Protein AF-A0A073CHX4-F1 (afdb_monomer)

Radius of gyration: 29.42 Å; Cα contacts (8 Å, |Δi|>4): 872; chains: 1; bounding box: 87×58×74 Å

Organism: Planktothrix agardhii (strain NIVA-CYA 126/8) (NCBI:txid388467)

Nearest PDB structures (foldseek):
  7to3-assembly1_A  TM=5.498E-01  e=8.780E-18  Enterobacter cloacae
  7tsx-assembly1_A  TM=7.758E-01  e=1.787E-11  Enterobacter cloacae
  7tsx-assembly1_B  TM=8.053E-01  e=7.773E-11  Enterobacter cloacae
  7tsq-assembly1_B  TM=8.142E-01  e=3.587E-10  Enterobacter cloacae
  7tqd-assembly1_A  TM=7.634E-01  e=1.244E-10  Enterobacter cloacae

Sequence (494 aa):
MSEYQSQRVENFLERTVQEGQTPQDQKLTFDPTTGELVVQGQNDRLPNPDAVVADQIAEEGFFAKPSFVYMHEDQIQDIYHKWKTSAIDQAPAVAFGFDEGEVFHVYTSHPKTHFSGLPVPSIIHFLPTMAKDQEGFTLANELVNSQLDSQENMTYSVIMLLAIEQDKLQHRVFITQPNGSLSEGIVKFIPQRCELYSRSQGLLETSVLENCKVGVVGLGSGGSSVAIELAKAGVGKFVLIDFDRLELANVSRHVCGTGDLGRYKTKAVRDLLYGKNPYIQVETAEIDINTSFEETKLLLKDCDLIIAATDNNRSRFNLNSIALEYNIPTIFGRALTRACGGDVLRVRPFKGPCLACVFTKDFLESRQEEVSQFRQAREDNPAYVADDEVKATVQVGLSSDILPISNMIVKLALLELSRGKDSGINSLEEDLIADFYIWANRRENTYESWPKMEYGSKTPSILRWYGAKWERNVSCQVCGDSQDSNKTDDDFFG

pLDDT: mean 79.5, std 18.0, range [28.03, 98.81]

Secondary structure (DSSP, 8-state):
--HHHHHHHHHHHHHHHHTTSS-TT-EEEEETTTTEEEEE-SS-SS--TTPPPTHHHHHTTSSPPPPEEEEEHHHHHHHHHHHHHH---EEEEEEEEEGGGTEEEEESS--SS---SEEEEEEEEEESSPPPTHHHHHHHHHHHHHHS-TTS----EEEEEEEEETTEEEEEEEEE-TTS-EEEEEEEEE--TTTTTTTTTTTS-HHHHHT-EEEEE--SHHHHHHHHHHHHHT--EEEEE--PBP-GGGTTTSSS-GGGTTSBHHHHHHHHHHHH-TT-EEEEE---TTT-HHHHHHHHTT-SEEEE--SSHHHHHHHHHHHHHTT--EEEEEEBGGGSEEEEEEE-TTTS--HHHH--HHHHHTSPBP--SHHHHHHHS-TTS-HHHHHHH--PPPHHHHHHHHHHHHHHHHHHHHTTS--TTTTHHHH---SEEEEE--SSGGGTTSPP--TT--S--SSEEEEE-----TT-TTTSS-------GGGG--

Foldseek 3Di:
DPPVLVVVVVVVQVVCLVVPVDDVQWRWDQDPQVRFIFIDHPDDDDGDPPGDDCPVVVVPPSDDQFAEEEEAPVQVVVVVVCCVPPVDQKAFWKWFADDLRSYIYIDSDDDLADDPGDIAGEMEGEDQDDQDDCRNVVVVLVCCPPPPDPPDAFTKHKYKYWYADPNDIDIWIWIQGRVRDIDTHHYDYDYDPVVLCVVVPQAFPLVLQQPAEEEQADQALQSLLLLQVSLLSNNAHYEYEAQDADDPLRQQRHPDHPVRHRPQSLSRSSNSSCVNPVRHYYHYDNDDCLVCVVVSLVSCLPGQEYEAEDQDDVSLVSVLLSCQVSQHWYWYKFQFFQLLKIKIFIDRHPFFATPCQVCPPVNPVVTDGQQADLVSLCVVDDPPDDSVRSVVSRGYYGNVSSVVRSVVSNLVVSCSSCPPHDHSSVVVCVVVVARMKMARARCDDPCVVFDDDDPPDPTDYHPDMDGDHHGYDLPRPRRHPDPPPDDDPVVVPD

Mean predicted aligned error: 12.94 Å

Solvent-accessible surface area (backbone atoms only — not comparable to full-atom values): 27926 Å² total; per-residue (Å²): 130,56,75,70,55,50,53,53,51,52,57,47,56,54,47,49,48,71,73,64,79,47,66,96,80,53,48,77,41,77,38,86,89,80,74,43,61,42,73,46,56,95,82,66,96,68,84,67,93,82,56,72,72,63,66,72,59,58,73,52,82,79,56,82,81,67,27,39,36,37,34,52,46,66,59,51,54,53,50,51,53,47,31,76,74,65,74,51,49,65,46,70,35,45,24,31,30,35,82,97,62,41,34,34,42,49,36,74,57,87,70,74,47,92,74,93,40,50,81,25,60,27,45,36,39,58,37,87,60,74,63,58,78,67,54,38,56,53,52,51,51,52,49,42,71,74,73,44,80,85,85,71,76,66,56,56,34,43,40,34,42,37,18,60,57,94,93,36,84,42,77,50,34,36,35,36,39,48,88,70,48,77,43,71,38,44,79,44,70,45,73,56,81,79,58,82,47,63,88,44,64,72,52,46,50,40,80,62,33,37,76,37,28,38,26,38,35,24,54,48,46,43,29,38,46,30,52,42,52,41,30,64,66,30,42,20,30,37,35,32,32,23,56,50,56,35,50,78,90,44,40,84,40,31,87,57,52,82,94,41,56,71,36,43,35,35,62,52,50,49,24,53,31,36,68,63,34,74,84,48,48,77,47,68,42,76,47,48,56,86,83,36,44,72,61,49,44,65,70,44,62,80,30,69,33,37,39,42,32,53,78,48,68,67,53,50,54,53,51,46,50,47,22,51,75,61,59,25,35,33,38,38,46,45,57,30,47,48,22,28,24,30,40,37,39,50,28,39,54,89,79,29,24,50,65,70,57,72,54,40,74,74,54,54,76,73,50,69,65,33,34,78,39,60,66,60,29,50,75,78,38,65,90,86,62,52,73,69,61,36,48,69,56,40,32,63,47,53,42,84,50,43,48,60,57,26,50,52,52,44,54,52,47,54,45,64,77,44,59,98,50,90,44,57,54,57,71,49,60,77,74,63,67,44,34,34,35,37,38,34,50,40,72,50,83,91,38,52,88,46,50,78,80,56,90,90,61,91,62,69,35,53,77,40,80,45,72,38,75,57,70,55,43,58,85,33,96,86,75,26,80,73,87,70,95,81,76,65,85,65,77,82,79,114

InterPro domains:
  IPR000594 THIF-type NAD/FAD binding fold [PF00899] (206-370)
  IPR035985 Ubiquitin-activating enzyme-like [SSF69572] (189-366)
  IPR045886 ThiF/MoeB/HesA family [PTHR43267] (207-331)

Structure (mmCIF, N/CA/C/O backbone):
data_AF-A0A073CHX4-F1
#
_entry.id   AF-A0A073CH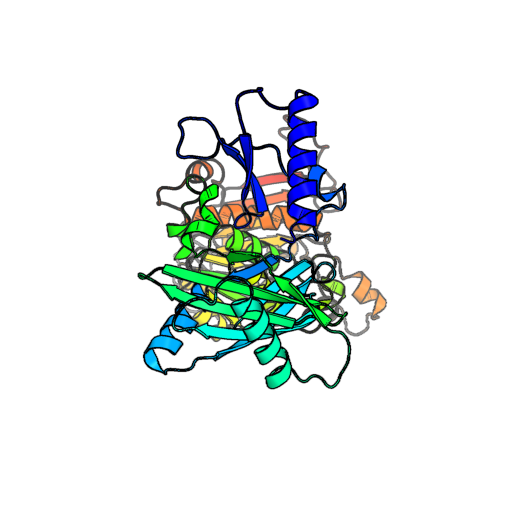X4-F1
#
loop_
_atom_site.group_PDB
_atom_site.id
_atom_site.type_symbol
_atom_site.label_atom_id
_atom_site.label_alt_id
_atom_site.label_comp_id
_atom_site.label_asym_id
_atom_site.label_entity_id
_atom_site.label_seq_id
_atom_site.pdbx_PDB_ins_code
_atom_site.Cartn_x
_atom_site.Cartn_y
_atom_site.Cartn_z
_atom_site.occupancy
_atom_site.B_iso_or_equiv
_atom_site.auth_seq_id
_atom_site.auth_comp_id
_atom_site.auth_asym_id
_atom_site.auth_atom_id
_atom_site.pdbx_PDB_model_num
ATOM 1 N N . MET A 1 1 ? -32.177 13.604 30.454 1.00 45.34 1 MET A N 1
ATOM 2 C CA . MET A 1 1 ? -32.055 15.070 30.638 1.00 45.34 1 MET A CA 1
ATOM 3 C C . MET A 1 1 ? -32.649 15.446 31.982 1.00 45.34 1 MET A C 1
ATOM 5 O O . MET A 1 1 ? -33.643 14.841 32.366 1.00 45.34 1 MET A O 1
ATOM 9 N N . SER A 1 2 ? -32.057 16.397 32.707 1.00 37.06 2 SER A N 1
ATOM 10 C CA . SER A 1 2 ? -32.722 16.950 33.894 1.00 37.06 2 SER A CA 1
ATOM 11 C C . SER A 1 2 ? -33.914 17.821 33.478 1.00 37.06 2 SER A C 1
ATOM 13 O O . SER A 1 2 ? -33.918 18.387 32.385 1.00 37.06 2 SER A O 1
ATOM 15 N N . GLU A 1 3 ? -34.915 17.961 34.348 1.00 36.50 3 GLU A N 1
ATOM 16 C CA . GLU A 1 3 ? -36.117 18.785 34.114 1.00 36.50 3 GLU A CA 1
ATOM 17 C C . GLU A 1 3 ? -35.750 20.240 33.742 1.00 36.50 3 GLU A C 1
ATOM 19 O O . GLU A 1 3 ? -36.344 20.854 32.859 1.00 36.50 3 GLU A O 1
ATOM 24 N N . TYR A 1 4 ? -34.653 20.744 34.317 1.00 36.91 4 TYR A N 1
ATOM 25 C CA . TYR A 1 4 ? -34.071 22.051 34.006 1.00 36.91 4 TYR A CA 1
ATOM 26 C C . TYR A 1 4 ? -33.474 22.145 32.589 1.00 36.91 4 TYR A C 1
ATOM 28 O O . TYR A 1 4 ? -33.572 23.185 31.936 1.00 36.91 4 TYR A O 1
ATOM 36 N N . GLN A 1 5 ? -32.852 21.070 32.095 1.00 41.19 5 GLN A N 1
ATOM 37 C CA . GLN A 1 5 ? -32.327 21.015 30.729 1.00 41.19 5 GLN A CA 1
ATOM 38 C C . GLN A 1 5 ? -33.456 20.909 29.701 1.00 41.19 5 GLN A C 1
ATOM 40 O O . GLN A 1 5 ? -33.389 21.601 28.691 1.00 41.19 5 GLN A O 1
ATOM 45 N N . SER A 1 6 ? -34.516 20.139 29.979 1.00 45.25 6 SER A N 1
ATOM 46 C CA . SER A 1 6 ? -35.703 20.094 29.109 1.00 45.25 6 SER A CA 1
ATOM 47 C C . SER A 1 6 ? -36.348 21.469 28.957 1.00 45.25 6 SER A C 1
ATOM 49 O O . SER A 1 6 ? -36.586 21.900 27.834 1.00 45.25 6 SER A O 1
ATOM 51 N N . GLN A 1 7 ? -36.519 22.211 30.057 1.00 48.69 7 GLN A N 1
ATOM 52 C CA . GLN A 1 7 ? -37.120 23.546 30.008 1.00 48.69 7 GLN A CA 1
ATOM 53 C C . GLN A 1 7 ? -36.267 24.554 29.217 1.00 48.69 7 GLN A C 1
ATOM 55 O O . GLN A 1 7 ? -36.799 25.414 28.519 1.00 48.69 7 GLN A O 1
ATOM 60 N N . ARG A 1 8 ? -34.930 24.467 29.303 1.00 46.59 8 ARG A N 1
ATOM 61 C CA . ARG A 1 8 ? -34.028 25.333 28.521 1.00 46.59 8 ARG A CA 1
ATOM 62 C C . ARG A 1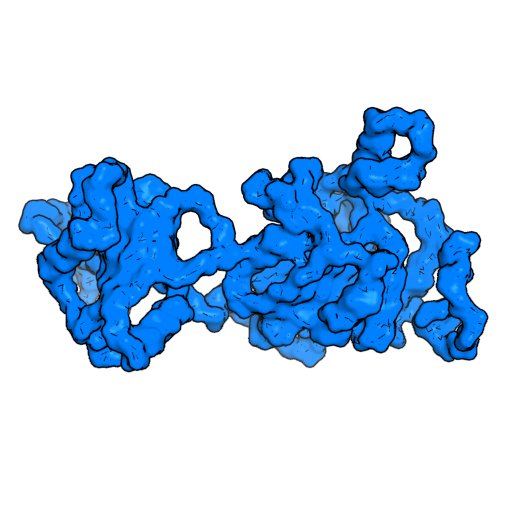 8 ? -34.062 25.012 27.030 1.00 46.59 8 ARG A C 1
ATOM 64 O O . ARG A 1 8 ? -34.016 25.947 26.237 1.00 46.59 8 ARG A O 1
ATOM 71 N N . VAL A 1 9 ? -34.144 23.730 26.670 1.00 52.12 9 VAL A N 1
ATOM 72 C CA . VAL A 1 9 ? -34.265 23.289 25.273 1.00 52.12 9 VAL A CA 1
ATOM 73 C C . VAL A 1 9 ? -35.614 23.710 24.696 1.00 52.12 9 VAL A C 1
ATOM 75 O O . VAL A 1 9 ? -35.639 24.278 23.611 1.00 52.12 9 VAL A O 1
ATOM 78 N N . GLU A 1 10 ? -36.714 23.543 25.435 1.00 56.09 10 GLU A N 1
ATOM 79 C CA . GLU A 1 10 ? -38.037 24.031 25.016 1.00 56.09 10 GLU A CA 1
ATOM 80 C C . GLU A 1 10 ? -38.045 25.548 24.792 1.00 56.09 10 GLU A C 1
ATOM 82 O O . GLU A 1 10 ? -38.440 26.005 23.723 1.00 56.09 10 GLU A O 1
ATOM 87 N N . ASN A 1 11 ? -37.510 26.329 25.736 1.00 55.75 11 ASN A N 1
ATOM 88 C CA . ASN A 1 11 ? -37.444 27.789 25.609 1.00 55.75 11 ASN A CA 1
ATOM 89 C C . ASN A 1 11 ? -36.562 28.254 24.433 1.00 55.75 11 ASN A C 1
ATOM 91 O O . ASN A 1 11 ? -36.797 29.320 23.861 1.00 55.75 11 ASN A O 1
ATOM 95 N N . PHE A 1 12 ? -35.519 27.491 24.091 1.00 57.66 12 PHE A N 1
ATOM 96 C CA . PHE A 1 12 ? -34.653 27.778 22.948 1.00 57.66 12 PHE A CA 1
ATOM 97 C C . PHE A 1 12 ? -35.357 27.460 21.625 1.00 57.66 12 PHE A C 1
ATOM 99 O O . PHE A 1 12 ? -35.396 28.314 20.744 1.00 57.66 12 PHE A O 1
ATOM 106 N N . LEU A 1 13 ? -35.999 26.291 21.524 1.00 57.31 13 LEU A N 1
ATOM 107 C CA . LEU A 1 13 ? -36.797 25.906 20.356 1.00 57.31 13 LEU A CA 1
ATOM 108 C C . LEU A 1 13 ? -37.937 26.905 20.099 1.00 57.31 13 LEU A C 1
ATOM 110 O O . LEU A 1 13 ? -38.180 27.278 18.952 1.00 57.31 13 LEU A O 1
ATOM 114 N N . GLU A 1 14 ? -38.590 27.404 21.154 1.00 58.56 14 GLU A N 1
ATOM 115 C CA . GLU A 1 14 ? -39.602 28.462 21.045 1.00 58.56 14 GLU A CA 1
ATOM 116 C C . GLU A 1 14 ? -39.030 29.782 20.501 1.00 58.56 14 GLU A C 1
ATOM 118 O O . GLU A 1 14 ? -39.689 30.446 19.697 1.00 58.56 14 GLU A O 1
ATOM 123 N N . ARG A 1 15 ? -37.796 30.155 20.874 1.00 57.59 15 ARG A N 1
ATOM 124 C CA . ARG A 1 15 ? -37.113 31.338 20.316 1.00 57.59 15 ARG A CA 1
ATOM 125 C C . ARG A 1 15 ? -36.773 31.175 18.841 1.00 57.59 15 ARG A C 1
ATOM 127 O O . ARG A 1 15 ? -37.042 32.090 18.069 1.00 57.59 15 ARG A O 1
ATOM 134 N N . THR A 1 16 ? -36.239 30.025 18.435 1.00 53.62 16 THR A N 1
ATOM 135 C CA . THR A 1 16 ? -35.864 29.772 17.032 1.00 53.62 16 THR A CA 1
ATOM 136 C C . THR A 1 16 ? -37.080 29.834 16.096 1.00 53.62 16 THR A C 1
ATOM 138 O O . THR A 1 16 ? -36.979 30.331 14.972 1.00 53.62 16 THR A O 1
ATOM 141 N N . VAL A 1 17 ? -38.255 29.411 16.581 1.00 55.03 17 VAL A N 1
ATOM 142 C CA . VAL A 1 17 ? -39.539 29.559 15.870 1.00 55.03 17 VAL A CA 1
ATOM 143 C C . VAL A 1 17 ? -39.998 31.026 15.830 1.00 55.03 17 VAL A C 1
ATOM 145 O O . VAL A 1 17 ? -40.478 31.491 14.795 1.00 55.03 17 VAL A O 1
ATOM 148 N N . GLN A 1 18 ? -39.830 31.788 16.919 1.00 52.75 18 GLN A N 1
ATOM 149 C CA . GLN A 1 18 ? -40.188 33.217 16.970 1.00 52.75 18 GLN A CA 1
ATOM 150 C C . GLN A 1 18 ? -39.306 34.107 16.081 1.00 52.75 18 GLN A C 1
ATOM 152 O O . GLN A 1 18 ? -39.791 35.109 15.556 1.00 52.75 18 GLN A O 1
ATOM 157 N N . GLU A 1 19 ? -38.039 33.742 15.880 1.00 53.16 19 GLU A N 1
ATOM 158 C CA . GLU A 1 19 ? -37.078 34.483 15.050 1.00 53.16 19 GLU A CA 1
ATOM 159 C C . GLU A 1 19 ? -37.208 34.186 13.540 1.00 53.16 19 GLU A C 1
ATOM 161 O O . GLU A 1 19 ? -36.477 34.750 12.726 1.00 53.16 19 GLU A O 1
ATOM 166 N N . GLY A 1 20 ? -38.185 33.360 13.140 1.00 47.00 20 GLY A N 1
ATOM 167 C CA . GLY A 1 20 ? -38.586 33.182 11.739 1.00 47.00 20 GLY A CA 1
ATOM 168 C C . GLY A 1 20 ? -37.693 32.248 10.917 1.00 47.00 20 GLY A C 1
ATOM 169 O O . GLY A 1 20 ? -37.749 32.288 9.689 1.00 47.00 20 GLY A O 1
ATOM 170 N N . GLN A 1 21 ? -36.886 31.403 11.565 1.00 49.19 21 GLN A N 1
ATOM 171 C CA . GLN A 1 21 ? -36.002 30.438 10.892 1.00 49.19 21 GLN A CA 1
ATOM 172 C C . GLN A 1 21 ? -36.679 29.090 10.576 1.00 49.19 21 GLN A C 1
ATOM 174 O O . GLN A 1 21 ? -36.048 28.192 10.025 1.00 49.19 21 GLN A O 1
ATOM 179 N N . THR A 1 22 ? -37.970 28.937 10.883 1.00 47.06 22 THR A N 1
ATOM 180 C CA . THR A 1 22 ? -38.795 27.772 10.514 1.00 47.06 22 THR A CA 1
ATOM 181 C C . THR A 1 22 ? -40.242 28.205 10.227 1.00 47.06 22 THR A C 1
ATOM 183 O O . THR A 1 22 ? -40.713 29.181 10.817 1.00 47.06 22 THR A O 1
ATOM 186 N N . PRO A 1 23 ? -40.979 27.523 9.327 1.00 46.03 23 PRO A N 1
ATOM 187 C CA . PRO A 1 23 ? -42.413 27.756 9.152 1.00 46.03 23 PRO A CA 1
ATOM 188 C C . PRO A 1 23 ? -43.160 27.496 10.470 1.00 46.03 23 PRO A C 1
ATOM 190 O O . PRO A 1 23 ? -42.896 26.489 11.123 1.00 46.03 23 PRO A O 1
ATOM 193 N N . GLN A 1 24 ? -44.112 28.364 10.841 1.00 52.25 24 GLN A N 1
ATOM 194 C CA . GLN A 1 24 ? -44.856 28.338 12.122 1.00 52.25 24 GLN A CA 1
ATOM 195 C C . GLN A 1 24 ? -45.597 27.016 12.431 1.00 52.25 24 GLN A C 1
ATOM 197 O O . GLN A 1 24 ? -46.065 26.821 13.552 1.00 52.25 24 GLN A O 1
ATOM 202 N N . ASP A 1 25 ? -45.665 26.097 11.468 1.00 50.00 25 ASP A N 1
ATOM 203 C CA . ASP A 1 25 ? -46.478 24.881 11.507 1.00 50.00 25 ASP A CA 1
ATOM 204 C C . ASP A 1 25 ? -45.643 23.607 11.775 1.00 50.00 25 ASP A C 1
ATOM 206 O O . ASP A 1 25 ? -46.178 22.496 11.780 1.00 50.00 25 ASP A O 1
ATOM 210 N N . GLN A 1 26 ? -44.325 23.748 11.962 1.00 51.78 26 GLN A N 1
ATOM 211 C CA . GLN A 1 26 ? -43.364 22.649 12.081 1.00 51.78 26 GLN A CA 1
ATOM 212 C C . GLN A 1 26 ? -42.723 22.619 13.476 1.00 51.78 26 GLN A C 1
ATOM 214 O O . GLN A 1 26 ? -42.128 23.598 13.920 1.00 51.78 26 GLN A O 1
ATOM 219 N N . LYS A 1 27 ? -42.829 21.485 14.184 1.00 52.94 27 LYS A N 1
ATOM 220 C CA . LYS A 1 27 ? -42.262 21.328 15.534 1.00 52.94 27 LYS A CA 1
ATOM 221 C C . LYS A 1 27 ? -40.856 20.736 15.434 1.00 52.94 27 LYS A C 1
ATOM 223 O O . LYS A 1 27 ? -40.705 19.626 14.944 1.00 52.94 27 LYS A O 1
ATOM 228 N N . LEU A 1 28 ? -39.827 21.441 15.897 1.00 53.81 28 LEU A N 1
ATOM 229 C CA . LEU A 1 28 ? -38.474 20.884 16.005 1.00 53.81 28 LEU A CA 1
ATOM 230 C C . LEU A 1 28 ? -38.381 19.970 17.239 1.00 53.81 28 LEU A C 1
ATOM 232 O O . LEU A 1 28 ? -38.809 20.341 18.332 1.00 53.81 28 LEU A O 1
ATOM 236 N N . THR A 1 29 ? -37.828 18.773 17.067 1.00 52.97 29 THR A N 1
ATOM 237 C CA . THR A 1 29 ? -37.598 17.782 18.126 1.00 52.97 29 THR A CA 1
ATOM 238 C C . THR A 1 29 ? -36.155 17.304 18.079 1.00 52.97 29 THR A C 1
ATOM 240 O O . THR A 1 29 ? -35.668 16.938 17.016 1.00 52.97 29 THR A O 1
ATOM 243 N N . PHE A 1 30 ? -35.473 17.286 19.222 1.00 49.56 30 PHE A N 1
ATOM 244 C CA . PHE A 1 30 ? -34.129 16.722 19.337 1.00 49.56 30 PHE A CA 1
ATOM 245 C C . PHE A 1 30 ? -34.206 15.192 19.369 1.00 49.56 30 PHE A C 1
ATOM 247 O O . PHE A 1 30 ? -34.924 14.641 20.207 1.00 49.56 30 PHE A O 1
ATOM 254 N N . ASP A 1 31 ? -33.487 14.517 18.472 1.00 51.94 31 ASP A N 1
ATOM 255 C CA . ASP A 1 31 ? -33.334 13.064 18.492 1.00 51.94 31 ASP A CA 1
ATOM 256 C C . ASP A 1 31 ? -32.086 12.693 19.317 1.00 51.94 31 ASP A C 1
ATOM 258 O O . ASP A 1 31 ? -30.955 12.874 18.856 1.00 51.94 31 ASP A O 1
ATOM 262 N N . PRO A 1 32 ? -32.257 12.155 20.540 1.00 41.28 32 PRO A N 1
ATOM 263 C CA . PRO A 1 32 ? -31.139 11.794 21.409 1.00 41.28 32 PRO A CA 1
ATOM 264 C C . PRO A 1 32 ? -30.331 10.594 20.889 1.00 41.28 32 PRO A C 1
ATOM 266 O O . PRO A 1 32 ? -29.248 10.326 21.402 1.00 41.28 32 PRO A O 1
ATOM 269 N N . THR A 1 33 ? -30.843 9.871 19.891 1.00 41.44 33 THR A N 1
ATOM 270 C CA . THR A 1 33 ? -30.202 8.697 19.281 1.00 41.44 33 THR A CA 1
ATOM 271 C C . THR A 1 33 ? -29.198 9.108 18.208 1.00 41.44 33 THR A C 1
ATOM 273 O O . THR A 1 33 ? -28.144 8.487 18.064 1.00 41.44 33 THR A O 1
ATOM 276 N N . THR A 1 34 ? -29.520 10.150 17.437 1.00 45.31 34 THR A N 1
ATOM 277 C CA . THR A 1 34 ? -28.681 10.647 16.336 1.00 45.31 34 THR A CA 1
ATOM 278 C C . THR A 1 34 ? -27.867 11.877 16.728 1.00 45.31 34 THR A C 1
ATOM 280 O O . THR A 1 34 ? -26.799 12.091 16.153 1.00 45.31 34 THR A O 1
ATOM 283 N N . GLY A 1 35 ? -28.327 12.638 17.728 1.00 45.09 35 GLY A N 1
ATOM 284 C CA . GLY A 1 35 ? -27.771 13.936 18.113 1.00 45.09 35 GLY A CA 1
ATOM 285 C C . GLY A 1 35 ? -28.249 15.091 17.226 1.00 45.09 35 GLY A C 1
ATOM 286 O O . GLY A 1 35 ? -27.673 16.174 17.286 1.00 45.09 35 GLY A O 1
ATOM 287 N N . GLU A 1 36 ? -29.275 14.873 16.398 1.00 45.69 36 GLU A N 1
ATOM 288 C CA . GLU A 1 36 ? -29.761 15.835 15.403 1.00 45.69 36 GLU A CA 1
ATOM 289 C C . GLU A 1 36 ? -31.084 16.494 15.828 1.00 45.69 36 GLU A C 1
ATOM 291 O O . GLU A 1 36 ? -31.887 15.927 16.574 1.00 45.69 36 GLU A O 1
ATOM 296 N N . LEU A 1 37 ? -31.342 17.704 15.325 1.00 46.59 37 LEU A N 1
ATOM 297 C CA . LEU A 1 37 ? -32.656 18.342 15.412 1.00 46.59 37 LEU A CA 1
ATOM 298 C C . LEU A 1 37 ? -33.492 17.961 14.196 1.00 46.59 37 LEU A C 1
ATOM 300 O O . LEU A 1 37 ? -33.144 18.263 13.058 1.00 46.59 37 LEU A O 1
ATOM 304 N N . VAL A 1 38 ? -34.623 17.316 14.453 1.00 51.91 38 VAL A N 1
ATOM 305 C CA . VAL A 1 38 ? -35.527 16.797 13.431 1.00 51.91 38 VAL A CA 1
ATOM 306 C C . VAL A 1 38 ? -36.794 17.641 13.395 1.00 51.91 38 VAL A C 1
ATOM 308 O O . VAL A 1 38 ? -37.353 17.998 14.430 1.00 51.91 38 VAL A O 1
ATOM 311 N N . VAL A 1 39 ? -37.278 17.946 12.196 1.00 53.88 39 VAL A N 1
ATOM 312 C CA . VAL A 1 39 ? -38.544 18.654 11.997 1.00 53.88 39 VAL A CA 1
ATOM 313 C C . VAL A 1 39 ? -39.707 17.655 11.970 1.00 53.88 39 VAL A C 1
ATOM 315 O O . VAL A 1 39 ? -39.815 16.848 11.048 1.00 53.88 39 VAL A O 1
ATOM 318 N N . GLN A 1 40 ? -40.619 17.732 12.940 1.00 49.06 40 GLN A N 1
ATOM 319 C CA . GLN A 1 40 ? -41.914 17.048 12.904 1.00 49.06 40 GLN A CA 1
ATOM 320 C C . GLN A 1 40 ? -42.908 17.844 12.043 1.00 49.06 40 GLN A C 1
ATOM 322 O O . GLN A 1 40 ? -43.456 18.864 12.470 1.00 49.06 40 GLN A O 1
ATOM 327 N N . GLY A 1 41 ? -43.162 17.354 10.827 1.00 47.75 41 GLY A N 1
ATOM 328 C CA . GLY A 1 41 ? -44.324 17.744 10.025 1.00 47.75 41 GLY A CA 1
ATOM 329 C C . GLY A 1 41 ? -45.571 16.945 10.423 1.00 47.75 41 GLY A C 1
ATOM 330 O O . GLY A 1 41 ? -45.464 15.807 10.876 1.00 47.75 41 GLY A O 1
ATOM 331 N N . GLN A 1 42 ? -46.769 17.506 10.220 1.00 41.56 42 GLN A N 1
ATOM 332 C CA . GLN A 1 42 ? -48.037 16.862 10.599 1.00 41.56 42 GLN A CA 1
ATOM 333 C C . GLN A 1 42 ? -48.351 15.537 9.867 1.00 41.56 42 GLN A C 1
ATOM 335 O O . GLN A 1 42 ? -49.360 14.928 10.208 1.00 41.56 42 GLN A O 1
ATOM 340 N N . ASN A 1 43 ? -47.549 15.063 8.896 1.00 44.28 43 ASN A N 1
ATOM 341 C CA . ASN A 1 43 ? -47.911 13.854 8.140 1.00 44.28 43 ASN A CA 1
ATOM 342 C C . ASN A 1 43 ? -46.806 13.001 7.474 1.00 44.28 43 ASN A C 1
ATOM 344 O O . ASN A 1 43 ? -47.177 12.100 6.727 1.00 44.28 43 ASN A O 1
ATOM 348 N N . ASP A 1 44 ? -45.504 13.164 7.745 1.00 37.34 44 ASP A N 1
ATOM 349 C CA . ASP A 1 44 ? -44.478 12.355 7.050 1.00 37.34 44 ASP A CA 1
ATOM 350 C C . ASP A 1 44 ? -43.565 11.524 7.967 1.00 37.34 44 ASP A C 1
ATOM 352 O O . ASP A 1 44 ? -43.136 11.951 9.036 1.00 37.34 44 ASP A O 1
ATOM 356 N N . ARG A 1 45 ? -43.290 10.289 7.516 1.00 38.81 45 ARG A N 1
ATOM 357 C CA . ARG A 1 45 ? -42.507 9.230 8.186 1.00 38.81 45 ARG A CA 1
ATOM 358 C C . ARG A 1 45 ? -41.008 9.236 7.843 1.00 38.81 45 ARG A C 1
ATOM 360 O O . ARG A 1 45 ? -40.335 8.249 8.129 1.00 38.81 45 ARG A O 1
ATOM 367 N N . LEU A 1 46 ? -40.471 10.288 7.231 1.00 34.56 46 LEU A N 1
ATOM 368 C CA . LEU A 1 46 ? -39.049 10.360 6.875 1.00 34.56 46 LEU A CA 1
ATOM 369 C C . LEU A 1 46 ? -38.490 11.776 7.102 1.00 34.56 46 LEU A C 1
ATOM 371 O O . LEU A 1 46 ? -39.182 12.742 6.780 1.00 34.56 46 LEU A O 1
ATOM 375 N N . PRO A 1 47 ? -37.262 11.914 7.637 1.00 36.31 47 PRO A N 1
ATOM 376 C CA . PRO A 1 47 ? -36.621 13.213 7.816 1.00 36.31 47 PRO A CA 1
ATOM 377 C C . PRO A 1 47 ? -36.249 13.853 6.466 1.00 36.31 47 PRO A C 1
ATOM 379 O O . PRO A 1 47 ? -35.792 13.181 5.540 1.00 36.31 47 PRO A O 1
ATOM 382 N N . ASN A 1 48 ? -36.471 15.167 6.368 1.00 36.53 48 ASN A N 1
ATOM 383 C CA . ASN A 1 48 ? -36.130 16.016 5.226 1.00 36.53 48 ASN A CA 1
ATOM 384 C C . ASN A 1 48 ? -34.592 16.182 5.124 1.00 36.53 48 ASN A C 1
ATOM 386 O O . ASN A 1 48 ? -33.982 16.550 6.127 1.00 36.53 48 ASN A O 1
ATOM 390 N N . PRO A 1 49 ? -33.959 15.943 3.957 1.00 37.97 49 PRO A N 1
ATOM 391 C CA . PRO A 1 49 ? -32.504 16.045 3.771 1.00 37.97 49 PRO A CA 1
ATOM 392 C C . PRO A 1 49 ? -31.909 17.457 3.932 1.00 37.97 49 PRO A C 1
ATOM 394 O O . PRO A 1 49 ? -30.691 17.571 4.025 1.00 37.97 49 PRO A O 1
ATOM 397 N N . ASP A 1 50 ? -32.732 18.507 4.019 1.00 38.09 50 ASP A N 1
ATOM 398 C CA . ASP A 1 50 ? -32.287 19.888 4.281 1.00 38.09 50 ASP A CA 1
ATOM 399 C C . ASP A 1 50 ? -32.305 20.261 5.783 1.00 38.09 50 ASP A C 1
ATOM 401 O O . ASP A 1 50 ? -32.464 21.430 6.143 1.00 38.09 50 ASP A O 1
ATOM 405 N N . ALA A 1 51 ? -32.181 19.280 6.685 1.00 39.72 51 ALA A N 1
ATOM 406 C CA . ALA A 1 51 ? -32.105 19.528 8.124 1.00 39.72 51 ALA A CA 1
ATOM 407 C C . ALA A 1 51 ? -30.931 20.470 8.451 1.00 39.72 51 ALA A C 1
ATOM 409 O O . ALA A 1 51 ? -29.772 20.188 8.147 1.00 39.72 51 ALA A O 1
ATOM 410 N N . VAL A 1 52 ? -31.255 21.615 9.057 1.00 38.47 52 VAL A N 1
ATOM 411 C CA . VAL A 1 52 ? -30.288 22.618 9.511 1.00 38.47 52 VAL A CA 1
ATOM 412 C C . VAL A 1 52 ? -29.290 21.943 10.452 1.00 38.47 52 VAL A C 1
ATOM 414 O O . VAL A 1 52 ? -29.661 21.403 11.492 1.00 38.47 52 VAL A O 1
ATOM 417 N N . VAL A 1 53 ? -28.022 21.954 10.046 1.00 39.62 53 VAL A N 1
ATOM 418 C CA . VAL A 1 53 ? -26.906 21.321 10.751 1.00 39.62 53 VAL A CA 1
ATOM 419 C C . VAL A 1 53 ? -26.747 21.948 12.139 1.00 39.62 53 VAL A C 1
ATOM 421 O O . VAL A 1 53 ? -26.659 23.167 12.279 1.00 39.62 53 VAL A O 1
ATOM 424 N N . ALA A 1 54 ? -26.684 21.094 13.161 1.00 40.84 54 ALA A N 1
ATOM 425 C CA . ALA A 1 54 ? -26.583 21.412 14.587 1.00 40.84 54 ALA A CA 1
ATOM 426 C C . ALA A 1 54 ? -25.272 22.112 15.021 1.00 40.84 54 ALA A C 1
ATOM 428 O O . ALA A 1 54 ? -25.011 22.233 16.218 1.00 40.84 54 ALA A O 1
ATOM 429 N N . ASP A 1 55 ? -24.459 22.607 14.085 1.00 40.97 55 ASP A N 1
ATOM 430 C CA . ASP A 1 55 ? -23.145 23.188 14.380 1.00 40.97 55 ASP A CA 1
ATOM 431 C C . ASP A 1 55 ? -23.254 24.509 15.160 1.00 40.97 55 ASP A C 1
ATOM 433 O O . ASP A 1 55 ? -22.500 24.731 16.103 1.00 40.97 55 ASP A O 1
ATOM 437 N N . GLN A 1 56 ? -24.248 25.355 14.861 1.00 37.62 56 GLN A N 1
ATOM 438 C CA . GLN A 1 56 ? -24.442 26.618 15.596 1.00 37.62 56 GLN A CA 1
ATOM 439 C C . GLN A 1 56 ? -24.998 26.421 17.017 1.00 37.62 56 GLN A C 1
ATOM 441 O O . GLN A 1 56 ? -24.832 27.284 17.874 1.00 37.62 56 GLN A O 1
ATOM 446 N N . ILE A 1 57 ? -25.636 25.281 17.294 1.00 40.00 57 ILE A N 1
ATOM 447 C CA . ILE A 1 57 ? -26.322 25.007 18.571 1.00 40.00 57 ILE A CA 1
ATOM 448 C C . ILE A 1 57 ? -25.355 24.418 19.606 1.00 40.00 57 ILE A C 1
ATOM 450 O O . ILE A 1 57 ? -25.587 24.536 20.807 1.00 40.00 57 ILE A O 1
ATOM 454 N N . ALA A 1 58 ? -24.244 23.832 19.152 1.00 40.22 58 ALA A N 1
ATOM 455 C CA . ALA A 1 58 ? -23.154 23.392 20.015 1.00 40.22 58 ALA A CA 1
ATOM 456 C C . ALA A 1 58 ? -22.224 24.545 20.451 1.00 40.22 58 ALA A C 1
ATOM 458 O O . ALA A 1 58 ? -21.601 24.445 21.509 1.00 40.22 58 ALA A O 1
ATOM 459 N N . GLU A 1 59 ? -22.130 25.638 19.677 1.00 40.31 59 GLU A N 1
ATOM 460 C CA . GLU A 1 59 ? -21.306 26.811 20.031 1.00 40.31 59 GLU A CA 1
ATOM 461 C C . GLU A 1 59 ? -21.882 27.605 21.214 1.00 40.31 59 GLU A C 1
ATOM 463 O O . GLU A 1 59 ? -21.134 28.123 22.048 1.00 40.31 59 GLU A O 1
ATOM 468 N N . GLU A 1 60 ? -23.207 27.642 21.362 1.00 39.97 60 GLU A N 1
ATOM 469 C CA . GLU A 1 60 ? -23.840 28.089 22.598 1.00 39.97 60 GLU A CA 1
ATOM 470 C C . GLU A 1 60 ? -23.896 26.895 23.561 1.00 39.97 60 GLU A C 1
ATOM 472 O O . GLU A 1 60 ? -24.715 26.010 23.374 1.00 39.97 60 GLU A O 1
ATOM 477 N N . GLY A 1 61 ? -23.019 26.829 24.573 1.00 36.31 61 GLY A N 1
ATOM 478 C CA . GLY A 1 61 ? -22.799 25.679 25.479 1.00 36.31 61 GLY A CA 1
ATOM 479 C C . GLY A 1 61 ? -24.005 25.143 26.285 1.00 36.31 61 GLY A C 1
ATOM 480 O O . GLY A 1 61 ? -23.990 25.132 27.519 1.00 36.31 61 GLY A O 1
ATOM 481 N N . PHE A 1 62 ? -25.056 24.689 25.604 1.00 42.22 62 PHE A N 1
ATOM 482 C CA . PHE A 1 62 ? -26.293 24.124 26.140 1.00 42.22 62 PHE A CA 1
ATOM 483 C C . PHE A 1 62 ? -26.213 22.601 26.308 1.00 42.22 62 PHE A C 1
ATOM 485 O O . PHE A 1 62 ? -26.871 22.062 27.201 1.00 42.22 62 PHE A O 1
ATOM 492 N N . PHE A 1 63 ? -25.373 21.920 25.525 1.00 44.09 63 PHE A N 1
ATOM 493 C CA . PHE A 1 63 ? -25.159 20.477 25.596 1.00 44.09 63 PHE A CA 1
ATOM 494 C C . PHE A 1 63 ? -23.680 20.177 25.835 1.00 44.09 63 PHE A C 1
ATOM 496 O O . PHE A 1 63 ? -22.809 20.768 25.199 1.00 44.09 63 PHE A O 1
ATOM 503 N N . ALA A 1 64 ? -23.384 19.251 26.751 1.00 51.78 64 ALA A N 1
ATOM 504 C CA . ALA A 1 64 ? -22.080 18.602 26.737 1.00 51.78 64 ALA A CA 1
ATOM 505 C C . ALA A 1 64 ? -21.946 17.929 25.367 1.00 51.78 64 ALA A C 1
ATOM 507 O O . ALA A 1 64 ? -22.852 17.190 24.973 1.00 51.78 64 ALA A O 1
ATOM 508 N N . LYS A 1 65 ? -20.875 18.226 24.625 1.00 61.16 65 LYS A N 1
ATOM 509 C CA . LYS A 1 65 ? -20.624 17.557 23.348 1.00 61.16 65 LYS A CA 1
ATOM 510 C C . LYS A 1 65 ? -20.632 16.042 23.588 1.00 61.16 65 LYS A C 1
ATOM 512 O O . LYS A 1 65 ? -19.900 15.584 24.469 1.00 61.16 65 LYS A O 1
ATOM 517 N N . PRO A 1 66 ? -21.474 15.270 22.884 1.00 72.38 66 PRO A N 1
ATOM 518 C CA . PRO A 1 66 ? -21.523 13.832 23.084 1.00 72.38 66 PRO A CA 1
ATOM 519 C C . PRO A 1 66 ? -20.205 13.209 22.621 1.00 72.38 66 PRO A C 1
ATOM 521 O O . PRO A 1 66 ? -19.713 13.530 21.540 1.00 72.38 66 PRO A O 1
ATOM 524 N N . SER A 1 67 ? -19.648 12.300 23.421 1.00 85.12 67 SER A N 1
ATOM 525 C CA . SER A 1 67 ? -18.484 11.527 22.993 1.00 85.12 67 SER A CA 1
ATOM 526 C C . SER A 1 67 ? -18.896 10.502 21.934 1.00 85.12 67 SER A C 1
ATOM 528 O O . SER A 1 67 ? -19.900 9.801 22.094 1.00 85.12 67 SER A O 1
ATOM 530 N N . PHE A 1 68 ? -18.103 10.367 20.876 1.00 91.31 68 PHE A N 1
ATOM 531 C CA . PHE A 1 68 ? -18.306 9.364 19.834 1.00 91.31 68 PHE A CA 1
ATOM 532 C C . PHE A 1 68 ? -17.437 8.140 20.078 1.00 91.31 68 PHE A C 1
ATOM 534 O O . PHE A 1 68 ? -16.248 8.256 20.366 1.00 91.31 68 PHE A O 1
ATOM 541 N N . VAL A 1 69 ? -18.017 6.954 19.915 1.00 91.44 69 VAL A N 1
ATOM 542 C CA . VAL A 1 69 ? -17.311 5.681 20.061 1.00 91.44 69 VAL A CA 1
ATOM 543 C C . VAL A 1 69 ? -17.438 4.875 18.778 1.00 91.44 69 VAL A C 1
ATOM 545 O O . VAL A 1 69 ? -18.524 4.429 18.420 1.00 91.44 69 VAL A O 1
ATOM 548 N N . TYR A 1 70 ? -16.320 4.678 18.090 1.00 91.81 70 TYR A N 1
ATOM 549 C CA . TYR A 1 70 ? -16.243 3.910 16.856 1.00 91.81 70 TYR A CA 1
ATOM 550 C C . TYR A 1 70 ? -15.855 2.461 17.124 1.00 91.81 70 TYR A C 1
ATOM 552 O O . TYR A 1 70 ? -14.916 2.186 17.874 1.00 91.81 70 TYR A O 1
ATOM 560 N N . MET A 1 71 ? -16.544 1.534 16.462 1.00 88.88 71 MET A N 1
ATOM 561 C CA . MET A 1 71 ? -16.226 0.107 16.503 1.00 88.88 71 MET A CA 1
ATOM 562 C C . MET A 1 71 ? -16.512 -0.543 15.150 1.00 88.88 71 MET A C 1
ATOM 564 O O . MET A 1 71 ? -17.480 -0.186 14.481 1.00 88.88 71 MET A O 1
ATOM 568 N N . HIS A 1 72 ? -15.681 -1.497 14.732 1.00 86.56 72 HIS A N 1
ATOM 569 C CA . HIS A 1 72 ? -15.931 -2.234 13.496 1.00 86.56 72 HIS A CA 1
ATOM 570 C C . HIS A 1 72 ? -17.048 -3.269 13.664 1.00 86.56 72 HIS A C 1
ATOM 572 O O . HIS A 1 72 ? -17.106 -3.990 14.662 1.00 86.56 72 HIS A O 1
ATOM 578 N N . GLU A 1 73 ? -17.921 -3.353 12.662 1.00 84.12 73 GLU A N 1
ATOM 579 C CA . GLU A 1 73 ? -19.077 -4.253 12.674 1.00 84.12 73 GLU A CA 1
ATOM 580 C C . GLU A 1 73 ? -18.686 -5.746 12.674 1.00 84.12 73 GLU A C 1
ATOM 582 O O . GLU A 1 73 ? -19.361 -6.561 13.303 1.00 84.12 73 GLU A O 1
ATOM 587 N N . ASP A 1 74 ? -17.571 -6.113 12.035 1.00 81.75 74 ASP A N 1
ATOM 588 C CA . ASP A 1 74 ? -17.040 -7.485 12.025 1.00 81.75 74 ASP A CA 1
ATOM 589 C C . ASP A 1 74 ? -16.635 -7.965 13.429 1.00 81.75 74 ASP A C 1
ATOM 591 O O . ASP A 1 74 ? -16.996 -9.067 13.844 1.00 81.75 74 ASP A O 1
ATOM 595 N N . GLN A 1 75 ? -15.984 -7.105 14.215 1.00 85.44 75 GLN A N 1
ATOM 596 C CA . GLN A 1 75 ? -15.615 -7.416 15.593 1.00 85.44 75 GLN A CA 1
ATOM 597 C C . GLN A 1 75 ? -16.844 -7.660 16.463 1.00 85.44 75 GLN A C 1
ATOM 599 O O . GLN A 1 75 ? -16.825 -8.536 17.322 1.00 85.44 75 GLN A O 1
ATOM 604 N N . ILE A 1 76 ? -17.934 -6.930 16.234 1.00 82.44 76 ILE A N 1
ATOM 605 C CA . ILE A 1 76 ? -19.175 -7.144 16.982 1.00 82.44 76 ILE A CA 1
ATOM 606 C C . ILE A 1 76 ? -19.788 -8.500 16.657 1.00 82.44 76 ILE A C 1
ATOM 608 O O . ILE A 1 76 ? -20.222 -9.205 17.570 1.00 82.44 76 ILE A O 1
ATOM 612 N N . GLN A 1 77 ? -19.783 -8.897 15.385 1.00 80.00 77 GLN A N 1
ATOM 613 C CA . GLN A 1 77 ? -20.256 -10.221 14.979 1.00 80.00 77 GLN A CA 1
ATOM 614 C C . GLN A 1 77 ? -19.414 -11.341 15.603 1.00 80.00 77 GLN A C 1
ATOM 616 O O . GLN A 1 77 ? -19.973 -12.327 16.092 1.00 80.00 77 GLN A O 1
ATOM 621 N N . ASP A 1 78 ? -18.095 -11.162 15.671 1.00 82.00 78 ASP A N 1
ATOM 622 C CA . ASP A 1 78 ? -17.189 -12.109 16.323 1.00 82.00 78 ASP A CA 1
ATOM 623 C C . ASP A 1 78 ? -17.468 -12.241 17.825 1.00 82.00 78 ASP A C 1
ATOM 625 O O . ASP A 1 78 ? -17.508 -13.357 18.359 1.00 82.00 78 ASP A O 1
ATOM 629 N N . ILE A 1 79 ? -17.679 -11.124 18.529 1.00 81.75 79 ILE A N 1
ATOM 630 C CA . ILE A 1 79 ? -18.013 -11.170 19.958 1.00 81.75 79 ILE A CA 1
ATOM 631 C C . ILE A 1 79 ? -19.386 -11.807 20.162 1.00 81.75 79 ILE A C 1
ATOM 633 O O . ILE A 1 79 ? -19.540 -12.642 21.053 1.00 81.75 79 ILE A O 1
ATOM 637 N N . TYR A 1 80 ? -20.366 -11.476 19.317 1.00 79.00 80 TYR A N 1
ATOM 638 C CA . TYR A 1 80 ? -21.690 -12.087 19.368 1.00 79.00 80 TYR A CA 1
ATOM 639 C C . TYR A 1 80 ? -21.613 -13.611 19.238 1.00 79.00 80 TYR A C 1
ATOM 641 O O . TYR A 1 80 ? -22.228 -14.338 20.025 1.00 79.00 80 TYR A O 1
ATOM 649 N N . HIS A 1 81 ? -20.830 -14.104 18.275 1.00 79.06 81 HIS A N 1
ATOM 650 C CA . HIS A 1 81 ? -20.645 -15.536 18.091 1.00 79.06 81 HIS A CA 1
ATOM 651 C C . HIS A 1 81 ? -20.063 -16.184 19.355 1.00 79.06 81 HIS A C 1
ATOM 653 O O . HIS A 1 81 ? -20.614 -17.172 19.841 1.00 79.06 81 HIS A O 1
ATOM 659 N N . LYS A 1 82 ? -19.020 -15.577 19.941 1.00 77.38 82 LYS A N 1
ATOM 660 C CA . LYS A 1 82 ? -18.388 -16.052 21.185 1.00 77.38 82 LYS A CA 1
ATOM 661 C C . LYS A 1 82 ? -19.339 -16.033 22.384 1.00 77.38 82 LYS A C 1
ATOM 663 O O . LYS A 1 82 ? -19.342 -16.988 23.160 1.00 77.38 82 LYS A O 1
ATOM 668 N N . TRP A 1 83 ? -20.153 -14.988 22.534 1.00 75.75 83 TRP A N 1
ATOM 669 C CA . TRP A 1 83 ? -21.157 -14.886 23.597 1.00 75.75 83 TRP A CA 1
ATOM 670 C C . TRP A 1 83 ? -22.160 -16.041 23.512 1.00 75.75 83 TRP A C 1
ATOM 672 O O . TRP A 1 83 ? -22.373 -16.764 24.487 1.00 75.75 83 TRP A O 1
ATOM 682 N N . LYS A 1 84 ? -22.702 -16.286 22.312 1.00 73.56 84 LYS A N 1
ATOM 683 C CA . LYS A 1 84 ? -23.696 -17.340 22.073 1.00 73.56 84 LYS A CA 1
ATOM 684 C C . LYS A 1 84 ? -23.147 -18.749 22.315 1.00 73.56 84 LYS A C 1
ATOM 686 O O . LYS A 1 84 ? -23.896 -19.617 22.757 1.00 73.56 84 LYS A O 1
ATOM 691 N N . THR A 1 85 ? -21.872 -18.998 22.008 1.00 76.69 85 THR A N 1
ATOM 692 C CA . THR A 1 85 ? -21.264 -20.334 22.140 1.00 76.69 85 THR A CA 1
ATOM 693 C C . THR A 1 85 ? -20.694 -20.618 23.523 1.00 76.69 85 THR A C 1
ATOM 695 O O . THR A 1 85 ? -20.707 -21.769 23.953 1.00 76.69 85 THR A O 1
ATOM 698 N N . SER A 1 86 ? -20.167 -19.598 24.202 1.00 69.81 86 SER A N 1
ATOM 699 C CA . SER A 1 86 ? -19.298 -19.778 25.373 1.00 69.81 86 SER A CA 1
ATOM 700 C C . SER A 1 86 ? -19.876 -19.197 26.665 1.00 69.81 86 SER A C 1
ATOM 702 O O . SER A 1 86 ? -19.250 -19.348 27.710 1.00 69.81 86 SER A O 1
ATOM 704 N N . ALA A 1 87 ? -21.043 -18.539 26.602 1.00 65.69 87 ALA A N 1
ATOM 705 C CA . ALA A 1 87 ? -21.711 -17.879 27.730 1.00 65.69 87 ALA A CA 1
ATOM 706 C C . ALA A 1 87 ? -20.821 -16.878 28.496 1.00 65.69 87 ALA A C 1
ATOM 708 O O . ALA A 1 87 ? -21.046 -16.619 29.675 1.00 65.69 87 ALA A O 1
ATOM 709 N N . ILE A 1 88 ? -19.805 -16.320 27.827 1.00 67.81 88 ILE A N 1
ATOM 710 C CA . ILE A 1 88 ? -18.960 -15.265 28.386 1.00 67.81 88 ILE A CA 1
ATOM 711 C C . ILE A 1 88 ? -19.732 -13.954 28.262 1.00 67.81 88 ILE A C 1
ATOM 713 O O . ILE A 1 88 ? -20.038 -13.530 27.153 1.00 67.81 88 ILE A O 1
ATOM 717 N N . ASP A 1 89 ? -20.027 -13.316 29.385 1.00 78.31 89 ASP A N 1
ATOM 718 C CA . ASP A 1 89 ? -20.761 -12.052 29.496 1.00 78.31 89 ASP A CA 1
ATOM 719 C C . ASP A 1 89 ? -19.868 -10.811 29.324 1.00 78.31 89 ASP A C 1
ATOM 721 O O . ASP A 1 89 ? -20.364 -9.686 29.309 1.00 78.31 89 ASP A O 1
ATOM 725 N N . GLN A 1 90 ? -18.553 -10.985 29.169 1.00 81.62 90 GLN A N 1
ATOM 726 C CA . GLN A 1 90 ? -17.582 -9.900 29.019 1.00 81.62 90 GLN A CA 1
ATOM 727 C C . GLN A 1 90 ? -16.532 -10.176 27.944 1.00 81.62 90 GLN A C 1
ATOM 729 O O . GLN A 1 90 ? -15.996 -11.277 27.832 1.00 81.62 90 GLN A O 1
ATOM 734 N N . ALA A 1 91 ? -16.176 -9.147 27.179 1.00 80.88 91 ALA A N 1
ATOM 735 C CA . ALA A 1 91 ? -15.065 -9.206 26.240 1.00 80.88 91 ALA A CA 1
ATOM 736 C C . ALA A 1 91 ? -14.007 -8.154 26.605 1.00 80.88 91 ALA A C 1
ATOM 738 O O . ALA A 1 91 ? -14.358 -6.982 26.790 1.00 80.88 91 ALA A O 1
ATOM 739 N N . PRO A 1 92 ? -12.718 -8.540 26.695 1.00 78.88 92 PRO A N 1
ATOM 740 C CA . PRO A 1 92 ? -11.650 -7.570 26.875 1.00 78.88 92 PRO A CA 1
ATOM 741 C C . PRO A 1 92 ? -11.587 -6.660 25.647 1.00 78.88 92 PRO A C 1
ATOM 743 O O . PRO A 1 92 ? -11.647 -7.134 24.508 1.00 78.88 92 PRO A O 1
ATOM 746 N N . ALA A 1 93 ? -11.451 -5.360 25.884 1.00 87.56 93 ALA A N 1
ATOM 747 C CA . ALA A 1 93 ? -11.311 -4.369 24.835 1.00 87.56 93 ALA A CA 1
ATOM 748 C C . ALA A 1 93 ? -10.233 -3.343 25.192 1.00 87.56 93 ALA A C 1
ATOM 750 O O . ALA A 1 93 ? -9.872 -3.142 26.350 1.00 87.56 93 ALA A O 1
ATOM 751 N N . VAL A 1 94 ? -9.702 -2.691 24.167 1.00 87.94 94 VAL A N 1
ATOM 752 C CA . VAL A 1 94 ? -8.808 -1.543 24.301 1.00 87.94 94 VAL A CA 1
ATOM 753 C C . VAL A 1 94 ? -9.425 -0.403 23.515 1.00 87.94 94 VAL A C 1
ATOM 755 O O . VAL A 1 94 ? -9.784 -0.580 22.348 1.00 87.94 94 VAL A O 1
ATOM 758 N N . ALA A 1 95 ? -9.554 0.757 24.150 1.00 89.81 95 ALA A N 1
ATOM 759 C CA . ALA A 1 95 ? -9.955 1.977 23.476 1.00 89.81 95 ALA A CA 1
ATOM 760 C C . ALA A 1 95 ? -8.742 2.881 23.243 1.00 89.81 95 ALA A C 1
ATOM 762 O O . ALA A 1 95 ? -7.788 2.877 24.018 1.00 89.81 95 ALA A O 1
ATOM 763 N N . PHE A 1 96 ? -8.798 3.682 22.188 1.00 90.81 96 PHE A N 1
ATOM 764 C CA . PHE A 1 96 ? -7.880 4.796 21.971 1.00 90.81 96 PHE A CA 1
ATOM 765 C C . PHE A 1 96 ? -8.690 6.085 21.931 1.00 90.81 96 PHE A C 1
ATOM 767 O O . PHE A 1 96 ? -9.590 6.206 21.099 1.00 90.81 96 PHE A O 1
ATOM 774 N N . GLY A 1 97 ? -8.397 7.003 22.850 1.00 89.00 97 GLY A N 1
ATOM 775 C CA . GLY A 1 97 ? -9.052 8.304 22.966 1.00 89.00 97 GLY A CA 1
ATOM 776 C C . GLY A 1 97 ? -8.338 9.394 22.167 1.00 89.00 97 GLY A C 1
ATOM 777 O O . GLY A 1 97 ? -7.107 9.467 22.161 1.00 89.00 97 GLY A O 1
ATOM 778 N N . PHE A 1 98 ? -9.121 10.255 21.528 1.00 88.19 98 PHE A N 1
ATOM 779 C CA . PHE A 1 98 ? -8.706 11.407 20.729 1.00 88.19 98 PHE A CA 1
ATOM 780 C C . PHE A 1 98 ? -9.480 12.651 21.174 1.00 88.19 98 PHE A C 1
ATOM 782 O O . PHE A 1 98 ? -10.465 12.535 21.907 1.00 88.19 98 PHE A O 1
ATOM 789 N N . ASP A 1 99 ? -9.014 13.826 20.743 1.00 86.12 99 ASP A N 1
ATOM 790 C CA . ASP A 1 99 ? -9.692 15.115 20.935 1.00 86.12 99 ASP A CA 1
ATOM 791 C C . ASP A 1 99 ? -10.147 15.331 22.384 1.00 86.12 99 ASP A C 1
ATOM 793 O O . ASP A 1 99 ? -11.313 15.566 22.671 1.00 86.12 99 ASP A O 1
ATOM 797 N N . GLU A 1 100 ? -9.211 15.145 23.322 1.00 81.62 100 GLU A N 1
ATOM 798 C CA . GLU A 1 100 ? -9.448 15.297 24.765 1.00 81.62 100 GLU A CA 1
ATOM 799 C C . GLU A 1 100 ? -10.588 14.418 25.318 1.00 81.62 100 GLU A C 1
ATOM 801 O O . GLU A 1 100 ? -11.206 14.762 26.320 1.00 81.62 100 GLU A O 1
ATOM 806 N N . GLY A 1 101 ? -10.840 13.252 24.712 1.00 77.06 101 GLY A N 1
ATOM 807 C CA . GLY A 1 101 ? -11.897 12.325 25.135 1.00 77.06 101 GLY A CA 1
ATOM 808 C C . GLY A 1 101 ? -13.260 12.597 24.489 1.00 77.06 101 GLY A C 1
ATOM 809 O O . GLY A 1 101 ? -14.277 12.078 24.954 1.00 77.06 101 GLY A O 1
ATOM 810 N N . GLU A 1 102 ? -13.305 13.385 23.413 1.00 85.50 102 GLU A N 1
ATOM 811 C CA . GLU A 1 102 ? -14.501 13.519 22.573 1.00 85.50 102 GLU A CA 1
ATOM 812 C C . GLU A 1 102 ? -14.675 12.309 21.635 1.00 85.50 102 GLU A C 1
ATOM 814 O O . GLU A 1 102 ? -15.803 11.955 21.295 1.00 85.50 102 GLU A O 1
ATOM 819 N N . VAL A 1 103 ? -13.593 11.624 21.242 1.00 89.94 103 VAL A N 1
ATOM 820 C CA . VAL A 1 103 ? -13.658 10.496 20.295 1.00 89.94 103 VAL A CA 1
ATOM 821 C C . VAL A 1 103 ? -12.884 9.290 20.814 1.00 89.94 103 VAL A C 1
ATOM 823 O O . VAL A 1 103 ? -11.735 9.406 21.228 1.00 89.94 103 VAL A O 1
ATOM 826 N N . PHE A 1 104 ? -13.485 8.105 20.732 1.00 91.56 104 PHE A N 1
ATOM 827 C CA . PHE A 1 104 ? -12.854 6.839 21.087 1.00 91.56 104 PHE A CA 1
ATOM 828 C C . PHE A 1 104 ? -12.992 5.825 19.959 1.00 91.56 104 PHE A C 1
ATOM 830 O O . PHE A 1 104 ? -14.053 5.688 19.359 1.00 91.56 104 PHE A O 1
ATOM 837 N N . HIS A 1 105 ? -11.937 5.059 19.707 1.00 92.06 105 HIS A N 1
ATOM 838 C CA . HIS A 1 105 ? -11.997 3.871 18.857 1.00 92.06 105 HIS A CA 1
ATOM 839 C C . HIS A 1 105 ? -11.775 2.627 19.709 1.00 92.06 105 HIS A C 1
ATOM 841 O O . HIS A 1 105 ? -10.735 2.517 20.357 1.00 92.06 105 HIS A O 1
ATOM 847 N N . VAL A 1 106 ? -12.737 1.704 19.702 1.00 91.12 106 VAL A N 1
ATOM 848 C CA . VAL A 1 106 ? -12.737 0.492 20.532 1.00 91.12 106 VAL A CA 1
ATOM 849 C C . VAL A 1 106 ? -12.387 -0.727 19.687 1.00 91.12 106 VAL A C 1
ATOM 851 O O . VAL A 1 106 ? -12.964 -0.947 18.621 1.00 91.12 106 VAL A O 1
ATOM 854 N N . TYR A 1 107 ? -11.468 -1.544 20.202 1.00 89.06 107 TYR A N 1
ATOM 855 C CA . TYR A 1 107 ? -11.037 -2.789 19.576 1.00 89.06 107 TYR A CA 1
ATOM 856 C C . TYR A 1 107 ? -11.061 -3.947 20.572 1.00 89.06 107 TYR A C 1
ATOM 858 O O . TYR A 1 107 ? -10.610 -3.818 21.707 1.00 89.06 107 TYR A O 1
ATOM 866 N N . THR A 1 108 ? -11.526 -5.109 20.122 1.00 87.50 108 THR A N 1
ATOM 867 C CA . THR A 1 108 ? -11.519 -6.367 20.904 1.00 87.50 108 THR A CA 1
ATOM 868 C C . THR A 1 108 ? -10.282 -7.226 20.674 1.00 87.50 108 THR A C 1
ATOM 870 O O . THR A 1 108 ? -10.039 -8.217 21.362 1.00 87.50 108 THR A O 1
ATOM 873 N N . SER A 1 109 ? -9.475 -6.839 19.695 1.00 81.38 109 SER A N 1
ATOM 874 C CA . SER A 1 109 ? -8.184 -7.426 19.374 1.00 81.38 109 SER A CA 1
ATOM 875 C C . SER A 1 109 ? -7.184 -6.311 19.109 1.00 81.38 109 SER A C 1
ATOM 877 O O . SER A 1 109 ? -7.573 -5.169 18.873 1.00 81.38 109 SER A O 1
ATOM 879 N N . HIS A 1 110 ? -5.891 -6.635 19.086 1.00 76.81 110 HIS A N 1
ATOM 880 C CA . HIS A 1 110 ? -4.884 -5.648 18.710 1.00 76.81 110 HIS A CA 1
ATOM 881 C C . HIS A 1 110 ? -5.219 -5.057 17.328 1.00 76.81 110 HIS A C 1
ATOM 883 O O . HIS A 1 110 ? -5.429 -5.827 16.382 1.00 76.81 110 HIS A O 1
ATOM 889 N N . PRO A 1 111 ? -5.325 -3.725 17.198 1.00 77.69 111 PRO A N 1
ATOM 890 C CA . PRO A 1 111 ? -5.657 -3.126 15.921 1.00 77.69 111 PRO A CA 1
ATOM 891 C C . PRO A 1 111 ? -4.552 -3.369 14.897 1.00 77.69 111 PRO A C 1
ATOM 893 O O . PRO A 1 111 ? -3.371 -3.453 15.225 1.00 77.69 111 PRO A O 1
ATOM 896 N N . LYS A 1 112 ? -4.939 -3.452 13.622 1.00 73.62 112 LYS A N 1
ATOM 897 C CA . LYS A 1 112 ? -3.992 -3.623 12.509 1.00 73.62 112 LYS A CA 1
ATOM 898 C C . LYS A 1 112 ? -3.245 -2.328 12.146 1.00 73.62 112 LYS A C 1
ATOM 900 O O . LYS A 1 112 ? -2.367 -2.354 11.290 1.00 73.62 112 LYS A O 1
ATOM 905 N N . THR A 1 113 ? -3.619 -1.207 12.758 1.00 72.38 113 THR A N 1
ATOM 906 C CA . THR A 1 113 ? -3.150 0.149 12.451 1.00 72.38 113 THR A CA 1
ATOM 907 C C . THR A 1 113 ? -2.584 0.823 13.694 1.00 72.38 113 THR A C 1
ATOM 909 O O . THR A 1 113 ? -3.018 0.542 14.811 1.00 72.38 113 THR A O 1
ATOM 912 N N . HIS A 1 114 ? -1.649 1.755 13.499 1.00 69.62 114 HIS A N 1
ATOM 913 C CA . HIS A 1 114 ? -1.112 2.584 14.583 1.00 69.62 114 HIS A CA 1
ATOM 914 C C . HIS A 1 114 ? -2.105 3.678 14.960 1.00 69.62 114 HIS A C 1
ATOM 916 O O . HIS A 1 114 ? -2.655 4.341 14.081 1.00 69.62 114 HIS A O 1
ATOM 922 N N . PHE A 1 115 ? -2.293 3.895 16.260 1.00 72.31 115 PHE A N 1
ATOM 923 C CA . PHE A 1 115 ? -3.084 4.999 16.792 1.00 72.31 115 PHE A CA 1
ATOM 924 C C . PHE A 1 115 ? -2.193 5.947 17.582 1.00 72.31 115 PHE A C 1
ATOM 926 O O . PHE A 1 115 ? -1.384 5.514 18.398 1.00 72.31 115 PHE A O 1
ATOM 933 N N . SER A 1 116 ? -2.363 7.246 17.348 1.00 75.69 116 SER A N 1
ATOM 934 C CA . SER A 1 116 ? -1.752 8.305 18.158 1.00 75.69 116 SER A CA 1
ATOM 935 C C . SER A 1 116 ? -2.568 8.644 19.409 1.00 75.69 116 SER A C 1
ATOM 937 O O . SER A 1 116 ? -2.134 9.472 20.205 1.00 75.69 116 SER A O 1
ATOM 939 N N . GLY A 1 117 ? -3.761 8.059 19.547 1.00 80.06 117 GLY A N 1
ATOM 940 C CA . GLY A 1 117 ? -4.664 8.299 20.665 1.00 80.06 117 GLY A CA 1
ATOM 941 C C . GLY A 1 117 ? -4.133 7.724 21.974 1.00 80.06 117 GLY A C 1
ATOM 942 O O . GLY A 1 117 ? -3.318 6.798 21.985 1.00 80.06 117 GLY A O 1
ATOM 943 N N . LEU A 1 118 ? -4.616 8.267 23.089 1.00 83.69 118 LEU A N 1
ATOM 944 C CA . LEU A 1 118 ? -4.257 7.772 24.414 1.00 83.69 118 LEU A CA 1
ATOM 945 C C . LEU A 1 118 ? -4.908 6.403 24.637 1.00 83.69 118 LEU A C 1
ATOM 947 O O . LEU A 1 118 ? -6.113 6.277 24.408 1.00 83.69 118 LEU A O 1
ATOM 951 N N . PRO A 1 119 ? -4.157 5.376 25.071 1.00 86.94 119 PRO A N 1
ATOM 952 C CA . PRO A 1 119 ? -4.753 4.102 25.434 1.00 86.94 119 PRO A CA 1
ATOM 953 C C . PRO A 1 119 ? -5.678 4.306 26.634 1.00 86.94 119 PRO A C 1
ATOM 955 O O . PRO A 1 119 ? -5.295 4.889 27.648 1.00 86.94 119 PRO A O 1
ATOM 958 N N . VAL A 1 120 ? -6.905 3.828 26.489 1.00 87.31 120 VAL A N 1
ATOM 959 C CA . VAL A 1 120 ? -8.000 4.004 27.435 1.00 87.31 120 VAL A CA 1
ATOM 960 C C . VAL A 1 120 ? -8.540 2.621 27.801 1.00 87.31 120 VAL A C 1
ATOM 962 O O . VAL A 1 120 ? -8.836 1.824 26.899 1.00 87.31 120 VAL A O 1
ATOM 965 N N . PRO A 1 121 ? -8.672 2.300 29.101 1.00 87.75 121 PRO A N 1
ATOM 966 C CA . PRO A 1 121 ? -9.295 1.058 29.525 1.00 87.75 121 PRO A CA 1
ATOM 967 C C . PRO A 1 121 ? -10.706 0.936 28.953 1.00 87.75 121 PRO A C 1
ATOM 969 O O . PRO A 1 121 ? -11.498 1.883 29.012 1.00 87.75 121 PRO A O 1
ATOM 972 N N . SER A 1 122 ? -11.022 -0.229 28.390 1.00 89.88 122 SER A N 1
ATOM 973 C CA . SER A 1 122 ? -12.337 -0.477 27.817 1.00 89.88 122 SER A CA 1
ATOM 974 C C . SER A 1 122 ? -12.856 -1.864 28.148 1.00 89.88 122 SER A C 1
ATOM 976 O O . SER A 1 122 ? -12.113 -2.844 28.165 1.00 89.88 122 SER A O 1
ATOM 978 N N . ILE A 1 123 ? -14.154 -1.934 28.425 1.00 89.44 123 ILE A N 1
ATOM 979 C CA . ILE A 1 123 ? -14.853 -3.174 28.746 1.00 89.44 123 ILE A CA 1
ATOM 980 C C . ILE A 1 123 ? -16.113 -3.234 27.898 1.00 89.44 123 ILE A C 1
ATOM 982 O O . ILE A 1 123 ? -16.846 -2.250 27.785 1.00 89.44 123 ILE A O 1
ATOM 986 N N . ILE A 1 124 ? -16.368 -4.405 27.325 1.00 90.56 124 ILE A N 1
ATOM 987 C CA . ILE A 1 124 ? -17.616 -4.704 26.632 1.00 90.56 124 ILE A CA 1
ATOM 988 C C . ILE A 1 124 ? -18.360 -5.751 27.452 1.00 90.56 124 ILE A C 1
ATOM 990 O O . ILE A 1 124 ? -17.820 -6.828 27.710 1.00 90.56 124 ILE A O 1
ATOM 994 N N . HIS A 1 125 ? -19.592 -5.446 27.847 1.00 90.12 125 HIS A N 1
ATOM 995 C CA . HIS A 1 125 ? -20.437 -6.323 28.648 1.00 90.12 125 HIS A CA 1
ATOM 996 C C . HIS A 1 125 ? -21.728 -6.673 27.902 1.00 90.12 125 HIS A C 1
ATOM 998 O O . HIS A 1 125 ? -22.397 -5.799 27.347 1.00 90.12 125 HIS A O 1
ATOM 1004 N N . PHE A 1 126 ? -22.070 -7.960 27.888 1.00 87.62 126 PHE A N 1
ATOM 1005 C CA . PHE A 1 126 ? -23.267 -8.486 27.244 1.00 87.62 126 PHE A CA 1
ATOM 1006 C C . PHE A 1 126 ? -24.382 -8.691 28.253 1.00 87.62 126 PHE A C 1
ATOM 1008 O O . PHE A 1 126 ? -24.237 -9.429 29.225 1.00 87.62 126 PHE A O 1
ATOM 1015 N N . LEU A 1 127 ? -25.529 -8.093 27.958 1.00 87.19 127 LEU A N 1
ATOM 1016 C CA . LEU A 1 127 ? -26.723 -8.173 28.774 1.00 87.19 127 LEU A CA 1
ATOM 1017 C C . LEU A 1 127 ? -27.793 -9.040 28.103 1.00 87.19 127 LEU A C 1
ATOM 1019 O O . LEU A 1 127 ? -27.972 -8.971 26.883 1.00 87.19 127 LEU A O 1
ATOM 1023 N N . PRO A 1 128 ? -28.574 -9.809 28.885 1.00 83.69 128 PRO A N 1
ATOM 1024 C CA . PRO A 1 128 ? -29.758 -10.496 28.371 1.00 83.69 128 PRO A CA 1
ATOM 1025 C C . PRO A 1 128 ? -30.819 -9.534 27.819 1.00 83.69 128 PRO A C 1
ATOM 1027 O O . PRO A 1 128 ? -31.590 -9.891 26.933 1.00 83.69 128 PRO A O 1
ATOM 1030 N N . THR A 1 129 ? -30.902 -8.326 28.376 1.00 86.12 129 THR A N 1
ATOM 1031 C CA . THR A 1 129 ? -31.838 -7.262 27.988 1.00 86.12 129 THR A CA 1
ATOM 1032 C C . THR A 1 129 ? -31.173 -5.925 28.291 1.00 86.12 129 THR A C 1
ATOM 1034 O O . THR A 1 129 ? -30.470 -5.803 29.296 1.00 86.12 129 THR A O 1
ATOM 1037 N N . MET A 1 130 ? -31.348 -4.935 27.420 1.00 89.94 130 MET A N 1
ATOM 1038 C CA . MET A 1 130 ? -30.684 -3.647 27.553 1.00 89.94 130 MET A CA 1
ATOM 1039 C C . MET A 1 130 ? -31.227 -2.877 28.760 1.00 89.94 130 MET A C 1
ATOM 1041 O O . MET A 1 130 ? -32.426 -2.597 28.849 1.00 89.94 130 MET A O 1
ATOM 1045 N N . ALA A 1 131 ? -30.327 -2.498 29.669 1.00 85.00 131 ALA A N 1
ATOM 1046 C CA . ALA A 1 131 ? -30.652 -1.669 30.823 1.00 85.00 131 ALA A CA 1
ATOM 1047 C C . ALA A 1 131 ? -31.158 -0.295 30.361 1.00 85.00 131 ALA A C 1
ATOM 1049 O O . ALA A 1 131 ? -30.513 0.373 29.541 1.00 85.00 131 ALA A O 1
ATOM 1050 N N . LYS A 1 132 ? -32.305 0.144 30.887 1.00 80.50 132 LYS A N 1
ATOM 1051 C CA . LYS A 1 132 ? -32.953 1.402 30.481 1.00 80.50 132 LYS A CA 1
ATOM 1052 C C . LYS A 1 132 ? -32.603 2.537 31.431 1.00 80.50 132 LYS A C 1
ATOM 1054 O O . LYS A 1 132 ? -32.397 2.328 32.623 1.00 80.50 132 LYS A O 1
ATOM 1059 N N . ASP A 1 133 ? -32.539 3.751 30.892 1.00 80.38 133 ASP A N 1
ATOM 1060 C CA . ASP A 1 133 ? -32.397 4.984 31.668 1.00 80.38 133 ASP A CA 1
ATOM 1061 C C . ASP A 1 133 ? -31.249 4.901 32.696 1.00 80.38 133 ASP A C 1
ATOM 1063 O O . ASP A 1 133 ? -30.110 4.574 32.333 1.00 80.38 133 ASP A O 1
ATOM 1067 N N . GLN A 1 134 ? -31.561 5.162 33.970 1.00 81.38 134 GLN A N 1
ATOM 1068 C CA . GLN A 1 134 ? -30.632 5.202 35.097 1.00 81.38 134 GLN A CA 1
ATOM 1069 C C . GLN A 1 134 ? -30.011 3.839 35.432 1.00 81.38 134 GLN A C 1
ATOM 1071 O O . GLN A 1 134 ? -28.910 3.797 35.973 1.00 81.38 134 GLN A O 1
ATOM 1076 N N . GLU A 1 135 ? -30.675 2.730 35.095 1.00 82.38 135 GLU A N 1
ATOM 1077 C CA . GLU A 1 135 ? -30.157 1.380 35.350 1.00 82.38 135 GLU A CA 1
ATOM 1078 C C . GLU A 1 135 ? -28.839 1.145 34.599 1.00 82.38 135 GLU A C 1
ATOM 1080 O O . GLU A 1 135 ? -27.895 0.592 35.159 1.00 82.38 135 GLU A O 1
ATOM 1085 N N . GLY A 1 136 ? -28.731 1.668 33.370 1.00 84.75 136 GLY A N 1
ATOM 1086 C CA . GLY A 1 136 ? -27.490 1.614 32.594 1.00 84.75 136 GLY A CA 1
ATOM 1087 C C . GLY A 1 136 ? -26.343 2.388 33.251 1.00 84.75 136 GLY A C 1
ATOM 1088 O O . GLY A 1 136 ? -25.224 1.886 33.307 1.00 84.75 136 GLY A O 1
ATOM 1089 N N . PHE A 1 137 ? -26.626 3.568 33.820 1.00 85.94 137 PHE A N 1
ATOM 1090 C CA . PHE A 1 137 ? -25.631 4.352 34.563 1.00 85.94 137 PHE A CA 1
ATOM 1091 C C . PHE A 1 137 ? -25.173 3.637 35.839 1.00 85.94 137 PHE A C 1
ATOM 1093 O O . PHE A 1 137 ? -23.988 3.672 36.168 1.00 85.94 137 PHE A O 1
ATOM 1100 N N . THR A 1 138 ? -26.089 2.994 36.566 1.00 86.75 138 THR A N 1
ATOM 1101 C CA . THR A 1 138 ? -25.747 2.219 37.768 1.00 86.75 138 THR A CA 1
ATOM 1102 C C . THR A 1 138 ? -24.824 1.058 37.416 1.00 86.75 138 THR A C 1
ATOM 1104 O O . THR A 1 138 ? -23.745 0.943 37.993 1.00 86.75 138 THR A O 1
ATOM 1107 N N . LEU A 1 139 ? -25.196 0.263 36.411 1.00 87.94 139 LEU A N 1
ATOM 1108 C CA . LEU A 1 139 ? -24.405 -0.882 35.973 1.00 87.94 139 LEU A CA 1
ATOM 1109 C C . LEU A 1 139 ? -23.015 -0.466 35.469 1.00 87.94 139 LEU A C 1
ATOM 1111 O O . LEU A 1 139 ? -22.013 -1.082 35.822 1.00 87.94 139 LEU A O 1
ATOM 1115 N N . ALA A 1 140 ? -22.932 0.597 34.666 1.00 86.69 140 ALA A N 1
ATOM 1116 C CA . ALA A 1 140 ? -21.652 1.099 34.179 1.00 86.69 140 ALA A CA 1
ATOM 1117 C C . ALA A 1 140 ? -20.739 1.557 35.331 1.00 86.69 140 ALA A C 1
ATOM 1119 O O . ALA A 1 140 ? -19.554 1.231 35.329 1.00 86.69 140 ALA A O 1
ATOM 1120 N N . ASN A 1 141 ? -21.282 2.230 36.353 1.00 86.06 141 ASN A N 1
ATOM 1121 C CA . ASN A 1 141 ? -20.519 2.589 37.554 1.00 86.06 141 ASN A CA 1
ATOM 1122 C C . ASN A 1 141 ? -20.040 1.357 38.341 1.00 86.06 141 ASN A C 1
ATOM 1124 O O . ASN A 1 141 ? -18.918 1.348 38.845 1.00 86.06 141 ASN A O 1
ATOM 1128 N N . GLU A 1 142 ? -20.862 0.314 38.458 1.00 87.31 142 GLU A N 1
ATOM 1129 C CA . GLU A 1 142 ? -20.461 -0.944 39.104 1.00 87.31 142 GLU A CA 1
ATOM 1130 C C . GLU A 1 142 ? -19.310 -1.626 38.352 1.00 87.31 142 GLU A C 1
ATOM 1132 O O . GLU A 1 142 ? -18.345 -2.069 38.979 1.00 87.31 142 GLU A O 1
ATOM 1137 N N . LEU A 1 143 ? -19.366 -1.658 37.016 1.00 86.19 143 LEU A N 1
ATOM 1138 C CA . LEU A 1 143 ? -18.304 -2.214 36.169 1.00 86.19 143 LEU A CA 1
ATOM 1139 C C . LEU A 1 143 ? -16.997 -1.426 36.299 1.00 86.19 143 LEU A C 1
ATOM 1141 O O . LEU A 1 143 ? -15.936 -2.032 36.443 1.00 86.19 143 LEU A O 1
ATOM 1145 N N . VAL A 1 144 ? -17.068 -0.091 36.324 1.00 83.56 144 VAL A N 1
ATOM 1146 C CA . VAL A 1 144 ? -15.894 0.759 36.574 1.00 83.56 144 VAL A CA 1
ATOM 1147 C C . VAL A 1 144 ? -15.268 0.410 37.921 1.00 83.56 144 VAL A C 1
ATOM 1149 O O . VAL A 1 144 ? -14.097 0.064 37.972 1.00 83.56 144 VAL A O 1
ATOM 1152 N N . ASN A 1 145 ? -16.050 0.411 39.002 1.00 80.81 145 ASN A N 1
ATOM 1153 C CA . ASN A 1 145 ? -15.522 0.196 40.352 1.00 80.81 145 ASN A CA 1
ATOM 1154 C C . ASN A 1 145 ? -14.998 -1.227 40.605 1.00 80.81 145 ASN A C 1
ATOM 1156 O O . ASN A 1 145 ? -14.160 -1.421 41.483 1.00 80.81 145 ASN A O 1
ATOM 1160 N N . SER A 1 146 ? -15.527 -2.231 39.900 1.00 80.00 146 SER A N 1
ATOM 1161 C CA . SER A 1 146 ? -15.176 -3.639 40.127 1.00 80.00 146 SER A CA 1
ATOM 1162 C C . SER A 1 146 ? -14.060 -4.156 39.221 1.00 80.00 146 SER A C 1
ATOM 1164 O O . SER A 1 146 ? -13.376 -5.104 39.609 1.00 80.00 146 SER A O 1
ATOM 1166 N N . GLN A 1 147 ? -13.882 -3.577 38.030 1.00 71.88 147 GLN A N 1
ATOM 1167 C CA . GLN A 1 147 ? -13.008 -4.141 36.992 1.00 71.88 147 GLN A CA 1
ATOM 1168 C C . GLN A 1 147 ? -11.963 -3.171 36.446 1.00 71.88 147 GLN A C 1
ATOM 1170 O O . GLN A 1 147 ? -10.972 -3.616 35.867 1.00 71.88 147 GLN A O 1
ATOM 1175 N N . LEU A 1 148 ? -12.160 -1.865 36.620 1.00 68.94 148 LEU A N 1
ATOM 1176 C CA . LEU A 1 148 ? -11.198 -0.846 36.223 1.00 68.94 148 LEU A CA 1
ATOM 1177 C C . LEU A 1 148 ? -10.544 -0.312 37.496 1.00 68.94 148 LEU A C 1
ATOM 1179 O O . LEU A 1 148 ? -11.195 0.317 38.323 1.00 68.94 148 LEU A O 1
ATOM 1183 N N . ASP A 1 149 ? -9.267 -0.643 37.682 1.00 58.78 149 ASP A N 1
ATOM 1184 C CA . ASP A 1 149 ? -8.526 -0.399 38.921 1.00 58.78 149 ASP A CA 1
ATOM 1185 C C . ASP A 1 149 ? -8.644 1.074 39.357 1.00 58.78 149 ASP A C 1
ATOM 1187 O O . ASP A 1 149 ? -8.169 1.990 38.684 1.00 58.78 149 ASP A O 1
ATOM 1191 N N . SER A 1 150 ? -9.318 1.316 40.483 1.00 51.81 150 SER A N 1
ATOM 1192 C CA . SER A 1 150 ? -9.688 2.657 40.953 1.00 51.81 150 SER A CA 1
ATOM 1193 C C . SER A 1 150 ? -8.534 3.399 41.646 1.00 51.81 150 SER A C 1
ATOM 1195 O O . SER A 1 150 ? -8.766 4.423 42.290 1.00 51.81 150 SER A O 1
ATOM 1197 N N . GLN A 1 151 ? -7.312 2.853 41.618 1.00 47.72 151 GLN A N 1
ATOM 1198 C CA . GLN A 1 151 ? -6.211 3.298 42.482 1.00 47.72 151 GLN A CA 1
ATOM 1199 C C . GLN A 1 151 ? -5.208 4.267 41.845 1.00 47.72 151 GLN A C 1
ATOM 1201 O O . GLN A 1 151 ? -4.403 4.834 42.581 1.00 47.72 151 GLN A O 1
ATOM 1206 N N . GLU A 1 152 ? -5.293 4.580 40.550 1.00 47.38 152 GLU A N 1
ATOM 1207 C CA . GLU A 1 152 ? -4.461 5.634 39.950 1.00 47.38 152 GLU A CA 1
ATOM 1208 C C . GLU A 1 152 ? -5.292 6.595 39.080 1.00 47.38 152 GLU A C 1
ATOM 1210 O O . GLU A 1 152 ? -5.529 6.367 37.903 1.00 47.38 152 GLU A O 1
ATOM 1215 N N . ASN A 1 153 ? -5.749 7.680 39.717 1.00 47.62 153 ASN A N 1
ATOM 1216 C CA . ASN A 1 153 ? -6.098 9.001 39.170 1.00 47.62 153 ASN A CA 1
ATOM 1217 C C . ASN A 1 153 ? -6.610 9.124 37.712 1.00 47.62 153 ASN A C 1
ATOM 1219 O O . ASN A 1 153 ? -5.855 9.008 36.754 1.00 47.62 153 ASN A O 1
ATOM 1223 N N . MET A 1 154 ? -7.829 9.666 37.585 1.00 57.06 154 MET A N 1
ATOM 1224 C CA . MET A 1 154 ? -8.202 10.676 36.576 1.00 57.06 154 MET A CA 1
ATOM 1225 C C . MET A 1 154 ? -7.965 10.307 35.095 1.00 57.06 154 MET A C 1
ATOM 1227 O O . MET A 1 154 ? -7.438 11.120 34.334 1.00 57.06 154 MET A O 1
ATOM 1231 N N . THR A 1 155 ? -8.362 9.113 34.653 1.00 71.50 155 THR A N 1
ATOM 1232 C CA . THR A 1 155 ? -8.296 8.741 33.228 1.00 71.50 155 THR A CA 1
ATOM 1233 C C . THR A 1 155 ? -9.667 8.406 32.660 1.00 71.50 155 THR A C 1
ATOM 1235 O O . THR A 1 155 ? -10.588 8.023 33.383 1.00 71.50 155 THR A O 1
ATOM 1238 N N . TYR A 1 156 ? -9.813 8.596 31.347 1.00 84.31 156 TYR A N 1
ATOM 1239 C CA . TYR A 1 156 ? -11.004 8.157 30.636 1.00 84.31 156 TYR A CA 1
ATOM 1240 C C . TYR A 1 156 ? -11.142 6.636 30.719 1.00 84.31 156 TYR A C 1
ATOM 1242 O O . TYR A 1 156 ? -10.138 5.929 30.732 1.00 84.31 156 TYR A O 1
ATOM 1250 N N . SER A 1 157 ? -12.372 6.129 30.716 1.00 88.75 157 SER A N 1
ATOM 1251 C CA . SER A 1 157 ? -12.658 4.711 30.462 1.00 88.75 157 SER A CA 1
ATOM 1252 C C . SER A 1 157 ? -13.915 4.554 29.621 1.00 88.75 157 SER A C 1
ATOM 1254 O O . SER A 1 157 ? -14.822 5.376 29.724 1.00 88.75 157 SER A O 1
ATOM 1256 N N . VAL A 1 158 ? -13.956 3.519 28.778 1.00 90.56 158 VAL A N 1
ATOM 1257 C CA . VAL A 1 158 ? -15.063 3.276 27.838 1.00 90.56 158 VAL A CA 1
ATOM 1258 C C . VAL A 1 158 ? -15.750 1.953 28.162 1.00 90.56 158 VAL A C 1
ATOM 1260 O O . VAL A 1 158 ? -15.172 0.881 27.984 1.00 90.56 158 VAL A O 1
ATOM 1263 N N . ILE A 1 159 ? -17.007 2.027 28.587 1.00 92.06 159 ILE A N 1
ATOM 1264 C CA . ILE A 1 159 ? -17.838 0.885 28.960 1.00 92.06 159 ILE A CA 1
ATOM 1265 C C . ILE A 1 159 ? -18.933 0.732 27.917 1.00 92.06 159 ILE A C 1
ATOM 1267 O O . ILE A 1 159 ? -19.813 1.583 27.805 1.00 92.06 159 ILE A O 1
ATOM 1271 N N . MET A 1 160 ? -18.898 -0.356 27.156 1.00 92.31 160 MET A N 1
ATOM 1272 C CA . MET A 1 160 ? -19.911 -0.656 26.152 1.00 92.31 160 MET A CA 1
ATOM 1273 C C . MET A 1 160 ? -20.832 -1.763 26.656 1.00 92.31 160 MET A C 1
ATOM 1275 O O . MET A 1 160 ? -20.381 -2.849 27.011 1.00 92.31 160 MET A O 1
ATOM 1279 N N . LEU A 1 161 ? -22.130 -1.489 26.664 1.00 91.06 161 LEU A N 1
ATOM 1280 C CA . LEU A 1 161 ? -23.169 -2.469 26.946 1.00 91.06 161 LEU A CA 1
ATOM 1281 C C . LEU A 1 161 ? -23.788 -2.912 25.627 1.00 91.06 161 LEU A C 1
ATOM 1283 O O . LEU A 1 161 ? -24.216 -2.072 24.833 1.00 91.06 161 LEU A O 1
ATOM 1287 N N . LEU A 1 162 ? -23.863 -4.219 25.409 1.00 89.94 162 LEU A N 1
ATOM 1288 C CA . LEU A 1 162 ? -24.475 -4.825 24.230 1.00 89.94 162 LEU A CA 1
ATOM 1289 C C . LEU A 1 162 ? -25.591 -5.774 24.671 1.00 89.94 162 LEU A C 1
ATOM 1291 O O . LEU A 1 162 ? -25.422 -6.536 25.617 1.00 89.94 162 LEU A O 1
ATOM 1295 N N . ALA A 1 163 ? -26.731 -5.751 23.988 1.00 87.25 163 ALA A N 1
ATOM 1296 C CA . ALA A 1 163 ? -27.812 -6.716 24.190 1.00 87.25 163 ALA A CA 1
ATOM 1297 C C . ALA A 1 163 ? -28.452 -7.067 22.849 1.00 87.25 163 ALA A C 1
ATOM 1299 O O . ALA A 1 163 ? -28.344 -6.309 21.886 1.00 87.25 163 ALA A O 1
ATOM 1300 N N . ILE A 1 164 ? -29.133 -8.209 22.771 1.00 83.31 164 ILE A N 1
ATOM 1301 C CA . ILE A 1 164 ? -29.881 -8.591 21.571 1.00 83.31 164 ILE A CA 1
ATOM 1302 C C . ILE A 1 164 ? -31.336 -8.773 21.935 1.00 83.31 164 ILE A C 1
ATOM 1304 O O . ILE A 1 164 ? -31.703 -9.659 22.703 1.00 83.31 164 ILE A O 1
ATOM 1308 N N . GLU A 1 165 ? -32.166 -7.942 21.324 1.00 84.12 165 GLU A N 1
ATOM 1309 C CA . GLU A 1 165 ? -33.603 -7.947 21.522 1.00 84.12 165 GLU A CA 1
ATOM 1310 C C . GLU A 1 165 ? -34.269 -8.083 20.159 1.00 84.12 165 GLU A C 1
ATOM 1312 O O . GLU A 1 165 ? -34.027 -7.279 19.261 1.00 84.12 165 GLU A O 1
ATOM 1317 N N . GLN A 1 166 ? -35.098 -9.119 19.991 1.00 84.06 166 GLN A N 1
ATOM 1318 C CA . GLN A 1 166 ? -35.816 -9.383 18.735 1.00 84.06 166 GLN A CA 1
ATOM 1319 C C . GLN A 1 166 ? -34.885 -9.423 17.505 1.00 84.06 166 GLN A C 1
ATOM 1321 O O . GLN A 1 166 ? -35.162 -8.789 16.488 1.00 84.06 166 GLN A O 1
ATOM 1326 N N . ASP A 1 167 ? -33.756 -10.131 17.623 1.00 78.25 167 ASP A N 1
ATOM 1327 C CA . ASP A 1 167 ? -32.708 -10.249 16.594 1.00 78.25 167 ASP A CA 1
ATOM 1328 C C . ASP A 1 167 ? -32.050 -8.920 16.169 1.00 78.25 167 ASP A C 1
ATOM 1330 O O . ASP A 1 167 ? -31.361 -8.860 15.151 1.00 78.25 167 ASP A O 1
ATOM 1334 N N . LYS A 1 168 ? -32.208 -7.851 16.960 1.00 81.62 168 LYS A N 1
ATOM 1335 C CA . LYS A 1 168 ? -31.519 -6.572 16.756 1.00 81.62 168 LYS A CA 1
ATOM 1336 C C . LYS A 1 168 ? -30.510 -6.314 17.861 1.00 81.62 168 LYS A C 1
ATOM 1338 O O . LYS A 1 168 ? -30.822 -6.460 19.043 1.00 81.62 168 LYS A O 1
ATOM 1343 N N . LEU A 1 169 ? -29.319 -5.872 17.462 1.00 83.50 169 LEU A N 1
ATOM 1344 C CA . LEU A 1 169 ? -28.306 -5.394 18.391 1.00 83.50 169 LEU A CA 1
ATOM 1345 C C . LEU A 1 169 ? -28.770 -4.075 19.013 1.00 83.50 169 LEU A C 1
ATOM 1347 O O . LEU A 1 169 ? -28.979 -3.085 18.316 1.00 83.50 169 LEU A O 1
ATOM 1351 N N . GLN A 1 170 ? -28.907 -4.079 20.330 1.00 87.69 170 GLN A N 1
ATOM 1352 C CA . GLN A 1 170 ? -29.015 -2.889 21.154 1.00 87.69 170 GLN A CA 1
ATOM 1353 C C . GLN A 1 170 ? -27.631 -2.581 21.717 1.00 87.69 170 GLN A C 1
ATOM 1355 O O . GLN A 1 170 ? -26.904 -3.489 22.129 1.00 87.69 170 GLN A O 1
ATOM 1360 N N . HIS A 1 171 ? -27.277 -1.303 21.775 1.00 89.69 171 HIS A N 1
ATOM 1361 C CA . HIS A 1 171 ? -26.007 -0.867 22.338 1.00 89.69 171 HIS A CA 1
ATOM 1362 C C . HIS A 1 171 ? -26.172 0.419 23.143 1.00 89.69 171 HIS A C 1
ATOM 1364 O O . HIS A 1 171 ? -26.940 1.307 22.775 1.00 89.69 171 HIS A O 1
ATOM 1370 N N . ARG A 1 172 ? -25.402 0.540 24.220 1.00 90.50 172 ARG A N 1
ATOM 1371 C CA . ARG A 1 172 ? -25.191 1.789 24.959 1.00 90.50 172 ARG A CA 1
ATOM 1372 C C . ARG A 1 172 ? -23.713 1.899 25.291 1.00 90.50 172 ARG A C 1
ATOM 1374 O O . ARG A 1 172 ? -23.045 0.879 25.463 1.00 90.50 172 ARG A O 1
ATOM 1381 N N . VAL A 1 173 ? -23.191 3.115 25.370 1.00 91.19 173 VAL A N 1
ATOM 1382 C CA . VAL A 1 173 ? -21.791 3.327 25.738 1.00 91.19 173 VAL A CA 1
ATOM 1383 C C . VAL A 1 173 ? -21.674 4.433 26.762 1.00 91.19 173 VAL A C 1
ATOM 1385 O O . VAL A 1 173 ? -22.300 5.482 26.638 1.00 91.19 173 VAL A O 1
ATOM 1388 N N . PHE A 1 174 ? -20.860 4.183 27.774 1.00 90.81 174 PHE A N 1
ATOM 1389 C CA . PHE A 1 174 ? -20.606 5.104 28.861 1.00 90.81 174 PHE A CA 1
ATOM 1390 C C . PHE A 1 174 ? -19.123 5.417 28.919 1.00 90.81 174 PHE A C 1
ATOM 1392 O O . PHE A 1 174 ? -18.279 4.531 28.781 1.00 90.81 174 PHE A O 1
ATOM 1399 N N . ILE A 1 175 ? -18.822 6.692 29.111 1.00 90.12 175 ILE A N 1
ATOM 1400 C CA . ILE A 1 175 ? -17.472 7.212 29.204 1.00 90.12 175 ILE A CA 1
ATOM 1401 C C . ILE A 1 175 ? -17.311 7.836 30.580 1.00 90.12 175 ILE A C 1
ATOM 1403 O O . ILE A 1 175 ? -18.033 8.780 30.929 1.00 90.12 175 ILE A O 1
ATOM 1407 N N . THR A 1 176 ? -16.362 7.314 31.350 1.00 89.19 176 THR A N 1
ATOM 1408 C CA . THR A 1 176 ? -15.930 7.957 32.592 1.00 89.19 176 THR A CA 1
ATOM 1409 C C . THR A 1 176 ? -15.002 9.100 32.231 1.00 89.19 176 THR A C 1
ATOM 1411 O O . THR A 1 176 ? -14.063 8.924 31.460 1.00 89.19 176 THR A O 1
ATOM 1414 N N . GLN A 1 177 ? -15.279 10.274 32.772 1.00 83.75 177 GLN A N 1
ATOM 1415 C CA . GLN A 1 177 ? -14.479 11.478 32.619 1.00 83.75 177 GLN A CA 1
ATOM 1416 C C . GLN A 1 177 ? -13.370 11.502 33.685 1.00 83.75 177 GLN A C 1
ATOM 1418 O O . GLN A 1 177 ? -13.547 10.918 34.757 1.00 83.75 177 GLN A O 1
ATOM 1423 N N . PRO A 1 178 ? -12.262 12.240 33.477 1.00 80.44 178 PRO A N 1
ATOM 1424 C CA . PRO A 1 178 ? -11.203 12.369 34.474 1.00 80.44 178 PRO A CA 1
ATOM 1425 C C . PRO A 1 178 ? -11.720 12.834 35.836 1.00 80.44 178 PRO A C 1
ATOM 1427 O O . PRO A 1 178 ? -11.239 12.373 36.855 1.00 80.44 178 PRO A O 1
ATOM 1430 N N . ASN A 1 179 ? -12.752 13.682 35.878 1.00 78.06 179 ASN A N 1
ATOM 1431 C CA . ASN A 1 179 ? -13.384 14.148 37.119 1.00 78.06 179 ASN A CA 1
ATOM 1432 C C . ASN A 1 179 ? -14.241 13.082 37.848 1.00 78.06 179 ASN A C 1
ATOM 1434 O O . ASN A 1 179 ? -14.908 13.414 38.828 1.00 78.06 179 ASN A O 1
ATOM 1438 N N . GLY A 1 180 ? -14.266 11.838 37.359 1.00 77.00 180 GLY A N 1
ATOM 1439 C CA . GLY A 1 180 ? -15.049 10.725 37.898 1.00 77.00 180 GLY A CA 1
ATOM 1440 C C . GLY A 1 180 ? -16.529 10.733 37.507 1.00 77.00 180 GLY A C 1
ATOM 1441 O O . GLY A 1 180 ? -17.266 9.837 37.909 1.00 77.00 180 GLY A O 1
ATOM 1442 N N . SER A 1 181 ? -16.994 11.724 36.738 1.00 82.31 181 SER A N 1
ATOM 1443 C CA . SER A 1 181 ? -18.369 11.732 36.231 1.00 82.31 181 SER A CA 1
ATOM 1444 C C . SER A 1 181 ? -18.537 10.744 35.080 1.00 82.31 181 SER A C 1
ATOM 1446 O O . SER A 1 181 ? -17.618 10.526 34.294 1.00 82.31 181 SER A O 1
ATOM 1448 N N . LEU A 1 182 ? -19.727 10.154 34.973 1.00 84.94 182 LEU A N 1
ATOM 1449 C CA . LEU A 1 182 ? -20.079 9.250 33.887 1.00 84.94 182 LEU A CA 1
ATOM 1450 C C . LEU A 1 182 ? -20.975 9.978 32.885 1.00 84.94 182 LEU A C 1
ATOM 1452 O O . LEU A 1 182 ? -21.955 10.622 33.266 1.00 84.94 182 LEU A O 1
ATOM 1456 N N . SER A 1 183 ? -20.650 9.845 31.607 1.00 85.69 183 SER A N 1
ATOM 1457 C CA . SER A 1 183 ? -21.416 10.404 30.492 1.00 85.69 183 SER A CA 1
ATOM 1458 C C . SER A 1 183 ? -21.809 9.298 29.520 1.00 85.69 183 SER A C 1
ATOM 1460 O O . SER A 1 183 ? -21.069 8.334 29.356 1.00 85.69 183 SER A O 1
ATOM 1462 N N . GLU A 1 184 ? -22.978 9.413 28.898 1.00 87.31 184 GLU A N 1
ATOM 1463 C CA . GLU A 1 184 ? -23.397 8.502 27.830 1.00 87.31 184 GLU A CA 1
ATOM 1464 C C . GLU A 1 184 ? -22.943 9.062 26.477 1.00 87.31 184 GLU A C 1
ATOM 1466 O O . GLU A 1 184 ? -23.081 10.260 26.220 1.00 87.31 184 GLU A O 1
ATOM 1471 N N . GLY A 1 185 ? -22.362 8.201 25.644 1.00 86.81 185 GLY A N 1
ATOM 1472 C CA . GLY A 1 185 ? -21.857 8.546 24.317 1.00 86.81 185 GLY A CA 1
ATOM 1473 C C . GLY A 1 185 ? -22.672 7.921 23.189 1.00 86.81 185 GLY A C 1
ATOM 1474 O O . GLY A 1 185 ? -23.620 7.167 23.408 1.00 86.81 185 GLY A O 1
ATOM 1475 N N . ILE A 1 186 ? -22.262 8.209 21.957 1.00 87.31 186 ILE A N 1
ATOM 1476 C CA . ILE A 1 186 ? -22.897 7.705 20.737 1.00 87.31 186 ILE A CA 1
ATOM 1477 C C . ILE A 1 186 ? -21.982 6.668 20.094 1.00 87.31 186 ILE A C 1
ATOM 1479 O O . ILE A 1 186 ? -20.838 6.966 19.749 1.00 87.31 186 ILE A O 1
ATOM 1483 N N . VAL A 1 187 ? -22.496 5.456 19.878 1.00 87.81 187 VAL A N 1
ATOM 1484 C CA . VAL A 1 187 ? -21.767 4.414 19.145 1.00 87.81 187 VAL A CA 1
ATOM 1485 C C . VAL A 1 187 ? -21.969 4.603 17.642 1.00 87.81 187 VAL A C 1
ATOM 1487 O O . VAL A 1 187 ? -23.098 4.746 17.171 1.00 87.81 187 VAL A O 1
ATOM 1490 N N . LYS A 1 188 ? -20.875 4.592 16.880 1.00 88.25 188 LYS A N 1
ATOM 1491 C CA . LYS A 1 188 ? -20.870 4.608 15.415 1.00 88.25 188 LYS A CA 1
ATOM 1492 C C . LYS A 1 188 ? -20.172 3.349 14.911 1.00 88.25 188 LYS A C 1
ATOM 1494 O O . LYS A 1 188 ? -19.001 3.114 15.206 1.00 88.25 188 LYS A O 1
ATOM 1499 N N . PHE A 1 189 ? -20.883 2.538 14.137 1.00 85.38 189 PHE A N 1
ATOM 1500 C CA . PHE A 1 189 ? -20.288 1.345 13.548 1.00 85.38 189 PHE A CA 1
ATOM 1501 C C . PHE A 1 189 ? -19.576 1.682 12.247 1.00 85.38 189 PHE A C 1
ATOM 1503 O O . PHE A 1 189 ? -20.121 2.371 11.385 1.00 85.38 189 PHE A O 1
ATOM 1510 N N . ILE A 1 190 ? -18.344 1.197 12.120 1.00 82.81 190 ILE A N 1
ATOM 1511 C CA . ILE A 1 190 ? -17.613 1.224 10.859 1.00 82.81 190 ILE A CA 1
ATOM 1512 C C . ILE A 1 190 ? -18.159 0.053 10.034 1.00 82.81 190 ILE A C 1
ATOM 1514 O O . ILE A 1 190 ? -17.992 -1.098 10.462 1.00 82.81 190 ILE A O 1
ATOM 1518 N N . PRO A 1 191 ? -18.833 0.336 8.904 1.00 73.38 191 PRO A N 1
ATOM 1519 C CA . PRO A 1 191 ? -19.624 -0.656 8.196 1.00 73.38 191 PRO A CA 1
ATOM 1520 C C . PRO A 1 191 ? -18.744 -1.702 7.531 1.00 73.38 191 PRO A C 1
ATOM 1522 O O . PRO A 1 191 ? -17.571 -1.453 7.217 1.00 73.38 191 PRO A O 1
ATOM 1525 N N . GLN A 1 192 ? -19.342 -2.861 7.266 1.00 68.81 192 GLN A N 1
ATOM 1526 C CA . GLN A 1 192 ? -18.690 -3.938 6.532 1.00 68.81 192 GLN A CA 1
ATOM 1527 C C . GLN A 1 192 ? -18.224 -3.531 5.125 1.00 68.81 192 GLN A C 1
ATOM 1529 O O . GLN A 1 192 ? -18.613 -2.523 4.532 1.00 68.81 192 GLN A O 1
ATOM 1534 N N . ARG A 1 193 ? -17.369 -4.391 4.571 1.00 67.00 193 ARG A N 1
ATOM 1535 C CA . ARG A 1 193 ? -16.660 -4.269 3.291 1.00 67.00 193 ARG A CA 1
ATOM 1536 C C . ARG A 1 193 ? -17.451 -3.676 2.119 1.00 67.00 193 ARG A C 1
ATOM 1538 O O . ARG A 1 193 ? -16.863 -2.952 1.319 1.00 67.00 193 ARG A O 1
ATOM 1545 N N . CYS A 1 194 ? -18.742 -3.979 1.992 1.00 57.22 194 CYS A N 1
ATOM 1546 C CA . CYS A 1 194 ? -19.569 -3.565 0.856 1.00 57.22 194 CYS A CA 1
ATOM 1547 C C . CYS A 1 194 ? -19.839 -2.050 0.793 1.00 57.22 194 CYS A C 1
ATOM 1549 O O . CYS A 1 194 ? -20.047 -1.523 -0.301 1.00 57.22 194 CYS A O 1
ATOM 1551 N N . GLU A 1 195 ? -19.795 -1.332 1.918 1.00 63.72 195 GLU A N 1
ATOM 1552 C CA . GLU A 1 195 ? -20.176 0.087 1.963 1.00 63.72 195 GLU A CA 1
ATOM 1553 C C . GLU A 1 195 ? -19.004 1.049 1.734 1.00 63.72 195 GLU A C 1
ATOM 1555 O O . GLU A 1 195 ? -19.221 2.176 1.274 1.00 63.72 195 GLU A O 1
ATOM 1560 N N . LEU A 1 196 ? -17.761 0.594 1.964 1.00 67.56 196 LEU A N 1
ATOM 1561 C CA . LEU A 1 196 ? -16.544 1.411 1.832 1.00 67.56 196 LEU A CA 1
ATOM 1562 C C . LEU A 1 196 ? -16.382 2.009 0.421 1.00 67.56 196 LEU A C 1
ATOM 1564 O O . LEU A 1 196 ? -15.808 3.083 0.256 1.00 67.56 196 LEU A O 1
ATOM 1568 N N . TYR A 1 197 ? -16.933 1.336 -0.593 1.00 68.31 197 TYR A N 1
ATOM 1569 C CA . TYR A 1 197 ? -16.825 1.709 -2.006 1.00 68.31 197 TYR A CA 1
ATOM 1570 C C . TYR A 1 197 ? -18.119 2.222 -2.633 1.00 68.31 197 TYR A C 1
ATOM 1572 O O . TYR A 1 197 ? -18.153 2.459 -3.840 1.00 68.31 197 TYR A O 1
ATOM 1580 N N . SER A 1 198 ? -19.173 2.419 -1.840 1.00 64.56 198 SER A N 1
ATOM 1581 C CA . SER A 1 198 ? -20.503 2.821 -2.325 1.00 64.56 198 SER A CA 1
ATOM 1582 C C . SER A 1 198 ? -20.481 4.071 -3.219 1.00 64.56 198 SER A C 1
ATOM 1584 O O . SER A 1 198 ? -21.212 4.139 -4.201 1.00 64.56 198 SER A O 1
ATOM 1586 N N . ARG A 1 199 ? -19.586 5.030 -2.947 1.00 63.69 199 ARG A N 1
ATOM 1587 C CA . ARG A 1 199 ? -19.424 6.270 -3.735 1.00 63.69 199 ARG A CA 1
ATOM 1588 C C . ARG A 1 199 ? -18.545 6.137 -4.985 1.00 63.69 199 ARG A C 1
ATOM 1590 O O . ARG A 1 199 ? -18.512 7.063 -5.789 1.00 63.69 199 ARG A O 1
ATOM 1597 N N . SER A 1 200 ? -17.831 5.024 -5.136 1.00 63.84 200 SER A N 1
ATOM 1598 C CA . SER A 1 200 ? -16.936 4.753 -6.273 1.00 63.84 200 SER A CA 1
ATOM 1599 C C . SER A 1 200 ? -17.529 3.756 -7.276 1.00 63.84 200 SER A C 1
ATOM 1601 O O . SER A 1 200 ? -16.894 3.472 -8.295 1.00 63.84 200 SER A O 1
ATOM 1603 N N . GLN A 1 201 ? -18.731 3.232 -7.001 1.00 63.28 201 GLN A N 1
ATOM 1604 C CA . GLN A 1 201 ? -19.457 2.329 -7.898 1.00 63.28 201 GLN A CA 1
ATOM 1605 C C . GLN A 1 201 ? -19.670 2.987 -9.271 1.00 63.28 201 GLN A C 1
ATOM 1607 O O . GLN A 1 201 ? -20.096 4.139 -9.359 1.00 63.28 201 GLN A O 1
ATOM 1612 N N . GLY A 1 202 ? -19.337 2.262 -10.343 1.00 61.69 202 GLY A N 1
ATOM 1613 C CA . GLY A 1 202 ? -19.427 2.730 -11.730 1.00 61.69 202 GLY A CA 1
ATOM 1614 C C . GLY A 1 202 ? -18.183 3.452 -12.269 1.00 61.69 202 GLY A C 1
ATOM 1615 O O . GLY A 1 202 ? -18.044 3.568 -13.484 1.00 61.69 202 GLY A O 1
ATOM 1616 N N . LEU A 1 203 ? -17.249 3.899 -11.415 1.00 66.62 203 LEU A N 1
ATOM 1617 C CA . LEU A 1 203 ? -15.934 4.385 -11.868 1.00 66.62 203 LEU A CA 1
ATOM 1618 C C . LEU A 1 203 ? -14.914 3.242 -11.930 1.00 66.62 203 LEU A C 1
ATOM 1620 O O . LEU A 1 203 ? -14.175 3.114 -12.903 1.00 66.62 203 LEU A O 1
ATOM 1624 N N . LEU A 1 204 ? -14.880 2.418 -10.883 1.00 69.88 204 LEU A N 1
ATOM 1625 C CA . LEU A 1 204 ? -14.082 1.200 -10.798 1.00 69.88 204 LEU A CA 1
ATOM 1626 C C . LEU A 1 204 ? -14.984 0.078 -10.297 1.00 69.88 204 LEU A C 1
ATOM 1628 O O . LEU A 1 204 ? -15.677 0.246 -9.293 1.00 69.88 204 LEU A O 1
ATOM 1632 N N . GLU A 1 205 ? -14.931 -1.077 -10.955 1.00 73.88 205 GLU A N 1
ATOM 1633 C CA . GLU A 1 205 ? -15.618 -2.263 -10.455 1.00 73.88 205 GLU A CA 1
ATOM 1634 C C . GLU A 1 205 ? -14.820 -2.851 -9.296 1.00 73.88 205 GLU A C 1
ATOM 1636 O O . GLU A 1 205 ? -13.862 -3.608 -9.465 1.00 73.88 205 GLU A O 1
ATOM 1641 N N . THR A 1 206 ? -15.193 -2.467 -8.081 1.00 70.94 206 THR A N 1
ATOM 1642 C CA . THR A 1 206 ? -14.460 -2.866 -6.878 1.00 70.94 206 THR A CA 1
ATOM 1643 C C . THR A 1 206 ? -14.522 -4.366 -6.636 1.00 70.94 206 THR A C 1
ATOM 1645 O O . THR A 1 206 ? -13.523 -4.934 -6.216 1.00 70.94 206 THR A O 1
ATOM 1648 N N . SER A 1 207 ? -15.610 -5.034 -7.027 1.00 76.69 207 SER A N 1
ATOM 1649 C CA . SER A 1 207 ? -15.740 -6.501 -6.997 1.00 76.69 207 SER A CA 1
ATOM 1650 C C . SER A 1 207 ? -14.678 -7.222 -7.844 1.00 76.69 207 SER A C 1
ATOM 1652 O O . SER A 1 207 ? -14.232 -8.323 -7.504 1.00 76.69 207 SER A O 1
ATOM 1654 N N . VAL A 1 208 ? -14.240 -6.594 -8.939 1.00 82.56 208 VAL A N 1
ATOM 1655 C CA . VAL A 1 208 ? -13.173 -7.099 -9.802 1.00 82.56 208 VAL A CA 1
ATOM 1656 C C . VAL A 1 208 ? -11.820 -6.962 -9.111 1.00 82.56 208 VAL A C 1
ATOM 1658 O O . VAL A 1 208 ? -11.078 -7.940 -9.021 1.00 82.56 208 VAL A O 1
ATOM 1661 N N . LEU A 1 209 ? -11.502 -5.756 -8.637 1.00 89.81 209 LEU A N 1
ATOM 1662 C CA . LEU A 1 209 ? -10.202 -5.440 -8.037 1.00 89.81 209 LEU A CA 1
ATOM 1663 C C . LEU A 1 209 ? -9.997 -6.156 -6.698 1.00 89.81 209 LEU A C 1
ATOM 1665 O O . LEU A 1 209 ? -8.879 -6.542 -6.357 1.00 89.81 209 LEU A O 1
ATOM 1669 N N . GLU A 1 210 ? -11.082 -6.408 -5.974 1.00 89.06 210 GLU A N 1
ATOM 1670 C CA . GLU A 1 210 ? -11.090 -7.112 -4.697 1.00 89.06 210 GLU A CA 1
ATOM 1671 C C . GLU A 1 210 ? -10.455 -8.508 -4.787 1.00 89.06 210 GLU A C 1
ATOM 1673 O O . GLU A 1 210 ? -9.802 -8.977 -3.853 1.00 89.06 210 GLU A O 1
ATOM 1678 N N . ASN A 1 211 ? -10.630 -9.187 -5.919 1.00 90.88 211 ASN A N 1
ATOM 1679 C CA . ASN A 1 211 ? -10.092 -10.528 -6.111 1.00 90.88 211 ASN A CA 1
ATOM 1680 C C . ASN A 1 211 ? -8.651 -10.531 -6.631 1.00 90.88 211 ASN A C 1
ATOM 1682 O O . ASN A 1 211 ? -7.996 -11.574 -6.555 1.00 90.88 211 ASN A O 1
ATOM 1686 N N . CYS A 1 212 ? -8.158 -9.383 -7.104 1.00 95.81 212 CYS A N 1
ATOM 1687 C CA . CYS A 1 212 ? -6.829 -9.250 -7.681 1.00 95.81 212 CYS A CA 1
ATOM 1688 C C . CYS A 1 212 ? -5.718 -9.271 -6.621 1.00 95.81 212 CYS A C 1
ATOM 1690 O O . CYS A 1 212 ? -5.846 -8.671 -5.547 1.00 95.81 212 CYS A O 1
ATOM 1692 N N . LYS A 1 213 ? -4.601 -9.923 -6.962 1.00 98.31 213 LYS A N 1
ATOM 1693 C CA . LYS A 1 213 ? -3.358 -9.990 -6.185 1.00 98.31 213 LYS A CA 1
ATOM 1694 C C . LYS A 1 213 ? -2.241 -9.223 -6.889 1.00 98.31 213 LYS A C 1
ATOM 1696 O O . LYS A 1 213 ? -1.858 -9.561 -8.005 1.00 98.31 213 LYS A O 1
ATOM 1701 N N . VAL A 1 214 ? -1.706 -8.197 -6.227 1.00 98.81 214 VAL A N 1
ATOM 1702 C CA . VAL A 1 214 ? -0.621 -7.357 -6.758 1.00 98.81 214 VAL A CA 1
ATOM 1703 C C . VAL A 1 214 ? 0.660 -7.561 -5.957 1.00 98.81 214 VAL A C 1
ATOM 1705 O O . VAL A 1 214 ? 0.677 -7.375 -4.739 1.00 98.81 214 VAL A O 1
ATOM 1708 N N . GLY A 1 215 ? 1.749 -7.898 -6.644 1.00 98.81 215 GLY A N 1
ATOM 1709 C CA . GLY A 1 215 ? 3.088 -7.923 -6.063 1.00 98.81 215 GLY A CA 1
ATOM 1710 C C . GLY A 1 215 ? 3.769 -6.567 -6.212 1.00 98.81 215 GLY A C 1
ATOM 1711 O O . GLY A 1 215 ? 3.907 -6.081 -7.328 1.00 98.81 215 GLY A O 1
ATOM 1712 N N . VAL A 1 216 ? 4.209 -5.947 -5.121 1.00 98.81 216 VAL A N 1
ATOM 1713 C CA . VAL A 1 216 ? 4.968 -4.689 -5.137 1.00 98.81 216 VAL A CA 1
ATOM 1714 C C . VAL A 1 216 ? 6.370 -4.967 -4.618 1.00 98.81 216 VAL A C 1
ATOM 1716 O O . VAL A 1 216 ? 6.545 -5.321 -3.451 1.00 98.81 216 VAL A O 1
ATOM 1719 N N . VAL A 1 217 ? 7.362 -4.814 -5.496 1.00 98.44 217 VAL A N 1
ATOM 1720 C CA . VAL A 1 217 ? 8.771 -5.083 -5.188 1.00 98.44 217 VAL A CA 1
ATOM 1721 C C . VAL A 1 217 ? 9.540 -3.770 -5.176 1.00 98.44 217 VAL A C 1
ATOM 1723 O O . VAL A 1 217 ? 9.629 -3.083 -6.196 1.00 98.44 217 VAL A O 1
ATOM 1726 N N . GLY A 1 218 ? 10.077 -3.432 -4.007 1.00 97.06 218 GLY A N 1
ATOM 1727 C CA . GLY A 1 218 ? 10.573 -2.102 -3.678 1.00 97.06 218 GLY A CA 1
ATOM 1728 C C . GLY A 1 218 ? 9.464 -1.235 -3.082 1.00 97.06 218 GLY A C 1
ATOM 1729 O O . GLY A 1 218 ? 8.493 -0.872 -3.743 1.00 97.06 218 GLY A O 1
ATOM 1730 N N . LEU A 1 219 ? 9.627 -0.866 -1.818 1.00 97.25 219 LEU A N 1
ATOM 1731 C CA . LEU A 1 219 ? 8.736 -0.013 -1.034 1.00 97.25 219 LEU A CA 1
ATOM 1732 C C . LEU A 1 219 ? 9.457 1.273 -0.644 1.00 97.25 219 LEU A C 1
ATOM 1734 O O . LEU A 1 219 ? 9.286 1.785 0.453 1.00 97.25 219 LEU A O 1
ATOM 1738 N N . GLY A 1 220 ? 10.262 1.822 -1.554 1.00 93.31 220 GLY A N 1
ATOM 1739 C CA . GLY A 1 220 ? 10.727 3.203 -1.459 1.00 93.31 220 GLY A CA 1
ATOM 1740 C C . GLY A 1 220 ? 9.582 4.202 -1.674 1.00 93.31 220 GLY A C 1
ATOM 1741 O O . GLY A 1 220 ? 8.401 3.851 -1.680 1.00 93.31 220 GLY A O 1
ATOM 1742 N N . SER A 1 221 ? 9.918 5.471 -1.902 1.00 92.75 221 SER A N 1
ATOM 1743 C CA . SER A 1 221 ? 8.942 6.559 -2.087 1.00 92.75 221 SER A CA 1
ATOM 1744 C C . SER A 1 221 ? 7.878 6.266 -3.155 1.00 92.75 221 SER A C 1
ATOM 1746 O O . SER A 1 221 ? 6.700 6.555 -2.955 1.00 92.75 221 SER A O 1
ATOM 1748 N N . GLY A 1 222 ? 8.283 5.666 -4.281 1.00 93.31 222 GLY A N 1
ATOM 1749 C CA . GLY A 1 222 ? 7.376 5.338 -5.384 1.00 93.31 222 GLY A CA 1
ATOM 1750 C C . GLY A 1 222 ? 6.500 4.120 -5.095 1.00 93.31 222 GLY A C 1
ATOM 1751 O O . GLY A 1 222 ? 5.277 4.227 -5.066 1.00 93.31 222 GLY A O 1
ATOM 1752 N N . GLY A 1 223 ? 7.119 2.962 -4.841 1.00 96.81 223 GLY A N 1
ATOM 1753 C CA . GLY A 1 223 ? 6.395 1.699 -4.659 1.00 96.81 223 GLY A CA 1
ATOM 1754 C C . GLY A 1 223 ? 5.416 1.716 -3.484 1.00 96.81 223 GLY A C 1
ATOM 1755 O O . GLY A 1 223 ? 4.290 1.239 -3.615 1.00 96.81 223 GLY A O 1
ATOM 1756 N N . SER A 1 224 ? 5.787 2.354 -2.368 1.00 97.62 224 SER A N 1
ATOM 1757 C CA . SER A 1 224 ? 4.888 2.509 -1.217 1.00 97.62 224 SER A CA 1
ATOM 1758 C C . SER A 1 224 ? 3.673 3.399 -1.527 1.00 97.62 224 SER A C 1
ATOM 1760 O O . SER A 1 224 ? 2.551 3.055 -1.150 1.00 97.62 224 SER A O 1
ATOM 1762 N N . SER A 1 225 ? 3.861 4.483 -2.291 1.00 97.62 225 SER A N 1
ATOM 1763 C CA . SER A 1 225 ? 2.763 5.325 -2.787 1.00 97.62 225 SER A CA 1
ATOM 1764 C C . SER A 1 225 ? 1.824 4.549 -3.713 1.00 97.62 225 SER A C 1
ATOM 1766 O O . SER A 1 225 ? 0.606 4.627 -3.559 1.00 97.62 225 SER A O 1
ATOM 1768 N N . VAL A 1 226 ? 2.375 3.754 -4.640 1.00 98.56 226 VAL A N 1
ATOM 1769 C CA . VAL A 1 226 ? 1.580 2.902 -5.541 1.00 98.56 226 VAL A CA 1
ATOM 1770 C C . VAL A 1 226 ? 0.747 1.894 -4.748 1.00 98.56 226 VAL A C 1
ATOM 1772 O O . VAL A 1 226 ? -0.450 1.769 -4.998 1.00 98.56 226 VAL A O 1
ATOM 1775 N N . ALA A 1 227 ? 1.344 1.212 -3.765 1.00 98.50 227 ALA A N 1
ATOM 1776 C CA . ALA A 1 227 ? 0.643 0.231 -2.937 1.00 98.50 227 ALA A CA 1
ATOM 1777 C C . ALA A 1 227 ? -0.550 0.851 -2.185 1.00 98.50 227 ALA A C 1
ATOM 1779 O O . ALA A 1 227 ? -1.644 0.284 -2.184 1.00 98.50 227 ALA A O 1
ATOM 1780 N N . ILE A 1 228 ? -0.367 2.044 -1.604 1.00 97.69 228 ILE A N 1
ATOM 1781 C CA . ILE A 1 228 ? -1.440 2.774 -0.912 1.00 97.69 228 ILE A CA 1
ATOM 1782 C C . ILE A 1 228 ? -2.570 3.152 -1.872 1.00 97.69 228 ILE A C 1
ATOM 1784 O O . ILE A 1 228 ? -3.742 2.947 -1.549 1.00 97.69 228 ILE A O 1
ATOM 1788 N N . GLU A 1 229 ? -2.249 3.696 -3.045 1.00 97.38 229 GLU A N 1
ATOM 1789 C CA . GLU A 1 229 ? -3.271 4.113 -4.010 1.00 97.38 229 GLU A CA 1
ATOM 1790 C C . GLU A 1 229 ? -4.041 2.921 -4.594 1.00 97.38 229 GLU A C 1
ATOM 1792 O O . GLU A 1 229 ? -5.259 3.003 -4.753 1.00 97.38 229 GLU A O 1
ATOM 1797 N N . LEU A 1 230 ? -3.381 1.783 -4.823 1.00 96.94 230 LEU A N 1
ATOM 1798 C CA . LEU A 1 230 ? -4.060 0.551 -5.233 1.00 96.94 230 LEU A CA 1
ATOM 1799 C C . LEU A 1 230 ? -4.977 -0.002 -4.131 1.00 96.94 230 LEU A C 1
ATOM 1801 O O . LEU A 1 230 ? -6.087 -0.445 -4.430 1.00 96.94 230 LEU A O 1
ATOM 1805 N N . ALA A 1 231 ? -4.570 0.073 -2.859 1.00 95.12 231 ALA A N 1
ATOM 1806 C CA . ALA A 1 231 ? -5.416 -0.349 -1.740 1.00 95.12 231 ALA A CA 1
ATOM 1807 C C . ALA A 1 231 ? -6.663 0.544 -1.608 1.00 95.12 231 ALA A C 1
ATOM 1809 O O . ALA A 1 231 ? -7.775 0.042 -1.422 1.00 95.12 231 ALA A O 1
ATOM 1810 N N . LYS A 1 232 ? -6.499 1.865 -1.784 1.00 92.06 232 LYS A N 1
ATOM 1811 C CA . LYS A 1 232 ? -7.613 2.831 -1.849 1.00 92.06 232 LYS A CA 1
ATOM 1812 C C . LYS A 1 232 ? -8.547 2.559 -3.029 1.00 92.06 232 LYS A C 1
ATOM 1814 O O . LYS A 1 232 ? -9.752 2.741 -2.895 1.00 92.06 232 LYS A O 1
ATOM 1819 N N . ALA A 1 233 ? -8.004 2.120 -4.164 1.00 90.75 233 ALA A N 1
ATOM 1820 C CA . ALA A 1 233 ? -8.778 1.788 -5.358 1.00 90.75 233 ALA A CA 1
ATOM 1821 C C . ALA A 1 233 ? -9.570 0.471 -5.239 1.00 90.75 233 ALA A C 1
ATOM 1823 O O . ALA A 1 233 ? -10.423 0.208 -6.082 1.00 90.75 233 ALA A O 1
ATOM 1824 N N . GLY A 1 234 ? -9.318 -0.337 -4.204 1.00 90.44 234 GLY A N 1
ATOM 1825 C CA . GLY A 1 234 ? -10.058 -1.574 -3.946 1.00 90.44 234 GLY A CA 1
ATOM 1826 C C . GLY A 1 234 ? -9.342 -2.859 -4.345 1.00 90.44 234 GLY A C 1
ATOM 1827 O O . GLY A 1 234 ? -9.966 -3.915 -4.308 1.00 90.44 234 GLY A O 1
ATOM 1828 N N . VAL A 1 235 ? -8.045 -2.810 -4.679 1.00 94.69 235 VAL A N 1
ATOM 1829 C CA . VAL A 1 235 ? -7.247 -4.036 -4.839 1.00 94.69 235 VAL A CA 1
ATOM 1830 C C . VAL A 1 235 ? -7.241 -4.805 -3.518 1.00 94.69 235 VAL A C 1
ATOM 1832 O O . VAL A 1 235 ? -6.930 -4.237 -2.471 1.00 94.69 235 VAL A O 1
ATOM 1835 N N . GLY A 1 236 ? -7.619 -6.084 -3.552 1.00 93.69 236 GLY A N 1
ATOM 1836 C CA . GLY A 1 236 ? -7.884 -6.836 -2.324 1.00 93.69 236 GLY A CA 1
ATOM 1837 C C . GLY A 1 236 ? -6.715 -7.643 -1.770 1.00 93.69 236 GLY A C 1
ATOM 1838 O O . GLY A 1 236 ? -6.747 -7.985 -0.588 1.00 93.69 236 GLY A O 1
ATOM 1839 N N . LYS A 1 237 ? -5.689 -7.960 -2.569 1.00 98.06 237 LYS A N 1
ATOM 1840 C CA . LYS A 1 237 ? -4.551 -8.775 -2.117 1.00 98.06 237 LYS A CA 1
ATOM 1841 C C . LYS A 1 237 ? -3.219 -8.164 -2.538 1.00 98.06 237 LYS A C 1
ATOM 1843 O O . LYS A 1 237 ? -3.051 -7.747 -3.683 1.00 98.06 237 LYS A O 1
ATOM 1848 N N . PHE A 1 238 ? -2.255 -8.172 -1.626 1.00 98.75 238 PHE A N 1
ATOM 1849 C CA . PHE A 1 238 ? -0.918 -7.628 -1.846 1.00 98.75 238 PHE A CA 1
ATOM 1850 C C . PHE A 1 238 ? 0.172 -8.604 -1.416 1.00 98.75 238 PHE A C 1
ATOM 1852 O O . PHE A 1 238 ? 0.053 -9.253 -0.377 1.00 98.75 238 PHE A O 1
ATOM 1859 N N . VAL A 1 239 ? 1.261 -8.637 -2.181 1.00 98.75 239 VAL A N 1
ATOM 1860 C CA . VAL A 1 239 ? 2.563 -9.161 -1.749 1.00 98.75 239 VAL A CA 1
ATOM 1861 C C . VAL A 1 239 ? 3.531 -7.989 -1.728 1.00 98.75 239 VAL A C 1
ATOM 1863 O O . VAL A 1 239 ? 3.780 -7.380 -2.764 1.00 98.75 239 VAL A O 1
ATOM 1866 N N . LEU A 1 240 ? 4.049 -7.642 -0.557 1.00 98.81 240 LEU A N 1
ATOM 1867 C CA . LEU A 1 240 ? 4.961 -6.518 -0.370 1.00 98.81 240 LEU A CA 1
ATOM 1868 C C . LEU A 1 240 ? 6.373 -7.045 -0.111 1.00 98.81 240 LEU A C 1
ATOM 1870 O O . LEU A 1 240 ? 6.588 -7.741 0.883 1.00 98.81 240 LEU A O 1
ATOM 1874 N N . ILE A 1 241 ? 7.325 -6.703 -0.980 1.00 98.62 241 ILE A N 1
ATOM 1875 C CA . ILE A 1 241 ? 8.709 -7.191 -0.905 1.00 98.62 241 ILE A CA 1
ATOM 1876 C C . ILE A 1 241 ? 9.673 -6.008 -0.840 1.00 98.62 241 ILE A C 1
ATOM 1878 O O . ILE A 1 241 ? 9.754 -5.215 -1.779 1.00 98.62 241 ILE A O 1
ATOM 1882 N N . ASP A 1 242 ? 10.396 -5.892 0.271 1.00 97.94 242 ASP A N 1
ATOM 1883 C CA . ASP A 1 242 ? 11.471 -4.917 0.484 1.00 97.94 242 ASP A CA 1
ATOM 1884 C C . ASP A 1 242 ? 12.310 -5.354 1.698 1.00 97.94 242 ASP A C 1
ATOM 1886 O O . ASP A 1 242 ? 11.748 -5.721 2.729 1.00 97.94 242 ASP A O 1
ATOM 1890 N N . PHE A 1 243 ? 13.638 -5.328 1.601 1.00 95.81 243 PHE A N 1
ATOM 1891 C CA . PHE A 1 243 ? 14.530 -5.769 2.682 1.00 95.81 243 PHE A CA 1
ATOM 1892 C C . PHE A 1 243 ? 14.866 -4.668 3.699 1.00 95.81 243 PHE A C 1
ATOM 1894 O O . PHE A 1 243 ? 15.374 -4.963 4.787 1.00 95.81 243 PHE A O 1
ATOM 1901 N N . ASP A 1 244 ? 14.596 -3.406 3.372 1.00 94.44 244 ASP A N 1
ATOM 1902 C CA . ASP A 1 244 ? 15.032 -2.269 4.164 1.00 94.44 244 ASP A CA 1
ATOM 1903 C C . ASP A 1 244 ? 14.128 -1.988 5.362 1.00 94.44 244 ASP A C 1
ATOM 1905 O O . ASP A 1 244 ? 12.919 -2.259 5.414 1.00 94.44 244 ASP A O 1
ATOM 1909 N N . ARG A 1 245 ? 14.738 -1.307 6.330 1.00 96.38 245 ARG A N 1
ATOM 1910 C CA . ARG A 1 245 ? 14.029 -0.599 7.391 1.00 96.38 245 ARG A CA 1
ATOM 1911 C C . ARG A 1 245 ? 13.849 0.868 7.022 1.00 96.38 245 ARG A C 1
ATOM 1913 O O . ARG A 1 245 ? 14.572 1.410 6.192 1.00 96.38 245 ARG A O 1
ATOM 1920 N N . LEU A 1 246 ? 12.861 1.511 7.634 1.00 95.94 246 LEU A N 1
ATOM 1921 C CA . LEU A 1 246 ? 12.632 2.936 7.458 1.00 95.94 246 LEU A CA 1
ATOM 1922 C C . LEU A 1 246 ? 13.699 3.740 8.206 1.00 95.94 246 LEU A C 1
ATOM 1924 O O . LEU A 1 246 ? 13.826 3.632 9.429 1.00 95.94 246 LEU A O 1
ATOM 1928 N N . GLU A 1 247 ? 14.409 4.595 7.477 1.00 92.44 247 GLU A N 1
ATOM 1929 C CA . GLU A 1 247 ? 15.387 5.530 8.025 1.00 92.44 247 GLU A CA 1
ATOM 1930 C C . GLU A 1 247 ? 14.869 6.973 7.983 1.00 92.44 247 GLU A C 1
ATOM 1932 O O . GLU A 1 247 ? 14.022 7.337 7.163 1.00 92.44 247 GLU A O 1
ATOM 1937 N N . LEU A 1 248 ? 15.430 7.840 8.834 1.00 91.25 248 LEU A N 1
ATOM 1938 C CA . LEU A 1 248 ? 15.034 9.252 8.915 1.00 91.25 248 LEU A CA 1
ATOM 1939 C C . LEU A 1 248 ? 15.160 9.974 7.566 1.00 91.25 248 LEU A C 1
ATOM 1941 O O . LEU A 1 248 ? 14.304 10.781 7.212 1.00 91.25 248 LEU A O 1
ATOM 1945 N N . ALA A 1 249 ? 16.185 9.637 6.781 1.00 86.44 249 ALA A N 1
ATOM 1946 C CA . ALA A 1 249 ? 16.410 10.209 5.456 1.00 86.44 249 ALA A CA 1
ATOM 1947 C C . ALA A 1 249 ? 15.317 9.848 4.429 1.00 86.44 249 ALA A C 1
ATOM 1949 O O . ALA A 1 249 ? 15.235 10.491 3.380 1.00 86.44 249 ALA A O 1
ATOM 1950 N N . ASN A 1 250 ? 14.481 8.836 4.697 1.00 89.88 250 ASN A N 1
ATOM 1951 C CA . ASN A 1 250 ? 13.368 8.459 3.825 1.00 89.88 250 ASN A CA 1
ATOM 1952 C C . ASN A 1 250 ? 12.095 9.268 4.117 1.00 89.88 250 ASN A C 1
ATOM 1954 O O . ASN A 1 250 ? 11.320 9.514 3.195 1.00 89.88 250 ASN A O 1
ATOM 1958 N N . VAL A 1 251 ? 11.892 9.711 5.364 1.00 91.38 251 VAL A N 1
ATOM 1959 C CA . VAL A 1 251 ? 10.630 10.303 5.858 1.00 91.38 251 VAL A CA 1
ATOM 1960 C C . VAL A 1 251 ? 10.149 11.493 5.020 1.00 91.38 251 VAL A C 1
ATOM 1962 O O . VAL A 1 251 ? 8.952 11.686 4.859 1.00 91.38 251 VAL A O 1
ATOM 1965 N N . SER A 1 252 ? 11.055 12.274 4.427 1.00 89.62 252 SER A N 1
ATOM 1966 C CA . SER A 1 252 ? 10.694 13.449 3.617 1.00 89.62 252 SER A CA 1
ATOM 1967 C C . SER A 1 252 ? 9.932 13.134 2.321 1.00 89.62 252 SER A C 1
ATOM 1969 O O . SER A 1 252 ? 9.344 14.036 1.723 1.00 89.62 252 SER A O 1
ATOM 1971 N N . ARG A 1 253 ? 9.969 11.882 1.853 1.00 90.94 253 ARG A N 1
ATOM 1972 C CA . ARG A 1 253 ? 9.374 11.454 0.572 1.00 90.94 253 ARG A CA 1
ATOM 1973 C C . ARG A 1 253 ? 8.704 10.081 0.614 1.00 90.94 253 ARG A C 1
ATOM 1975 O O . ARG A 1 253 ? 8.077 9.690 -0.364 1.00 90.94 253 ARG A O 1
ATOM 1982 N N . HIS A 1 254 ? 8.846 9.356 1.715 1.00 94.94 254 HIS A N 1
ATOM 1983 C CA . HIS A 1 254 ? 8.187 8.082 1.946 1.00 94.94 254 HIS A CA 1
ATOM 1984 C C . HIS A 1 254 ? 6.805 8.298 2.577 1.00 94.94 254 HIS A C 1
ATOM 1986 O O . HIS A 1 254 ? 6.574 9.292 3.259 1.00 94.94 254 HIS A O 1
ATOM 1992 N N . VAL A 1 255 ? 5.884 7.360 2.364 1.00 95.56 255 VAL A N 1
ATOM 1993 C CA . VAL A 1 255 ? 4.514 7.446 2.904 1.00 95.56 255 VAL A CA 1
ATOM 1994 C C . VAL A 1 255 ? 4.441 7.222 4.420 1.00 95.56 255 VAL A C 1
ATOM 1996 O O . VAL A 1 255 ? 3.522 7.702 5.074 1.00 95.56 255 VAL A O 1
ATOM 1999 N N . CYS A 1 256 ? 5.407 6.487 4.976 1.00 95.19 256 CYS A N 1
ATOM 2000 C CA . CYS A 1 256 ? 5.577 6.300 6.421 1.00 95.19 256 CYS A CA 1
ATOM 2001 C C . CYS A 1 256 ? 6.271 7.500 7.075 1.00 95.19 256 CYS A C 1
ATOM 2003 O O . CYS A 1 256 ? 7.131 8.140 6.465 1.00 95.19 256 CYS A O 1
ATOM 2005 N N . GLY A 1 257 ? 5.928 7.754 8.338 1.00 93.06 257 GLY A N 1
ATOM 2006 C CA . GLY A 1 257 ? 6.395 8.915 9.096 1.00 93.06 257 GLY A CA 1
ATOM 2007 C C . GLY A 1 257 ? 7.461 8.595 10.144 1.00 93.06 257 GLY A C 1
ATOM 2008 O O . GLY A 1 257 ? 8.010 7.497 10.212 1.00 93.06 257 GLY A O 1
ATOM 2009 N N . THR A 1 258 ? 7.732 9.562 11.023 1.00 94.56 258 THR A N 1
ATOM 2010 C CA . THR A 1 258 ? 8.691 9.412 12.133 1.00 94.56 258 THR A CA 1
ATOM 2011 C C . THR A 1 258 ? 8.286 8.342 13.150 1.00 94.56 258 THR A C 1
ATOM 2013 O O . THR A 1 258 ? 9.158 7.732 13.762 1.00 94.56 258 THR A O 1
ATOM 2016 N N . GLY A 1 259 ? 6.986 8.071 13.301 1.00 91.19 259 GLY A N 1
ATOM 2017 C CA . GLY A 1 259 ? 6.475 6.993 14.156 1.00 91.19 259 GLY A CA 1
ATOM 2018 C C . GLY A 1 259 ? 6.835 5.583 13.671 1.00 91.19 259 GLY A C 1
ATOM 2019 O O . GLY A 1 259 ? 6.744 4.633 14.440 1.00 91.19 259 GLY A O 1
ATOM 2020 N N . ASP A 1 260 ? 7.289 5.445 12.423 1.00 93.81 260 ASP A N 1
ATOM 2021 C CA . ASP A 1 260 ? 7.627 4.160 11.808 1.00 93.81 260 ASP A CA 1
ATOM 2022 C C . ASP A 1 260 ? 9.139 3.889 11.735 1.00 93.81 260 ASP A C 1
ATOM 2024 O O . ASP A 1 260 ? 9.562 2.871 11.179 1.00 93.81 260 ASP A O 1
ATOM 2028 N N . LEU A 1 261 ? 9.975 4.790 12.265 1.00 95.25 261 LEU A N 1
ATOM 2029 C CA . LEU A 1 261 ? 11.432 4.676 12.173 1.00 95.25 261 LEU A CA 1
ATOM 2030 C C . LEU A 1 261 ? 11.946 3.347 12.740 1.00 95.25 261 LEU A C 1
ATOM 2032 O O . LEU A 1 261 ? 11.525 2.882 13.798 1.00 95.25 261 LEU A O 1
ATOM 2036 N N . GLY A 1 262 ? 12.878 2.725 12.016 1.00 95.62 262 GLY A N 1
ATOM 2037 C CA . GLY A 1 262 ? 13.478 1.441 12.376 1.00 95.62 262 GLY A CA 1
ATOM 2038 C C . GLY A 1 262 ? 12.602 0.217 12.091 1.00 95.62 262 GLY A C 1
ATOM 2039 O O . GLY A 1 262 ? 13.100 -0.907 12.177 1.00 95.62 262 GLY A O 1
ATOM 2040 N N . ARG A 1 263 ? 11.328 0.375 11.713 1.00 96.38 263 ARG A N 1
ATOM 2041 C CA . ARG A 1 263 ? 10.477 -0.744 11.273 1.00 96.38 263 ARG A CA 1
ATOM 2042 C C . ARG A 1 263 ? 10.853 -1.168 9.857 1.00 96.38 263 ARG A C 1
ATOM 2044 O O . ARG A 1 263 ? 11.319 -0.351 9.071 1.00 96.38 263 ARG A O 1
ATOM 2051 N N . TYR A 1 264 ? 10.628 -2.434 9.511 1.00 98.12 264 TYR A N 1
ATOM 2052 C CA . TYR A 1 264 ? 10.710 -2.857 8.110 1.00 98.12 264 TYR A CA 1
ATOM 2053 C C . TYR A 1 264 ? 9.675 -2.111 7.272 1.00 98.12 264 TYR A C 1
ATOM 2055 O O . TYR A 1 264 ? 8.518 -1.996 7.697 1.00 98.12 264 TYR A O 1
ATOM 2063 N N . LYS A 1 265 ? 10.081 -1.636 6.088 1.00 98.00 265 LYS A N 1
ATOM 2064 C CA . LYS A 1 265 ? 9.201 -0.877 5.187 1.00 98.00 265 LYS A CA 1
ATOM 2065 C C . LYS A 1 265 ? 7.955 -1.687 4.827 1.00 98.00 265 LYS A C 1
ATOM 2067 O O . LYS A 1 265 ? 6.852 -1.160 4.906 1.00 98.00 265 LYS A O 1
ATOM 2072 N N . THR A 1 266 ? 8.107 -2.985 4.562 1.00 98.38 266 THR A N 1
ATOM 2073 C CA . THR A 1 266 ? 7.005 -3.937 4.315 1.00 98.38 266 THR A CA 1
ATOM 2074 C C . THR A 1 266 ? 5.923 -3.898 5.392 1.00 98.38 266 THR A C 1
ATOM 2076 O O . THR A 1 266 ? 4.741 -3.759 5.084 1.00 98.38 266 THR A O 1
ATOM 2079 N N . LYS A 1 267 ? 6.317 -3.971 6.667 1.00 96.69 267 LYS A N 1
ATOM 2080 C CA . LYS A 1 267 ? 5.403 -4.013 7.816 1.00 96.69 267 LYS A CA 1
ATOM 2081 C C . LYS A 1 267 ? 4.776 -2.653 8.092 1.00 96.69 267 LYS A C 1
ATOM 2083 O O . LYS A 1 267 ? 3.593 -2.595 8.411 1.00 96.69 267 LYS A O 1
ATOM 2088 N N . ALA A 1 268 ? 5.544 -1.573 7.957 1.00 96.38 268 ALA A N 1
ATOM 2089 C CA . ALA A 1 268 ? 5.022 -0.221 8.131 1.00 96.38 268 ALA A CA 1
ATOM 2090 C C . ALA A 1 268 ? 4.000 0.131 7.040 1.00 96.38 268 ALA A C 1
ATOM 2092 O O . ALA A 1 268 ? 2.893 0.569 7.345 1.00 96.38 268 ALA A O 1
ATOM 2093 N N . VAL A 1 269 ? 4.327 -0.155 5.776 1.00 97.69 269 VAL A N 1
ATOM 2094 C CA . VAL A 1 269 ? 3.430 0.069 4.638 1.00 97.69 269 VAL A CA 1
ATOM 2095 C C . VAL A 1 269 ? 2.180 -0.802 4.759 1.00 97.69 269 VAL A C 1
ATOM 2097 O O . VAL A 1 269 ? 1.082 -0.270 4.647 1.00 97.69 269 VAL A O 1
ATOM 2100 N N . ARG A 1 270 ? 2.302 -2.095 5.097 1.00 97.19 270 ARG A N 1
ATOM 2101 C CA . ARG A 1 270 ? 1.150 -2.978 5.367 1.00 97.19 270 ARG A CA 1
ATOM 2102 C C . ARG A 1 270 ? 0.139 -2.355 6.334 1.00 97.19 270 ARG A C 1
ATOM 2104 O O . ARG A 1 270 ? -1.058 -2.379 6.058 1.00 97.19 270 ARG A O 1
ATOM 2111 N N . ASP A 1 271 ? 0.603 -1.814 7.457 1.00 94.56 271 ASP A N 1
ATOM 2112 C CA . ASP A 1 271 ? -0.293 -1.227 8.457 1.00 94.56 271 ASP A CA 1
ATOM 2113 C C . ASP A 1 271 ? -0.976 0.043 7.918 1.00 94.56 271 ASP A C 1
ATOM 2115 O O . ASP A 1 271 ? -2.161 0.259 8.170 1.00 94.56 271 ASP A O 1
ATOM 2119 N N . LEU A 1 272 ? -0.278 0.849 7.105 1.00 94.81 272 LEU A N 1
ATOM 2120 C CA . LEU A 1 272 ? -0.901 1.971 6.393 1.00 94.81 272 LEU A CA 1
ATOM 2121 C C . LEU A 1 272 ? -1.973 1.499 5.405 1.00 94.81 272 LEU A C 1
ATOM 2123 O O . LEU A 1 272 ? -3.029 2.125 5.322 1.00 94.81 272 LEU A O 1
ATOM 2127 N N . LEU A 1 273 ? -1.731 0.400 4.683 1.00 95.31 273 LEU A N 1
ATOM 2128 C CA . LEU A 1 273 ? -2.715 -0.185 3.772 1.00 95.31 273 LEU A CA 1
ATOM 2129 C C . LEU A 1 273 ? -3.964 -0.647 4.540 1.00 95.31 273 LEU A C 1
ATOM 2131 O O . LEU A 1 273 ? -5.070 -0.320 4.114 1.00 95.31 273 LEU A O 1
ATOM 2135 N N . TYR A 1 274 ? -3.814 -1.307 5.696 1.00 91.62 274 TYR A N 1
ATOM 2136 C CA . TYR A 1 274 ? -4.955 -1.661 6.554 1.00 91.62 274 TYR A CA 1
ATOM 2137 C C . TYR A 1 274 ? -5.732 -0.435 7.043 1.00 91.62 274 TYR A C 1
ATOM 2139 O O . TYR A 1 274 ? -6.955 -0.493 7.150 1.00 91.62 274 TYR A O 1
ATOM 2147 N N . GLY A 1 275 ? -5.050 0.690 7.273 1.00 88.62 275 GLY A N 1
ATOM 2148 C CA . GLY A 1 275 ? -5.699 1.959 7.611 1.00 88.62 275 GLY A CA 1
ATOM 2149 C C . GLY A 1 275 ? -6.465 2.603 6.456 1.00 88.62 275 GLY A C 1
ATOM 2150 O O . GLY A 1 275 ? -7.278 3.493 6.693 1.00 88.62 275 GLY A O 1
ATOM 2151 N N . LYS A 1 276 ? -6.225 2.182 5.208 1.00 89.12 276 LYS A N 1
ATOM 2152 C CA . LYS A 1 276 ? -7.005 2.618 4.036 1.00 89.12 276 LYS A CA 1
ATOM 2153 C C . LYS A 1 276 ? -8.106 1.635 3.674 1.00 89.12 276 LYS A C 1
ATOM 2155 O O . LYS A 1 276 ? -9.201 2.061 3.323 1.00 89.12 276 LYS A O 1
ATOM 2160 N N . ASN A 1 277 ? -7.812 0.344 3.747 1.00 87.38 277 ASN A N 1
ATOM 2161 C CA . ASN A 1 277 ? -8.761 -0.724 3.493 1.00 87.38 277 ASN A CA 1
ATOM 2162 C C . ASN A 1 277 ? -8.485 -1.885 4.467 1.00 87.38 277 ASN A C 1
ATOM 2164 O O . ASN A 1 277 ? -7.569 -2.673 4.231 1.00 87.38 277 ASN A O 1
ATOM 2168 N N . PRO A 1 278 ? -9.265 -2.028 5.553 1.00 85.19 278 PRO A N 1
ATOM 2169 C CA . PRO A 1 278 ? -9.025 -3.055 6.572 1.00 85.19 278 PRO A CA 1
ATOM 2170 C C . PRO A 1 278 ? -9.330 -4.488 6.096 1.00 85.19 278 PRO A C 1
ATOM 2172 O O . PRO A 1 278 ? -8.960 -5.452 6.776 1.00 85.19 278 PRO A O 1
ATOM 2175 N N . TYR A 1 279 ? -9.974 -4.629 4.931 1.00 84.69 279 TYR A N 1
ATOM 2176 C CA . TYR A 1 279 ? -10.478 -5.890 4.377 1.00 84.69 279 TYR A CA 1
ATOM 2177 C C . TYR A 1 279 ? -9.531 -6.563 3.378 1.00 84.69 279 TYR A C 1
ATOM 2179 O O . TYR A 1 279 ? -9.838 -7.643 2.872 1.00 84.69 279 TYR A O 1
ATOM 2187 N N . ILE A 1 280 ? -8.399 -5.934 3.062 1.00 91.38 280 ILE A N 1
ATOM 2188 C CA . ILE A 1 280 ? -7.381 -6.534 2.196 1.00 91.38 280 ILE A CA 1
ATOM 2189 C C . ILE A 1 280 ? -6.627 -7.663 2.903 1.00 91.38 280 ILE A C 1
ATOM 2191 O O . ILE A 1 280 ? -6.572 -7.747 4.132 1.00 91.38 280 ILE A O 1
ATOM 2195 N N . GLN A 1 281 ? -5.958 -8.484 2.104 1.00 95.19 281 GLN A N 1
ATOM 2196 C CA . GLN A 1 281 ? -4.950 -9.436 2.555 1.00 95.19 281 GLN A CA 1
ATOM 2197 C C . GLN A 1 281 ? -3.572 -8.935 2.131 1.00 95.19 281 GLN A C 1
ATOM 2199 O O . GLN A 1 281 ? -3.372 -8.566 0.975 1.00 95.19 281 GLN A O 1
ATOM 2204 N N . VAL A 1 282 ? -2.615 -8.921 3.057 1.00 97.62 282 VAL A N 1
ATOM 2205 C CA . VAL A 1 282 ? -1.253 -8.463 2.769 1.00 97.62 282 VAL A CA 1
ATOM 2206 C C . VAL A 1 282 ? -0.244 -9.482 3.272 1.00 97.62 282 VAL A C 1
ATOM 2208 O O . VAL A 1 282 ? -0.123 -9.710 4.477 1.00 97.62 282 VAL A O 1
ATOM 2211 N N . GLU A 1 283 ? 0.501 -10.056 2.336 1.00 98.25 283 GLU A N 1
ATOM 2212 C CA . GLU A 1 283 ? 1.696 -10.858 2.579 1.00 98.25 283 GLU A CA 1
ATOM 2213 C C . GLU A 1 283 ? 2.924 -9.935 2.519 1.00 98.25 283 GLU A C 1
ATOM 2215 O O . GLU A 1 283 ? 3.014 -9.061 1.655 1.00 98.25 283 GLU A O 1
ATOM 2220 N N . THR A 1 284 ? 3.868 -10.096 3.445 1.00 98.50 284 THR A N 1
ATOM 2221 C CA . THR A 1 284 ? 5.095 -9.285 3.513 1.00 98.50 284 THR A CA 1
ATOM 2222 C C . THR A 1 284 ? 6.323 -10.181 3.499 1.00 98.50 284 THR A C 1
ATOM 2224 O O . THR A 1 284 ? 6.348 -11.162 4.243 1.00 98.50 284 THR A O 1
ATOM 2227 N N . ALA A 1 285 ? 7.347 -9.818 2.727 1.00 98.44 285 ALA A N 1
ATOM 2228 C CA . ALA A 1 285 ? 8.638 -10.499 2.720 1.00 98.44 285 ALA A CA 1
ATOM 2229 C C . ALA A 1 285 ? 9.791 -9.491 2.802 1.00 98.44 285 ALA A C 1
ATOM 2231 O O . ALA A 1 285 ? 9.963 -8.637 1.932 1.00 98.44 285 ALA A O 1
ATOM 2232 N N . GLU A 1 286 ? 10.591 -9.606 3.860 1.00 98.19 286 GLU A N 1
ATOM 2233 C CA . GLU A 1 286 ? 11.737 -8.733 4.122 1.00 98.19 286 GLU A CA 1
ATOM 2234 C C . GLU A 1 286 ? 13.022 -9.261 3.467 1.00 98.19 286 GLU A C 1
ATOM 2236 O O . GLU A 1 286 ? 13.995 -9.577 4.153 1.00 98.19 286 GLU A O 1
ATOM 2241 N N . ILE A 1 287 ? 13.003 -9.411 2.142 1.00 96.94 287 ILE A N 1
ATOM 2242 C CA . ILE A 1 287 ? 14.065 -10.074 1.373 1.00 96.94 287 ILE A CA 1
ATOM 2243 C C . ILE A 1 287 ? 14.579 -9.201 0.227 1.00 96.94 287 ILE A C 1
ATOM 2245 O O . ILE A 1 287 ? 13.846 -8.384 -0.335 1.00 96.94 287 ILE A O 1
ATOM 2249 N N . ASP A 1 288 ? 15.854 -9.380 -0.118 1.00 95.25 288 ASP A N 1
ATOM 2250 C CA . ASP A 1 288 ? 16.466 -8.786 -1.306 1.00 95.25 288 ASP A CA 1
ATOM 2251 C C . ASP A 1 288 ? 16.343 -9.782 -2.460 1.00 95.25 288 ASP A C 1
ATOM 2253 O O . ASP A 1 288 ? 16.853 -10.900 -2.390 1.00 95.25 288 ASP A O 1
ATOM 2257 N N . ILE A 1 289 ? 15.688 -9.374 -3.545 1.00 95.06 289 ILE A N 1
ATOM 2258 C CA . ILE A 1 289 ? 15.501 -10.212 -4.735 1.00 95.06 289 ILE A CA 1
ATOM 2259 C C . ILE A 1 289 ? 16.826 -10.717 -5.323 1.00 95.06 289 ILE A C 1
ATOM 2261 O O . ILE A 1 289 ? 16.858 -11.783 -5.934 1.00 95.06 289 ILE A O 1
ATOM 2265 N N . ASN A 1 290 ? 17.925 -9.981 -5.146 1.00 93.06 290 ASN A N 1
ATOM 2266 C CA . ASN A 1 290 ? 19.225 -10.370 -5.689 1.00 93.06 290 ASN A CA 1
ATOM 2267 C C . ASN A 1 290 ? 19.853 -11.553 -4.945 1.00 93.06 290 ASN A C 1
ATOM 2269 O O . ASN A 1 290 ? 20.660 -12.272 -5.533 1.00 93.06 290 ASN A O 1
ATOM 2273 N N . THR A 1 291 ? 19.495 -11.754 -3.674 1.00 95.12 291 THR A N 1
ATOM 2274 C CA . THR A 1 291 ? 20.002 -12.855 -2.838 1.00 95.12 291 THR A CA 1
ATOM 2275 C C . THR A 1 291 ? 18.952 -13.942 -2.592 1.00 95.12 291 THR A C 1
ATOM 2277 O O . THR A 1 291 ? 19.316 -15.101 -2.412 1.00 95.12 291 THR A O 1
ATOM 2280 N N . SER A 1 292 ? 17.665 -13.599 -2.684 1.00 96.69 292 SER A N 1
ATOM 2281 C CA . SER A 1 292 ? 16.512 -14.486 -2.476 1.00 96.69 292 SER A CA 1
ATOM 2282 C C . SER A 1 292 ? 15.636 -14.605 -3.732 1.00 96.69 292 SER A C 1
ATOM 2284 O O . SER A 1 292 ? 14.409 -14.483 -3.668 1.00 96.69 292 SER A O 1
ATOM 2286 N N . PHE A 1 293 ? 16.253 -14.828 -4.898 1.00 96.12 293 PHE A N 1
ATOM 2287 C CA . PHE A 1 293 ? 15.551 -14.862 -6.189 1.00 96.12 293 PHE A CA 1
ATOM 2288 C C . PHE A 1 293 ? 14.440 -15.925 -6.247 1.00 96.12 293 PHE A C 1
ATOM 2290 O O . PHE A 1 293 ? 13.292 -15.597 -6.540 1.00 96.12 293 PHE A O 1
ATOM 2297 N N . GLU A 1 294 ? 14.744 -17.179 -5.893 1.00 97.19 294 GLU A N 1
ATOM 2298 C CA . GLU A 1 294 ? 13.771 -18.284 -5.930 1.00 97.19 294 GLU A CA 1
ATOM 2299 C C . GLU A 1 294 ? 12.609 -18.090 -4.944 1.00 97.19 294 GLU A C 1
ATOM 2301 O O . GLU A 1 294 ? 11.455 -18.376 -5.260 1.00 97.19 294 GLU A O 1
ATOM 2306 N N . GLU A 1 295 ? 12.885 -17.548 -3.757 1.00 97.62 295 GLU A N 1
ATOM 2307 C CA . GLU A 1 295 ? 11.845 -17.221 -2.779 1.00 97.62 295 GLU A CA 1
ATOM 2308 C C . GLU A 1 295 ? 10.935 -16.099 -3.300 1.00 97.62 295 GLU A C 1
ATOM 2310 O O . GLU A 1 295 ? 9.710 -16.228 -3.279 1.00 97.62 295 GLU A O 1
ATOM 2315 N N . THR A 1 296 ? 11.527 -15.038 -3.859 1.00 97.62 296 THR A N 1
ATOM 2316 C CA . THR A 1 296 ? 10.790 -13.926 -4.483 1.00 97.62 296 THR A CA 1
ATOM 2317 C C . THR A 1 296 ? 9.893 -14.428 -5.613 1.00 97.62 296 THR A C 1
ATOM 2319 O O . THR A 1 296 ? 8.721 -14.068 -5.709 1.00 97.62 296 THR A O 1
ATOM 2322 N N . LYS A 1 297 ? 10.423 -15.321 -6.446 1.00 97.56 297 LYS A N 1
ATOM 2323 C CA . LYS A 1 297 ? 9.707 -15.966 -7.541 1.00 97.56 297 LYS A CA 1
ATOM 2324 C C . LYS A 1 297 ? 8.494 -16.761 -7.040 1.00 97.56 297 LYS A C 1
ATOM 2326 O O . LYS A 1 297 ? 7.410 -16.634 -7.608 1.00 97.56 297 LYS A O 1
ATOM 2331 N N . LEU A 1 298 ? 8.638 -17.537 -5.965 1.00 97.69 298 LEU A N 1
ATOM 2332 C CA . LEU A 1 298 ? 7.527 -18.288 -5.367 1.00 97.69 298 LEU A CA 1
ATOM 2333 C C . LEU A 1 298 ? 6.431 -17.383 -4.792 1.00 97.69 298 LEU A C 1
ATOM 2335 O O . LEU A 1 298 ? 5.256 -17.726 -4.908 1.00 97.69 298 LEU A O 1
ATOM 2339 N N . LEU A 1 299 ? 6.804 -16.246 -4.203 1.00 98.06 299 LEU A N 1
ATOM 2340 C CA . LEU A 1 299 ? 5.860 -15.268 -3.656 1.00 98.06 299 LEU A CA 1
ATOM 2341 C C . LEU A 1 299 ? 5.054 -14.552 -4.754 1.00 98.06 299 LEU A C 1
ATOM 2343 O O . LEU A 1 299 ? 3.882 -14.233 -4.557 1.00 98.06 299 LEU A O 1
ATOM 2347 N N . LEU A 1 300 ? 5.673 -14.306 -5.912 1.00 98.44 300 LEU A N 1
ATOM 2348 C CA . LEU A 1 300 ? 5.074 -13.522 -6.996 1.00 98.44 300 LEU A CA 1
ATOM 2349 C C . LEU A 1 300 ? 4.278 -14.347 -8.017 1.00 98.44 300 LEU A C 1
ATOM 2351 O O . LEU A 1 300 ? 3.457 -13.768 -8.721 1.00 98.44 300 LEU A O 1
ATOM 2355 N N . LYS A 1 301 ? 4.479 -15.669 -8.095 1.00 97.44 301 LYS A N 1
ATOM 2356 C CA . LYS A 1 301 ? 3.921 -16.537 -9.157 1.00 97.44 301 LYS A CA 1
ATOM 2357 C C . LYS A 1 301 ? 2.392 -16.490 -9.323 1.00 97.44 301 LYS A C 1
ATOM 2359 O O . LYS A 1 301 ? 1.900 -16.752 -10.412 1.00 97.44 301 LYS A O 1
ATOM 2364 N N . ASP A 1 302 ? 1.662 -16.179 -8.250 1.00 96.56 302 ASP A N 1
ATOM 2365 C CA . ASP A 1 302 ? 0.192 -16.145 -8.221 1.00 96.56 302 ASP A CA 1
ATOM 2366 C C . ASP A 1 302 ? -0.361 -14.702 -8.267 1.00 96.56 302 ASP A C 1
ATOM 2368 O O . ASP A 1 302 ? -1.526 -14.468 -7.943 1.00 96.56 302 ASP A O 1
ATOM 2372 N N . CYS A 1 303 ? 0.476 -13.710 -8.593 1.00 98.56 303 CYS A N 1
ATOM 2373 C CA . CYS A 1 303 ? 0.040 -12.322 -8.751 1.00 98.56 303 CYS A CA 1
ATOM 2374 C C . CYS A 1 303 ? -0.565 -12.084 -10.142 1.00 98.56 303 CYS A C 1
ATOM 2376 O O . CYS A 1 303 ? -0.043 -12.552 -11.150 1.00 98.56 303 CYS A O 1
ATOM 2378 N N . ASP A 1 304 ? -1.615 -11.267 -10.205 1.00 98.31 304 ASP A N 1
ATOM 2379 C CA . ASP A 1 304 ? -2.214 -10.795 -11.459 1.00 98.31 304 ASP A CA 1
ATOM 2380 C C . ASP A 1 304 ? -1.384 -9.679 -12.115 1.00 98.31 304 ASP A C 1
ATOM 2382 O O . ASP A 1 304 ? -1.477 -9.440 -13.321 1.00 98.31 304 ASP A O 1
ATOM 2386 N N . LEU A 1 305 ? -0.590 -8.966 -11.311 1.00 98.75 305 LEU A N 1
ATOM 2387 C CA . LEU A 1 305 ? 0.251 -7.850 -11.733 1.00 98.75 305 LEU A CA 1
ATOM 2388 C C . LEU A 1 305 ? 1.441 -7.695 -10.780 1.00 98.75 305 LEU A C 1
ATOM 2390 O O . LEU A 1 305 ? 1.283 -7.794 -9.560 1.00 98.75 305 LEU A O 1
ATOM 2394 N N . ILE A 1 306 ? 2.612 -7.374 -11.330 1.00 98.81 306 ILE A N 1
ATOM 2395 C CA . ILE A 1 306 ? 3.793 -6.982 -10.552 1.00 98.81 306 ILE A CA 1
ATOM 2396 C C . ILE A 1 306 ? 4.099 -5.498 -10.785 1.00 98.81 306 ILE A C 1
ATOM 2398 O O . ILE A 1 306 ? 4.135 -5.016 -11.917 1.00 98.81 306 ILE A O 1
ATOM 2402 N N . ILE A 1 307 ? 4.356 -4.768 -9.706 1.00 98.81 307 ILE A N 1
ATOM 2403 C CA . ILE A 1 307 ? 4.912 -3.418 -9.716 1.00 98.81 307 ILE A CA 1
ATOM 2404 C C . ILE A 1 307 ? 6.390 -3.518 -9.347 1.00 98.81 307 ILE A C 1
ATOM 2406 O O . ILE A 1 307 ? 6.741 -3.851 -8.214 1.00 98.81 307 ILE A O 1
ATOM 2410 N N . ALA A 1 308 ? 7.254 -3.216 -10.310 1.00 97.44 308 ALA A N 1
ATOM 2411 C CA . ALA A 1 308 ? 8.696 -3.178 -10.135 1.00 97.44 308 ALA A CA 1
ATOM 2412 C C . ALA A 1 308 ? 9.140 -1.738 -9.837 1.00 97.44 308 ALA A C 1
ATOM 2414 O O . ALA A 1 308 ? 9.257 -0.910 -10.745 1.00 97.44 308 ALA A O 1
ATOM 2415 N N . ALA A 1 309 ? 9.372 -1.450 -8.556 1.00 94.00 309 ALA A N 1
ATOM 2416 C CA . ALA A 1 309 ? 9.761 -0.141 -8.029 1.00 94.00 309 ALA A CA 1
ATOM 2417 C C . ALA A 1 309 ? 11.122 -0.198 -7.305 1.00 94.00 309 ALA A C 1
ATOM 2419 O O . ALA A 1 309 ? 11.329 0.456 -6.282 1.00 94.00 309 ALA A O 1
ATOM 2420 N N . THR A 1 310 ? 12.041 -1.011 -7.833 1.00 87.69 310 THR A N 1
ATOM 2421 C CA . THR A 1 310 ? 13.412 -1.179 -7.332 1.00 87.69 310 THR A CA 1
ATOM 2422 C C . THR A 1 310 ? 14.360 -0.149 -7.945 1.00 87.69 310 THR A C 1
ATOM 2424 O O . THR A 1 310 ? 14.168 0.276 -9.083 1.00 87.69 310 THR A O 1
ATOM 2427 N N . ASP A 1 311 ? 15.423 0.197 -7.228 1.00 76.38 311 ASP A N 1
ATOM 2428 C CA . ASP A 1 311 ? 16.367 1.271 -7.565 1.00 76.38 311 ASP A CA 1
ATOM 2429 C C . ASP A 1 311 ? 17.655 0.805 -8.263 1.00 76.38 311 ASP A C 1
ATOM 2431 O O . ASP A 1 311 ? 18.561 1.608 -8.471 1.00 76.38 311 ASP A O 1
ATOM 2435 N N . ASN A 1 312 ? 17.739 -0.472 -8.650 1.00 81.56 312 ASN A N 1
ATOM 2436 C CA . ASN A 1 312 ? 18.879 -1.006 -9.389 1.00 81.56 312 ASN A CA 1
ATOM 2437 C C . ASN A 1 312 ? 18.464 -1.912 -10.557 1.00 81.56 312 ASN A C 1
ATOM 2439 O O . ASN A 1 312 ? 17.446 -2.615 -10.515 1.00 81.56 312 ASN A O 1
ATOM 2443 N N . ASN A 1 313 ? 19.290 -1.921 -11.603 1.00 84.00 313 ASN A N 1
ATOM 2444 C CA . ASN A 1 313 ? 19.053 -2.707 -12.814 1.00 84.00 313 ASN A CA 1
ATOM 2445 C C . ASN A 1 313 ? 18.996 -4.222 -12.585 1.00 84.00 313 ASN A C 1
ATOM 2447 O O . ASN A 1 313 ? 18.151 -4.881 -13.192 1.00 84.00 313 ASN A O 1
ATOM 2451 N N . ARG A 1 314 ? 19.839 -4.787 -11.711 1.00 88.12 314 ARG A N 1
ATOM 2452 C CA . ARG A 1 314 ? 19.871 -6.241 -11.470 1.00 88.12 314 ARG A CA 1
ATOM 2453 C C . ARG A 1 314 ? 18.519 -6.749 -10.963 1.00 88.12 314 ARG A C 1
ATOM 2455 O O . ARG A 1 314 ? 17.954 -7.672 -11.550 1.00 88.12 314 ARG A O 1
ATOM 2462 N N . SER A 1 315 ? 17.942 -6.073 -9.971 1.00 91.94 315 SER A N 1
ATOM 2463 C CA . SER A 1 315 ? 16.596 -6.349 -9.468 1.00 91.94 315 SER A CA 1
ATOM 2464 C C . SER A 1 315 ? 15.537 -6.254 -10.569 1.00 91.94 315 SER A C 1
ATOM 2466 O O . SER A 1 315 ? 14.647 -7.101 -10.650 1.00 91.94 315 SER A O 1
ATOM 2468 N N . ARG A 1 316 ? 15.640 -5.260 -11.462 1.00 93.50 316 ARG A N 1
ATOM 2469 C CA . ARG A 1 316 ? 14.692 -5.078 -12.575 1.00 93.50 316 ARG A CA 1
ATOM 2470 C C . ARG A 1 316 ? 14.776 -6.226 -13.587 1.00 93.50 316 ARG A C 1
ATOM 2472 O O . ARG A 1 316 ? 13.736 -6.720 -14.019 1.00 93.50 316 ARG A O 1
ATOM 2479 N N . PHE A 1 317 ? 15.974 -6.693 -13.938 1.00 93.19 317 PHE A N 1
ATOM 2480 C CA . PHE A 1 317 ? 16.142 -7.848 -14.832 1.00 93.19 317 PHE A CA 1
ATOM 2481 C C . PHE A 1 317 ? 15.691 -9.165 -14.187 1.00 93.19 317 PHE A C 1
ATOM 2483 O O . PHE A 1 317 ? 15.054 -9.980 -14.861 1.00 93.19 317 PHE A O 1
ATOM 2490 N N . ASN A 1 318 ? 15.911 -9.340 -12.883 1.00 95.44 318 ASN A N 1
ATOM 2491 C CA . ASN A 1 318 ? 15.356 -10.464 -12.127 1.00 95.44 318 ASN A CA 1
ATOM 2492 C C . ASN A 1 318 ? 13.819 -10.462 -12.181 1.00 95.44 318 ASN A C 1
ATOM 2494 O O . ASN A 1 318 ? 13.208 -11.469 -12.538 1.00 95.44 318 ASN A O 1
ATOM 2498 N N . LEU A 1 319 ? 13.180 -9.314 -11.925 1.00 97.50 319 LEU A N 1
ATOM 2499 C CA . LEU A 1 319 ? 11.722 -9.176 -12.035 1.00 97.50 319 LEU A CA 1
ATOM 2500 C C . LEU A 1 319 ? 11.216 -9.408 -13.457 1.00 97.50 319 LEU A C 1
ATOM 2502 O O . LEU A 1 319 ? 10.183 -10.046 -13.635 1.00 97.50 319 LEU A O 1
ATOM 2506 N N . ASN A 1 320 ? 11.943 -8.940 -14.473 1.00 96.94 320 ASN A N 1
ATOM 2507 C CA . ASN A 1 320 ? 11.600 -9.205 -15.868 1.00 96.94 320 ASN A CA 1
ATOM 2508 C C . ASN A 1 320 ? 11.632 -10.708 -16.182 1.00 96.94 320 ASN A C 1
ATOM 2510 O O . ASN A 1 320 ? 10.754 -11.198 -16.886 1.00 96.94 320 ASN A O 1
ATOM 2514 N N . SER A 1 321 ? 12.599 -11.443 -15.633 1.00 96.50 321 SER A N 1
ATOM 2515 C CA . SER A 1 321 ? 12.687 -12.898 -15.799 1.00 96.50 321 SER A CA 1
ATOM 2516 C C . SER A 1 321 ? 11.500 -13.609 -15.142 1.00 96.50 321 SER A C 1
ATOM 2518 O O . SER A 1 321 ? 10.840 -14.410 -15.799 1.00 96.50 321 SER A O 1
ATOM 2520 N N . ILE A 1 322 ? 11.146 -13.236 -13.904 1.00 97.81 322 ILE A N 1
ATOM 2521 C CA . ILE A 1 322 ? 9.960 -13.762 -13.198 1.00 97.81 322 ILE A CA 1
ATOM 2522 C C . ILE A 1 322 ? 8.673 -13.463 -13.986 1.00 97.81 322 ILE A C 1
ATOM 2524 O O . ILE A 1 322 ? 7.826 -14.340 -14.159 1.00 97.81 322 ILE A O 1
ATOM 2528 N N . ALA A 1 323 ? 8.535 -12.236 -14.495 1.00 97.94 323 ALA A N 1
ATOM 2529 C CA . ALA A 1 323 ? 7.381 -11.802 -15.277 1.00 97.94 323 ALA A CA 1
ATOM 2530 C C . ALA A 1 323 ? 7.203 -12.620 -16.560 1.00 97.94 323 ALA A C 1
ATOM 2532 O O . ALA A 1 323 ? 6.087 -13.013 -16.898 1.00 97.94 323 ALA A O 1
ATOM 2533 N N . LEU A 1 324 ? 8.300 -12.876 -17.278 1.00 97.44 324 LEU A N 1
ATOM 2534 C CA . LEU A 1 324 ? 8.288 -13.676 -18.499 1.00 97.44 324 LEU A CA 1
ATOM 2535 C C . LEU A 1 324 ? 7.995 -15.147 -18.202 1.00 97.44 324 LEU A C 1
ATOM 2537 O O . LEU A 1 324 ? 7.178 -15.745 -18.899 1.00 97.44 324 LEU A O 1
ATOM 2541 N N . GLU A 1 325 ? 8.610 -15.708 -17.162 1.00 97.12 325 GLU A N 1
ATOM 2542 C CA . GLU A 1 325 ? 8.442 -17.115 -16.797 1.00 97.12 325 GLU A CA 1
ATOM 2543 C C . GLU A 1 325 ? 6.999 -17.446 -16.400 1.00 97.12 325 GLU A C 1
ATOM 2545 O O . GLU A 1 325 ? 6.430 -18.419 -16.893 1.00 97.12 325 GLU A O 1
ATOM 2550 N N . TYR A 1 326 ? 6.384 -16.616 -15.555 1.00 97.56 326 TYR A N 1
ATOM 2551 C CA . TYR A 1 326 ? 5.002 -16.827 -15.113 1.00 97.56 326 TYR A CA 1
ATOM 2552 C C . TYR A 1 326 ? 3.960 -16.115 -15.972 1.00 97.56 326 TYR A C 1
ATOM 2554 O O . TYR A 1 326 ? 2.768 -16.190 -15.681 1.00 97.56 326 TYR A O 1
ATOM 2562 N N . ASN A 1 327 ? 4.387 -15.448 -17.049 1.00 97.31 327 ASN A N 1
ATOM 2563 C CA . ASN A 1 327 ? 3.509 -14.701 -17.948 1.00 97.31 327 ASN A CA 1
ATOM 2564 C C . ASN A 1 327 ? 2.640 -13.659 -17.202 1.00 97.31 327 ASN A C 1
ATOM 2566 O O . ASN A 1 327 ? 1.463 -13.464 -17.515 1.00 97.31 327 ASN A O 1
ATOM 2570 N N . ILE A 1 328 ? 3.236 -12.973 -16.220 1.00 98.31 328 ILE A N 1
ATOM 2571 C CA . ILE A 1 328 ? 2.575 -11.963 -15.385 1.00 98.31 328 ILE A CA 1
ATOM 2572 C C . ILE A 1 328 ? 2.875 -10.563 -15.943 1.00 98.31 328 ILE A C 1
ATOM 2574 O O . ILE A 1 328 ? 4.048 -10.199 -16.096 1.00 98.31 328 ILE A O 1
ATOM 2578 N N . PRO A 1 329 ? 1.855 -9.738 -16.247 1.00 98.12 329 PRO A N 1
ATOM 2579 C CA . PRO A 1 329 ? 2.065 -8.337 -16.584 1.00 98.12 329 PRO A CA 1
ATOM 2580 C C . PRO A 1 329 ? 2.871 -7.624 -15.494 1.00 98.12 329 PRO A C 1
ATOM 2582 O O . PRO A 1 329 ? 2.614 -7.790 -14.303 1.00 98.12 329 PRO A O 1
ATOM 2585 N N . THR A 1 330 ? 3.852 -6.821 -15.895 1.00 98.62 330 THR A N 1
ATOM 2586 C CA . THR A 1 330 ? 4.719 -6.103 -14.952 1.00 98.62 330 THR A CA 1
ATOM 2587 C C . THR A 1 330 ? 4.863 -4.652 -15.364 1.00 98.62 330 THR A C 1
ATOM 2589 O O . THR A 1 330 ? 5.116 -4.358 -16.531 1.00 98.62 330 THR A O 1
ATOM 2592 N N . ILE A 1 331 ? 4.723 -3.734 -14.412 1.00 98.50 331 ILE A N 1
ATOM 2593 C CA . ILE A 1 331 ? 4.948 -2.306 -14.632 1.00 98.50 331 ILE A CA 1
ATOM 2594 C C . ILE A 1 331 ? 6.227 -1.906 -13.907 1.00 98.50 331 ILE A C 1
ATOM 2596 O O . ILE A 1 331 ? 6.301 -1.959 -12.681 1.00 98.50 331 ILE A O 1
ATOM 2600 N N . PHE A 1 332 ? 7.227 -1.493 -14.675 1.00 97.25 332 PHE A N 1
ATOM 2601 C CA . PHE A 1 332 ? 8.477 -0.945 -14.169 1.00 97.25 332 PHE A CA 1
ATOM 2602 C C . PHE A 1 332 ? 8.358 0.564 -14.082 1.00 97.25 332 PHE A C 1
ATOM 2604 O O . PHE A 1 332 ? 8.033 1.206 -15.076 1.00 97.25 332 PHE A O 1
ATOM 2611 N N . GLY A 1 333 ? 8.648 1.123 -12.914 1.00 92.94 333 GLY A N 1
ATOM 2612 C CA . GLY A 1 333 ? 8.722 2.561 -12.709 1.00 92.94 333 GLY A CA 1
ATOM 2613 C C . GLY A 1 333 ? 10.112 2.975 -12.264 1.00 92.94 333 GLY A C 1
ATOM 2614 O O . GLY A 1 333 ? 10.694 2.332 -11.393 1.00 92.94 333 GLY A O 1
ATOM 2615 N N . ARG A 1 334 ? 10.630 4.064 -12.829 1.00 87.56 334 ARG A N 1
ATOM 2616 C CA . ARG A 1 334 ? 11.927 4.616 -12.440 1.00 87.56 334 ARG A CA 1
ATOM 2617 C C . ARG A 1 334 ? 11.894 6.136 -12.405 1.00 87.56 334 ARG A C 1
ATOM 2619 O O . ARG A 1 334 ? 11.442 6.776 -13.352 1.00 87.56 334 ARG A O 1
ATOM 2626 N N . ALA A 1 335 ? 12.425 6.711 -11.333 1.00 86.75 335 ALA A N 1
ATOM 2627 C CA . ALA A 1 335 ? 12.831 8.109 -11.309 1.00 86.75 335 ALA A CA 1
ATOM 2628 C C . ALA A 1 335 ? 14.285 8.213 -11.789 1.00 86.75 335 ALA A C 1
ATOM 2630 O O . ALA A 1 335 ? 15.136 7.400 -11.430 1.00 86.75 335 ALA A O 1
ATOM 2631 N N . LEU A 1 336 ? 14.560 9.187 -12.654 1.00 83.25 336 LEU A N 1
ATOM 2632 C CA . LEU A 1 336 ? 15.928 9.505 -13.067 1.00 83.25 336 LEU A CA 1
ATOM 2633 C C . LEU A 1 336 ? 16.633 10.269 -11.945 1.00 83.25 336 LEU A C 1
ATOM 2635 O O . LEU A 1 336 ? 15.973 10.804 -11.058 1.00 83.25 336 LEU A O 1
ATOM 2639 N N . THR A 1 337 ? 17.958 10.394 -12.008 1.00 76.50 337 THR A N 1
ATOM 2640 C CA . THR A 1 337 ? 18.753 11.124 -11.009 1.00 76.50 337 THR A CA 1
ATOM 2641 C C . THR A 1 337 ? 18.150 12.500 -10.673 1.00 76.50 337 THR A C 1
ATOM 2643 O O . THR A 1 337 ? 17.746 13.256 -11.569 1.00 76.50 337 THR A O 1
ATOM 2646 N N . ARG A 1 338 ? 18.053 12.818 -9.371 1.00 76.06 338 ARG A N 1
ATOM 2647 C CA . ARG A 1 338 ? 17.364 14.009 -8.824 1.00 76.06 338 ARG A CA 1
ATOM 2648 C C . ARG A 1 338 ? 15.879 14.121 -9.194 1.00 76.06 338 ARG A C 1
ATOM 2650 O O . ARG A 1 338 ? 15.312 15.206 -9.102 1.00 76.06 338 ARG A O 1
ATOM 2657 N N . ALA A 1 339 ? 15.247 13.056 -9.676 1.00 80.06 339 ALA A N 1
ATOM 2658 C CA . ALA A 1 339 ? 13.923 13.078 -10.293 1.00 80.06 339 ALA A CA 1
ATOM 2659 C C . ALA A 1 339 ? 13.744 14.216 -11.324 1.00 80.06 339 ALA A C 1
ATOM 2661 O O . ALA A 1 339 ? 12.679 14.832 -11.433 1.00 80.06 339 ALA A O 1
ATOM 2662 N N . CYS A 1 340 ? 14.790 14.498 -12.120 1.00 83.31 340 CYS A N 1
ATOM 2663 C CA . CYS A 1 340 ? 14.696 15.419 -13.265 1.00 83.31 340 CYS A CA 1
ATOM 2664 C C . CYS A 1 340 ? 13.694 14.925 -14.329 1.00 83.31 340 CYS A C 1
ATOM 2666 O O . CYS A 1 340 ? 13.191 15.699 -15.146 1.00 83.31 340 CYS A O 1
ATOM 2668 N N . GLY A 1 341 ? 13.344 13.644 -14.266 1.00 88.25 341 GLY A N 1
ATOM 2669 C CA . GLY A 1 341 ? 12.195 13.023 -14.900 1.00 88.25 341 GLY A CA 1
ATOM 2670 C C . GLY A 1 341 ? 12.065 11.583 -14.430 1.00 88.25 341 GLY A C 1
ATOM 2671 O O . GLY A 1 341 ? 12.621 11.202 -13.401 1.00 88.25 341 GLY A O 1
ATOM 2672 N N . GLY A 1 342 ? 11.368 10.776 -15.211 1.00 90.44 342 GLY A N 1
ATOM 2673 C CA . GLY A 1 342 ? 11.207 9.357 -14.954 1.00 90.44 342 GLY A CA 1
ATOM 2674 C C . GLY A 1 342 ? 10.683 8.622 -16.165 1.00 90.44 342 GLY A C 1
ATOM 2675 O O . GLY A 1 342 ? 10.391 9.222 -17.202 1.00 90.44 342 GLY A O 1
ATOM 2676 N N . ASP A 1 343 ? 10.557 7.318 -16.015 1.00 92.12 343 ASP A N 1
ATOM 2677 C CA . ASP A 1 343 ? 9.994 6.452 -17.026 1.00 92.12 343 ASP A CA 1
ATOM 2678 C C . ASP A 1 343 ? 9.129 5.349 -16.408 1.00 92.12 343 ASP A C 1
ATOM 2680 O O . ASP A 1 343 ? 9.313 4.958 -15.252 1.00 92.12 343 ASP A O 1
ATOM 2684 N N . VAL A 1 344 ? 8.131 4.908 -17.173 1.00 96.38 344 VAL A N 1
ATOM 2685 C CA . VAL A 1 344 ? 7.239 3.805 -16.821 1.00 96.38 344 VAL A CA 1
ATOM 2686 C C . VAL A 1 344 ? 7.137 2.868 -18.017 1.00 96.38 344 VAL A C 1
ATOM 2688 O O . VAL A 1 344 ? 6.653 3.261 -19.077 1.00 96.38 344 VAL A O 1
ATOM 2691 N N . LEU A 1 345 ? 7.592 1.628 -17.855 1.00 96.38 345 LEU A N 1
ATOM 2692 C CA . LEU A 1 345 ? 7.476 0.571 -18.855 1.00 96.38 345 LEU A CA 1
ATOM 2693 C C . LEU A 1 345 ? 6.423 -0.438 -18.409 1.00 96.38 345 LEU A C 1
ATOM 2695 O O . LEU A 1 345 ? 6.575 -1.091 -17.378 1.00 96.38 345 LEU A O 1
ATOM 2699 N N . ARG A 1 346 ? 5.394 -0.625 -19.226 1.00 96.69 346 ARG A N 1
ATOM 2700 C CA . ARG A 1 346 ? 4.435 -1.716 -19.097 1.00 96.69 346 ARG A CA 1
ATOM 2701 C C . ARG A 1 346 ? 4.896 -2.901 -19.944 1.00 96.69 346 ARG A C 1
ATOM 2703 O O . ARG A 1 346 ? 4.852 -2.853 -21.169 1.00 96.69 346 ARG A O 1
ATOM 2710 N N . VAL A 1 347 ? 5.266 -3.989 -19.281 1.00 97.19 347 VAL A N 1
ATOM 2711 C CA . VAL A 1 347 ? 5.597 -5.270 -19.907 1.00 97.19 347 VAL A CA 1
ATOM 2712 C C . VAL A 1 347 ? 4.374 -6.177 -19.881 1.00 97.19 347 VAL A C 1
ATOM 2714 O O . VAL A 1 347 ? 3.843 -6.515 -18.824 1.00 97.19 347 VAL A O 1
ATOM 2717 N N . ARG A 1 348 ? 3.951 -6.612 -21.067 1.00 96.00 348 ARG A N 1
ATOM 2718 C CA . ARG A 1 348 ? 2.978 -7.692 -21.260 1.00 96.00 348 ARG A CA 1
ATOM 2719 C C . ARG A 1 348 ? 3.725 -8.856 -21.913 1.00 96.00 348 ARG A C 1
ATOM 2721 O O . ARG A 1 348 ? 3.984 -8.771 -23.119 1.00 96.00 348 ARG A O 1
ATOM 2728 N N . PRO A 1 349 ? 4.106 -9.896 -21.149 1.00 95.69 349 PRO A N 1
ATOM 2729 C CA . PRO A 1 349 ? 4.954 -10.973 -21.648 1.00 95.69 349 PRO A CA 1
ATOM 2730 C C . PRO A 1 349 ? 4.483 -11.518 -22.999 1.00 95.69 349 PRO A C 1
ATOM 2732 O O . PRO A 1 349 ? 3.290 -11.729 -23.224 1.00 95.69 349 PRO A O 1
ATOM 2735 N N . PHE A 1 350 ? 5.431 -11.656 -23.929 1.00 94.00 350 PHE A N 1
ATOM 2736 C CA . PHE A 1 350 ? 5.258 -12.160 -25.300 1.00 94.00 350 PHE A CA 1
ATOM 2737 C C . PHE A 1 350 ? 4.290 -11.391 -26.223 1.00 94.00 350 PHE A C 1
ATOM 2739 O O . PHE A 1 350 ? 4.274 -11.666 -27.423 1.00 94.00 350 PHE A O 1
ATOM 2746 N N . LYS A 1 351 ? 3.533 -10.410 -25.709 1.00 92.25 351 LYS A N 1
ATOM 2747 C CA . LYS A 1 351 ? 2.586 -9.556 -26.457 1.00 92.25 351 LYS A CA 1
ATOM 2748 C C . LYS A 1 351 ? 3.139 -8.169 -26.783 1.00 92.25 351 LYS A C 1
ATOM 2750 O O . LYS A 1 351 ? 2.573 -7.471 -27.615 1.00 92.25 351 LYS A O 1
ATOM 2755 N N . GLY A 1 352 ? 4.210 -7.776 -26.108 1.00 91.69 352 GLY A N 1
ATOM 2756 C CA . GLY A 1 352 ? 4.878 -6.494 -26.269 1.00 91.69 352 GLY A CA 1
ATOM 2757 C C . GLY A 1 352 ? 6.347 -6.595 -25.859 1.00 91.69 352 GLY A C 1
ATOM 2758 O O . GLY A 1 352 ? 6.884 -7.704 -25.737 1.00 91.69 352 GLY A O 1
ATOM 2759 N N . PRO A 1 353 ? 7.015 -5.456 -25.654 1.00 94.56 353 PRO A N 1
ATOM 2760 C CA . PRO A 1 353 ? 8.422 -5.428 -25.306 1.00 94.56 353 PRO A CA 1
ATOM 2761 C C . PRO A 1 353 ? 8.615 -5.947 -23.875 1.00 94.56 353 PRO A C 1
ATOM 2763 O O . PRO A 1 353 ? 7.820 -5.657 -22.980 1.00 94.56 353 PRO A O 1
ATOM 2766 N N . CYS A 1 354 ? 9.692 -6.696 -23.641 1.00 94.94 354 CYS A N 1
ATOM 2767 C CA . CYS A 1 354 ? 10.187 -6.917 -22.282 1.00 94.94 354 CYS A CA 1
ATOM 2768 C C . CYS A 1 354 ? 11.172 -5.806 -21.891 1.00 94.94 354 CYS A C 1
ATOM 2770 O O . CYS A 1 354 ? 11.551 -4.983 -22.732 1.00 94.94 354 CYS A O 1
ATOM 2772 N N . LEU A 1 355 ? 11.643 -5.809 -20.642 1.00 92.94 355 LEU A N 1
ATOM 2773 C CA . L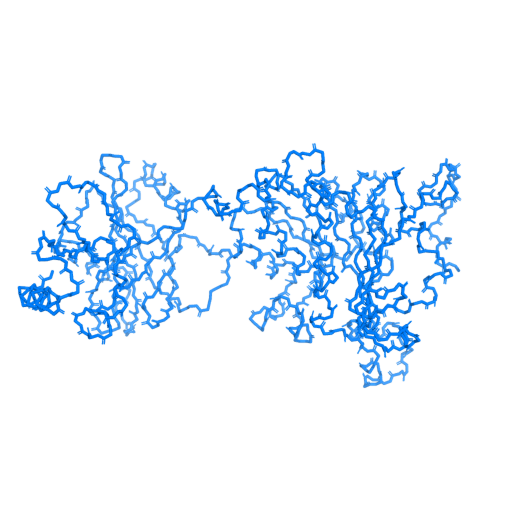EU A 1 355 ? 12.639 -4.840 -20.180 1.00 92.94 355 LEU A CA 1
ATOM 2774 C C . LEU A 1 355 ? 13.884 -4.823 -21.088 1.00 92.94 355 LEU A C 1
ATOM 2776 O O . LEU A 1 355 ? 14.306 -3.756 -21.525 1.00 92.94 355 LEU A O 1
ATOM 2780 N N . ALA A 1 356 ? 14.401 -5.997 -21.463 1.0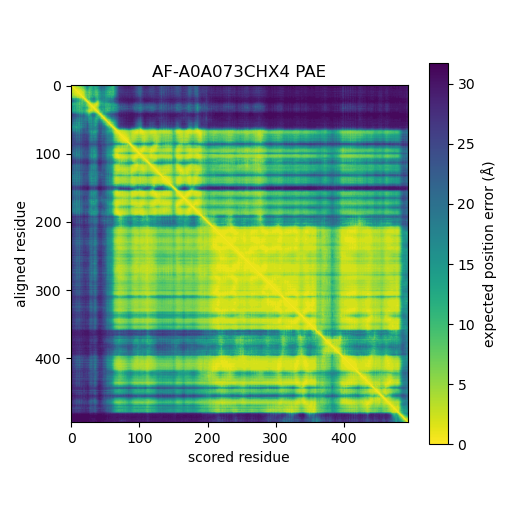0 91.50 356 ALA A N 1
ATOM 2781 C CA . ALA A 1 356 ? 15.575 -6.134 -22.332 1.00 91.50 356 ALA A CA 1
ATOM 2782 C C . ALA A 1 356 ? 15.334 -5.702 -23.795 1.00 91.50 356 ALA A C 1
ATOM 2784 O O . ALA A 1 356 ? 16.291 -5.496 -24.536 1.00 91.50 356 ALA A O 1
ATOM 2785 N N . CYS A 1 357 ? 14.077 -5.572 -24.241 1.00 90.94 357 CYS A N 1
ATOM 2786 C CA . CYS A 1 357 ? 13.779 -5.014 -25.565 1.00 90.94 357 CYS A CA 1
ATOM 2787 C C . CYS A 1 357 ? 13.969 -3.496 -25.606 1.00 90.94 357 CYS A C 1
ATOM 2789 O O . CYS A 1 357 ? 14.299 -2.967 -26.665 1.00 90.94 357 CYS A O 1
ATOM 2791 N N . VAL A 1 358 ? 13.713 -2.817 -24.483 1.00 88.19 358 VAL A N 1
ATOM 2792 C CA . VAL A 1 358 ? 13.747 -1.351 -24.372 1.00 88.19 358 VAL A CA 1
ATOM 2793 C C . VAL A 1 358 ? 15.097 -0.875 -23.844 1.00 88.19 358 VAL A C 1
ATOM 2795 O O . VAL A 1 358 ? 15.682 0.063 -24.377 1.00 88.19 358 VAL A O 1
ATOM 2798 N N . PHE A 1 359 ? 15.614 -1.541 -22.813 1.00 82.31 359 PHE A N 1
ATOM 2799 C CA . PHE A 1 359 ? 16.860 -1.189 -22.144 1.00 82.31 359 PHE A CA 1
ATOM 2800 C C . PHE A 1 359 ? 17.997 -2.086 -22.647 1.00 82.31 359 PHE A C 1
ATOM 2802 O O . PHE A 1 359 ? 18.355 -3.075 -22.007 1.00 82.31 359 PHE A O 1
ATOM 2809 N N . THR A 1 360 ? 18.549 -1.753 -23.816 1.00 70.75 360 THR A N 1
ATOM 2810 C CA . THR A 1 360 ? 19.799 -2.355 -24.309 1.00 70.75 360 THR A CA 1
ATOM 2811 C C . THR A 1 360 ? 21.003 -1.839 -23.511 1.00 70.75 360 THR A C 1
ATOM 2813 O O . THR A 1 360 ? 20.901 -0.821 -22.823 1.00 70.75 360 THR A O 1
ATOM 2816 N N . LYS A 1 361 ? 22.157 -2.515 -23.612 1.00 59.19 361 LYS A N 1
ATOM 2817 C CA . LYS A 1 361 ? 23.405 -2.121 -22.928 1.00 59.19 361 LYS A CA 1
ATOM 2818 C C . LYS A 1 361 ? 23.756 -0.642 -23.176 1.00 59.19 361 LYS A C 1
ATOM 2820 O O . LYS A 1 361 ? 23.908 0.114 -22.223 1.00 59.19 361 LYS A O 1
ATOM 2825 N N . ASP A 1 362 ? 23.687 -0.204 -24.434 1.00 54.47 362 ASP A N 1
ATOM 2826 C CA . ASP A 1 362 ? 23.912 1.194 -24.837 1.00 54.47 362 ASP A CA 1
ATOM 2827 C C . ASP A 1 362 ? 22.927 2.183 -24.182 1.00 54.47 362 ASP A C 1
ATOM 2829 O O . ASP A 1 362 ? 23.275 3.318 -23.850 1.00 54.47 362 ASP A O 1
ATOM 2833 N N . PHE A 1 363 ? 21.672 1.768 -23.979 1.0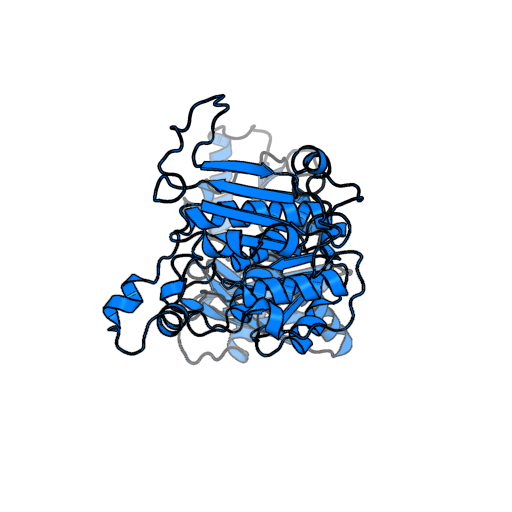0 61.78 363 PHE A N 1
ATOM 2834 C CA . PHE A 1 363 ? 20.654 2.609 -23.353 1.00 61.78 363 PHE A CA 1
ATOM 2835 C C . PHE A 1 363 ? 20.903 2.766 -21.847 1.00 61.78 363 PHE A C 1
ATOM 2837 O O . PHE A 1 363 ? 20.734 3.866 -21.312 1.00 61.78 363 PHE A O 1
ATOM 2844 N N . LEU A 1 364 ? 21.330 1.694 -21.173 1.00 58.91 364 LEU A N 1
ATOM 2845 C CA . LEU A 1 364 ? 21.651 1.690 -19.742 1.00 58.91 364 LEU A CA 1
ATOM 2846 C C . LEU A 1 364 ? 22.873 2.559 -19.422 1.00 58.91 364 LEU A C 1
ATOM 2848 O O . LEU A 1 364 ? 22.839 3.311 -18.451 1.00 58.91 364 LEU A O 1
ATOM 2852 N N . GLU A 1 365 ? 23.903 2.532 -20.268 1.00 53.09 365 GLU A N 1
ATOM 2853 C CA . GLU A 1 365 ? 25.109 3.356 -20.095 1.00 53.09 365 GLU A CA 1
ATOM 2854 C C . GLU A 1 365 ? 24.828 4.863 -20.255 1.00 53.09 365 GLU A C 1
ATOM 2856 O O . GLU A 1 365 ? 25.495 5.699 -19.645 1.00 53.09 365 GLU A O 1
ATOM 2861 N N . SER A 1 366 ? 23.804 5.234 -21.033 1.00 51.06 366 SER A N 1
ATOM 2862 C CA . SER A 1 366 ? 23.483 6.637 -21.336 1.00 51.06 366 SER A CA 1
ATOM 2863 C C . SER A 1 366 ? 22.690 7.384 -20.251 1.00 51.06 366 SER A C 1
ATOM 2865 O O . SER A 1 366 ? 22.595 8.614 -20.309 1.00 51.06 366 SER A O 1
ATOM 2867 N N . ARG A 1 367 ? 22.094 6.687 -19.268 1.00 59.44 367 ARG A N 1
ATOM 2868 C CA . ARG A 1 367 ? 21.270 7.312 -18.214 1.00 59.44 367 ARG A CA 1
ATOM 2869 C C . ARG A 1 367 ? 21.582 6.747 -16.833 1.00 59.44 367 ARG A C 1
ATOM 2871 O O . ARG A 1 367 ? 21.210 5.620 -16.526 1.00 59.44 367 ARG A O 1
ATOM 2878 N N . GLN A 1 368 ? 22.185 7.583 -15.987 1.00 62.16 368 GLN A N 1
ATOM 2879 C CA . GLN A 1 368 ? 22.442 7.258 -14.585 1.00 62.16 368 GLN A CA 1
ATOM 2880 C C . GLN A 1 368 ? 21.129 7.089 -13.806 1.00 62.16 368 GLN A C 1
ATOM 2882 O O . GLN A 1 368 ? 20.166 7.840 -14.000 1.00 62.16 368 GLN A O 1
ATOM 2887 N N . GLU A 1 369 ? 21.091 6.075 -12.943 1.00 66.81 369 GLU A N 1
ATOM 2888 C CA . GLU A 1 369 ? 19.959 5.822 -12.051 1.00 66.81 369 GLU A CA 1
ATOM 2889 C C . GLU A 1 369 ? 19.986 6.790 -10.856 1.00 66.81 369 GLU A C 1
ATOM 2891 O O . GLU A 1 369 ? 20.964 7.504 -10.611 1.00 66.81 369 GLU A O 1
ATOM 2896 N N . GLU A 1 370 ? 18.870 6.889 -10.137 1.00 66.44 370 GLU A N 1
ATOM 2897 C CA . GLU A 1 370 ? 18.841 7.625 -8.876 1.00 66.44 370 GLU A CA 1
ATOM 2898 C C . GLU A 1 370 ? 19.598 6.832 -7.806 1.00 66.44 370 GLU A C 1
ATOM 2900 O O . GLU A 1 370 ? 19.195 5.729 -7.451 1.00 66.44 370 GLU A O 1
ATOM 2905 N N . VAL A 1 371 ? 20.663 7.416 -7.254 1.00 70.50 371 VAL A N 1
ATOM 2906 C CA . VAL A 1 371 ? 21.333 6.873 -6.067 1.00 70.50 371 VAL A CA 1
ATOM 2907 C C . VAL A 1 371 ? 20.594 7.389 -4.841 1.00 70.50 371 VAL A C 1
ATOM 2909 O O . VAL A 1 371 ? 20.687 8.570 -4.484 1.00 70.50 371 VAL A O 1
ATOM 2912 N N . SER A 1 372 ? 19.804 6.506 -4.232 1.00 70.00 372 SER A N 1
ATOM 2913 C CA . SER A 1 372 ? 18.798 6.900 -3.243 1.00 70.00 372 SER A CA 1
ATOM 2914 C C . SER A 1 372 ? 19.266 6.751 -1.789 1.00 70.00 372 SER A C 1
ATOM 2916 O O . SER A 1 372 ? 18.689 7.374 -0.886 1.00 70.00 372 SER A O 1
ATOM 2918 N N . GLN A 1 373 ? 20.327 5.964 -1.569 1.00 72.81 373 GLN A N 1
ATOM 2919 C CA . GLN A 1 373 ? 20.869 5.626 -0.253 1.00 72.81 373 GLN A CA 1
ATOM 2920 C C . GLN A 1 373 ? 22.391 5.751 -0.199 1.00 72.81 373 GLN A C 1
ATOM 2922 O O . GLN A 1 373 ? 23.096 5.514 -1.178 1.00 72.81 373 GLN A O 1
ATOM 2927 N N . PHE A 1 374 ? 22.911 6.054 0.992 1.00 74.81 374 PHE A N 1
ATOM 2928 C CA . PHE A 1 374 ? 24.353 6.148 1.220 1.00 74.81 374 PHE A CA 1
ATOM 2929 C C . PHE A 1 374 ? 25.071 4.808 1.045 1.00 74.81 374 PHE A C 1
ATOM 2931 O O . PHE A 1 374 ? 26.214 4.790 0.606 1.00 74.81 374 PHE A O 1
ATOM 2938 N N . ARG A 1 375 ? 24.419 3.688 1.379 1.00 75.00 375 ARG A N 1
ATOM 2939 C CA . ARG A 1 375 ? 25.006 2.358 1.195 1.00 75.00 375 ARG A CA 1
ATOM 2940 C C . ARG A 1 375 ? 25.265 2.066 -0.282 1.00 75.00 375 ARG A C 1
ATOM 2942 O O . ARG A 1 375 ? 26.387 1.725 -0.626 1.00 75.00 375 ARG A O 1
ATOM 2949 N N . GLN A 1 376 ? 24.261 2.286 -1.129 1.00 70.19 376 GLN A N 1
ATOM 2950 C CA . GLN A 1 376 ? 24.393 2.172 -2.582 1.00 70.19 376 GLN A CA 1
ATOM 2951 C C . GLN A 1 376 ? 25.488 3.113 -3.097 1.00 70.19 376 GLN A C 1
ATOM 2953 O O . GLN A 1 376 ? 26.434 2.675 -3.738 1.00 70.19 376 GLN A O 1
ATOM 2958 N N . ALA A 1 377 ? 25.445 4.385 -2.684 1.00 73.44 377 ALA A N 1
ATOM 2959 C CA . ALA A 1 377 ? 26.483 5.354 -3.017 1.00 73.44 377 ALA A CA 1
ATOM 2960 C C . ALA A 1 377 ? 27.889 4.884 -2.602 1.00 73.44 377 ALA A C 1
ATOM 2962 O O . ALA A 1 377 ? 28.858 5.121 -3.313 1.00 73.44 377 ALA A O 1
ATOM 2963 N N . ARG A 1 378 ? 28.028 4.217 -1.452 1.00 77.00 378 ARG A N 1
ATOM 2964 C CA . ARG A 1 378 ? 29.307 3.683 -0.978 1.00 77.00 378 ARG A CA 1
ATOM 2965 C C . ARG A 1 378 ? 29.798 2.510 -1.812 1.00 77.00 378 ARG A C 1
ATOM 2967 O O . ARG A 1 378 ? 30.996 2.422 -2.038 1.00 77.00 378 ARG A O 1
ATOM 2974 N N . GLU A 1 379 ? 28.897 1.624 -2.216 1.00 77.38 379 GLU A N 1
ATOM 2975 C CA . GLU A 1 379 ? 29.209 0.479 -3.076 1.00 77.38 379 GLU A CA 1
ATOM 2976 C C . GLU A 1 379 ? 29.630 0.949 -4.483 1.00 77.38 379 GLU A C 1
ATOM 2978 O O . GLU A 1 379 ? 30.554 0.382 -5.064 1.00 77.38 379 GLU A O 1
ATOM 2983 N N . ASP A 1 380 ? 29.048 2.052 -4.967 1.00 72.12 380 ASP A N 1
ATOM 2984 C CA . ASP A 1 380 ? 29.348 2.648 -6.276 1.00 72.12 380 ASP A CA 1
ATOM 2985 C C . ASP A 1 380 ? 30.617 3.528 -6.294 1.00 72.12 380 ASP A C 1
ATOM 2987 O O . ASP A 1 380 ? 31.126 3.867 -7.366 1.00 72.12 380 ASP A O 1
ATOM 2991 N N . ASN A 1 381 ? 31.147 3.922 -5.128 1.00 74.62 381 ASN A N 1
ATOM 2992 C CA . ASN A 1 381 ? 32.321 4.793 -5.017 1.00 74.62 381 ASN A CA 1
ATOM 2993 C C . ASN A 1 381 ? 33.563 4.036 -4.507 1.00 74.62 381 ASN A C 1
ATOM 2995 O O . ASN A 1 381 ? 33.461 3.192 -3.616 1.00 74.62 381 ASN A O 1
ATOM 2999 N N . PRO A 1 382 ? 34.778 4.365 -4.991 1.00 76.69 382 PRO A N 1
ATOM 3000 C CA . PRO A 1 382 ? 36.003 3.761 -4.477 1.00 76.69 382 PRO A CA 1
ATOM 3001 C C . PRO A 1 382 ? 36.168 3.933 -2.960 1.00 76.69 382 PRO A C 1
ATOM 3003 O O . PRO A 1 382 ? 35.868 4.988 -2.403 1.00 76.69 382 PRO A O 1
ATOM 3006 N N . ALA A 1 383 ? 36.739 2.927 -2.289 1.00 77.94 383 ALA A N 1
ATOM 3007 C CA . ALA A 1 383 ? 36.865 2.890 -0.825 1.00 77.94 383 ALA A CA 1
ATOM 3008 C C . ALA A 1 383 ? 37.641 4.072 -0.203 1.00 77.94 383 ALA A C 1
ATOM 3010 O O . ALA A 1 383 ? 37.528 4.314 0.995 1.00 77.94 383 ALA A O 1
ATOM 3011 N N . TYR A 1 384 ? 38.435 4.797 -0.997 1.00 76.81 384 TYR A N 1
ATOM 3012 C CA . TYR A 1 384 ? 39.205 5.962 -0.554 1.00 76.81 384 TYR A CA 1
ATOM 3013 C C . TYR A 1 384 ? 38.423 7.287 -0.596 1.00 76.81 384 TYR A C 1
ATOM 3015 O O . TYR A 1 384 ? 38.947 8.297 -0.130 1.00 76.81 384 TYR A O 1
ATOM 3023 N N . VAL A 1 385 ? 37.211 7.314 -1.165 1.00 78.44 385 VAL A N 1
ATOM 3024 C CA . VAL A 1 385 ? 36.362 8.516 -1.209 1.00 78.44 385 VAL A CA 1
ATOM 3025 C C . VAL A 1 385 ? 35.801 8.792 0.189 1.00 78.44 385 VAL A C 1
ATOM 3027 O O . VAL A 1 385 ? 35.306 7.883 0.860 1.00 78.44 385 VAL A O 1
ATOM 3030 N N . ALA A 1 386 ? 35.878 10.040 0.647 1.00 79.19 386 ALA A N 1
ATOM 3031 C CA . ALA A 1 386 ? 35.425 10.420 1.982 1.00 79.19 386 ALA A CA 1
ATOM 3032 C C . ALA A 1 386 ? 33.888 10.340 2.130 1.00 79.19 386 ALA A C 1
ATOM 3034 O O . ALA A 1 386 ? 33.135 10.379 1.156 1.00 79.19 386 ALA A O 1
ATOM 3035 N N . ASP A 1 387 ? 33.397 10.188 3.365 1.00 80.56 387 ASP A N 1
ATOM 3036 C CA . ASP A 1 387 ? 31.967 9.978 3.640 1.00 80.56 387 ASP A CA 1
ATOM 3037 C C . ASP A 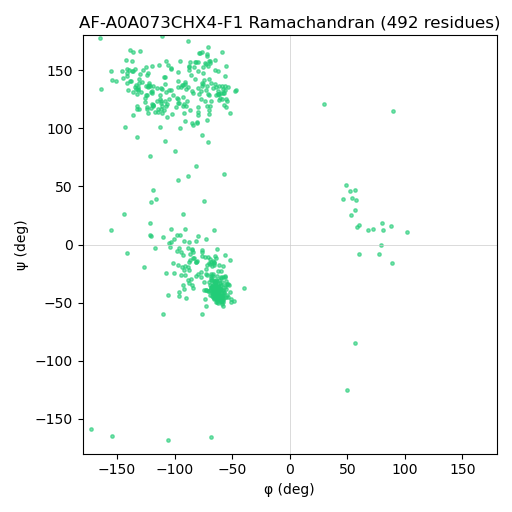1 387 ? 31.058 11.147 3.281 1.00 80.56 387 ASP A C 1
ATOM 3039 O O . ASP A 1 387 ? 29.909 10.946 2.887 1.00 80.56 387 ASP A O 1
ATOM 3043 N N . ASP A 1 388 ? 31.557 12.361 3.413 1.00 77.31 388 ASP A N 1
ATOM 3044 C CA . ASP A 1 388 ? 30.904 13.579 2.959 1.00 77.31 388 ASP A CA 1
ATOM 3045 C C . ASP A 1 388 ? 30.811 13.650 1.428 1.00 77.31 388 ASP A C 1
ATOM 3047 O O . ASP A 1 388 ? 29.744 13.971 0.899 1.00 77.31 388 ASP A O 1
ATOM 3051 N N . GLU A 1 389 ? 31.873 13.266 0.718 1.00 71.12 389 GLU A N 1
ATOM 3052 C CA . GLU A 1 389 ? 31.887 13.215 -0.748 1.00 71.12 389 GLU A CA 1
ATOM 3053 C C . GLU A 1 389 ? 30.914 12.161 -1.295 1.00 71.12 389 GLU A C 1
ATOM 3055 O O . GLU A 1 389 ? 30.118 12.455 -2.187 1.00 71.12 389 GLU A O 1
ATOM 3060 N N . VAL A 1 390 ? 30.869 10.963 -0.705 1.00 73.44 390 VAL A N 1
ATOM 3061 C CA . VAL A 1 390 ? 29.883 9.942 -1.098 1.00 73.44 390 VAL A CA 1
ATOM 3062 C C . VAL A 1 390 ? 28.459 10.373 -0.756 1.00 73.44 390 VAL A C 1
ATOM 3064 O O . VAL A 1 390 ? 27.549 10.152 -1.554 1.00 73.44 390 VAL A O 1
ATOM 3067 N N . LYS A 1 391 ? 28.228 11.050 0.376 1.00 72.75 391 LYS A N 1
ATOM 3068 C CA . LYS A 1 391 ? 26.900 11.616 0.678 1.00 72.75 391 LYS A CA 1
ATOM 3069 C C . LYS A 1 391 ? 26.448 12.616 -0.382 1.00 72.75 391 LYS A C 1
ATOM 3071 O O . LYS A 1 391 ? 25.262 12.643 -0.694 1.00 72.75 391 LYS A O 1
ATOM 3076 N N . ALA A 1 392 ? 27.362 13.387 -0.972 1.00 62.88 392 ALA A N 1
ATOM 3077 C CA . ALA A 1 392 ? 27.036 14.317 -2.053 1.00 62.88 392 ALA A CA 1
ATOM 3078 C C . ALA A 1 392 ? 26.600 13.613 -3.357 1.00 62.88 392 ALA A C 1
ATOM 3080 O O . ALA A 1 392 ? 25.944 14.231 -4.203 1.00 62.88 392 ALA A O 1
ATOM 3081 N N . THR A 1 393 ? 26.919 12.323 -3.516 1.00 65.81 393 THR A N 1
ATOM 3082 C CA . THR A 1 393 ? 26.451 11.502 -4.647 1.00 65.81 393 THR A CA 1
ATOM 3083 C C . THR A 1 393 ? 25.033 10.954 -4.455 1.00 65.81 393 THR A C 1
ATOM 3085 O O . THR A 1 393 ? 24.399 10.578 -5.438 1.00 65.81 393 THR A O 1
ATOM 3088 N N . VAL A 1 394 ? 24.484 10.992 -3.232 1.00 70.06 394 VAL A N 1
ATOM 3089 C CA . VAL A 1 394 ? 23.075 10.658 -2.972 1.00 70.06 394 VAL A CA 1
ATOM 3090 C C . VAL A 1 394 ? 22.200 11.783 -3.524 1.00 70.06 394 VAL A C 1
ATOM 3092 O O . VAL A 1 394 ? 22.145 12.888 -2.982 1.00 70.06 394 VAL A O 1
ATOM 3095 N N . GLN A 1 395 ? 21.521 11.514 -4.634 1.00 67.69 395 GLN A N 1
ATOM 3096 C CA . GLN A 1 395 ? 20.828 12.526 -5.427 1.00 67.69 395 GLN A CA 1
ATOM 3097 C C . GLN A 1 395 ? 19.345 12.210 -5.549 1.00 67.69 395 GLN A C 1
ATOM 3099 O O . GLN A 1 395 ? 18.869 11.782 -6.599 1.00 67.69 395 GLN A O 1
ATOM 3104 N N . VAL A 1 396 ? 18.618 12.468 -4.464 1.00 73.50 396 VAL A N 1
ATOM 3105 C CA . VAL A 1 396 ? 17.215 12.072 -4.346 1.00 73.50 396 VAL A CA 1
ATOM 3106 C C . VAL A 1 396 ? 16.234 13.082 -4.938 1.00 73.50 396 VAL A C 1
ATOM 3108 O O . VAL A 1 396 ? 16.453 14.294 -4.878 1.00 73.50 396 VAL A O 1
ATOM 3111 N N . GLY A 1 397 ? 15.139 12.577 -5.504 1.00 77.31 397 GLY A N 1
ATOM 3112 C CA . GLY A 1 397 ? 14.005 13.388 -5.955 1.00 77.31 397 GLY A CA 1
ATOM 3113 C C . GLY A 1 397 ? 13.135 13.930 -4.816 1.00 77.31 397 GLY A C 1
ATOM 3114 O O . GLY A 1 397 ? 13.075 13.348 -3.727 1.00 77.31 397 GLY A O 1
ATOM 3115 N N . LEU A 1 398 ? 12.408 15.026 -5.068 1.00 86.38 398 LEU A N 1
ATOM 3116 C CA . LEU A 1 398 ? 11.345 15.478 -4.164 1.00 86.38 398 LEU A CA 1
ATOM 3117 C C . LEU A 1 398 ? 10.133 14.545 -4.264 1.00 86.38 398 LEU A C 1
ATOM 3119 O O . LEU A 1 398 ? 9.875 13.948 -5.308 1.00 86.38 398 LEU A O 1
ATOM 3123 N N . SER A 1 399 ? 9.319 14.478 -3.207 1.00 88.62 399 SER A N 1
ATOM 3124 C CA . SER A 1 399 ? 8.054 13.726 -3.247 1.00 88.62 399 SER A CA 1
ATOM 3125 C C . SER A 1 399 ? 7.159 14.169 -4.417 1.00 88.62 399 SER A C 1
ATOM 3127 O O . SER A 1 399 ? 6.669 13.340 -5.181 1.00 88.62 399 SER A O 1
ATOM 3129 N N . SER A 1 400 ? 7.052 15.483 -4.652 1.00 90.06 400 SER A N 1
ATOM 3130 C CA . SER A 1 400 ? 6.301 16.064 -5.776 1.00 90.06 400 SER A CA 1
ATOM 3131 C C . SER A 1 400 ? 6.796 15.629 -7.158 1.00 90.06 400 SER A C 1
ATOM 3133 O O . SER A 1 400 ? 6.031 15.686 -8.116 1.00 90.06 400 SER A O 1
ATOM 3135 N N . ASP A 1 401 ? 8.052 15.197 -7.262 1.00 90.19 401 ASP A N 1
ATOM 3136 C CA . ASP A 1 401 ? 8.669 14.758 -8.513 1.00 90.19 401 ASP A CA 1
ATOM 3137 C C . ASP A 1 401 ? 8.438 13.260 -8.768 1.00 90.19 401 ASP A C 1
ATOM 3139 O O . ASP A 1 401 ? 8.326 12.825 -9.916 1.00 90.19 401 ASP A O 1
ATOM 3143 N N . ILE A 1 402 ? 8.327 12.475 -7.692 1.00 90.62 402 ILE A N 1
ATOM 3144 C CA . ILE A 1 402 ? 8.144 11.015 -7.712 1.00 90.62 402 ILE A CA 1
ATOM 3145 C C . ILE A 1 402 ? 6.661 10.640 -7.860 1.00 90.62 402 ILE A C 1
ATOM 3147 O O . ILE A 1 402 ? 6.315 9.652 -8.520 1.00 90.62 402 ILE A O 1
ATOM 3151 N N . LEU A 1 403 ? 5.761 11.425 -7.264 1.00 93.88 403 LEU A N 1
ATOM 3152 C CA . LEU A 1 403 ? 4.322 11.156 -7.279 1.00 93.88 403 LEU A CA 1
ATOM 3153 C C . LEU A 1 403 ? 3.696 11.124 -8.686 1.00 93.88 403 LEU A C 1
ATOM 3155 O O . LEU A 1 403 ? 2.866 10.243 -8.911 1.00 93.88 403 LEU A O 1
ATOM 3159 N N . PRO A 1 404 ? 4.079 11.974 -9.664 1.00 95.12 404 PRO A N 1
ATOM 3160 C CA . PRO A 1 404 ? 3.596 11.846 -11.037 1.00 95.12 404 PRO A CA 1
ATOM 3161 C C . PRO A 1 404 ? 3.874 10.463 -11.630 1.00 95.12 404 PRO A C 1
ATOM 3163 O O . PRO A 1 404 ? 2.969 9.854 -12.201 1.00 95.12 404 PRO A O 1
ATOM 3166 N N . ILE A 1 405 ? 5.093 9.942 -11.443 1.00 95.19 405 ILE A N 1
ATOM 3167 C CA . ILE A 1 405 ? 5.509 8.616 -11.926 1.00 95.19 405 ILE A CA 1
ATOM 3168 C C . ILE A 1 405 ? 4.673 7.531 -11.245 1.00 95.19 405 ILE A C 1
ATOM 3170 O O . ILE A 1 405 ? 4.100 6.676 -11.916 1.00 95.19 405 ILE A O 1
ATOM 3174 N N . SER A 1 406 ? 4.527 7.625 -9.922 1.00 96.69 406 SER A N 1
ATOM 3175 C CA . SER A 1 406 ? 3.708 6.702 -9.126 1.00 96.69 406 SER A CA 1
ATOM 3176 C C . SER A 1 406 ? 2.246 6.691 -9.587 1.00 96.69 406 SER A C 1
ATOM 3178 O O . SER A 1 406 ? 1.649 5.630 -9.734 1.00 96.69 406 SER A O 1
ATOM 3180 N N . ASN A 1 407 ? 1.675 7.858 -9.894 1.00 96.50 407 ASN A N 1
ATOM 3181 C CA . ASN A 1 407 ? 0.307 7.975 -10.398 1.00 96.50 407 ASN A CA 1
ATOM 3182 C C . ASN A 1 407 ? 0.151 7.310 -11.775 1.00 96.50 407 ASN A C 1
ATOM 3184 O O . ASN A 1 407 ? -0.805 6.570 -11.993 1.00 96.50 407 ASN A O 1
ATOM 3188 N N . MET A 1 408 ? 1.114 7.487 -12.685 1.00 97.06 408 MET A N 1
ATOM 3189 C CA . MET A 1 408 ? 1.089 6.785 -13.974 1.00 97.06 408 MET A CA 1
ATOM 3190 C C . MET A 1 408 ? 1.141 5.261 -13.797 1.00 97.06 408 MET A C 1
ATOM 3192 O O . MET A 1 408 ? 0.369 4.549 -14.439 1.00 97.06 408 MET A O 1
ATOM 3196 N N . ILE A 1 409 ? 1.979 4.757 -12.882 1.00 98.19 409 ILE A N 1
ATOM 3197 C CA . ILE A 1 409 ? 2.015 3.327 -12.536 1.00 98.19 409 ILE A CA 1
ATOM 3198 C C . ILE A 1 409 ? 0.643 2.861 -12.038 1.00 98.19 409 ILE A C 1
ATOM 3200 O O . ILE A 1 409 ? 0.142 1.854 -12.526 1.00 98.19 409 ILE A O 1
ATOM 3204 N N . VAL A 1 410 ? 0.007 3.602 -11.123 1.00 97.50 410 VAL A N 1
ATOM 3205 C CA . VAL A 1 410 ? -1.338 3.281 -10.606 1.00 97.50 410 VAL A CA 1
ATOM 3206 C C . VAL A 1 410 ? -2.366 3.238 -11.736 1.00 97.50 410 VAL A C 1
ATOM 3208 O O . VAL A 1 410 ? -3.154 2.299 -11.807 1.00 97.50 410 VAL A O 1
ATOM 3211 N N . LYS A 1 411 ? -2.355 4.213 -12.653 1.00 95.50 411 LYS A N 1
ATOM 3212 C CA . LYS A 1 411 ? -3.292 4.244 -13.788 1.00 95.50 411 LYS A CA 1
ATO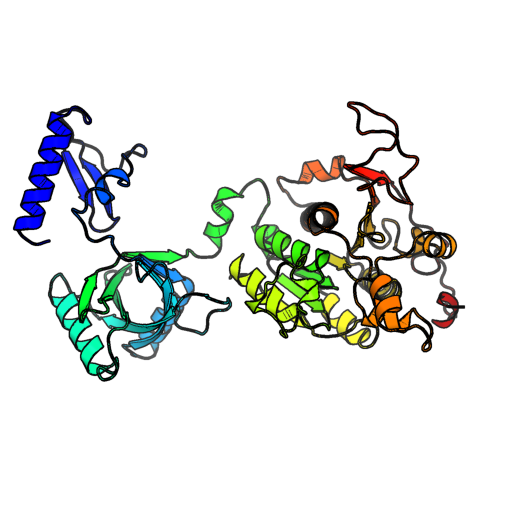M 3213 C C . LYS A 1 411 ? -3.125 3.037 -14.703 1.00 95.50 411 LYS A C 1
ATOM 3215 O O . LYS A 1 411 ? -4.119 2.394 -15.033 1.00 95.50 411 LYS A O 1
ATOM 3220 N N . LEU A 1 412 ? -1.890 2.699 -15.065 1.00 96.69 412 LEU A N 1
ATOM 3221 C CA . LEU A 1 412 ? -1.609 1.516 -15.878 1.00 96.69 412 LEU A CA 1
ATOM 3222 C C . LEU A 1 412 ? -1.935 0.219 -15.128 1.00 96.69 412 LEU A C 1
ATOM 3224 O O . LEU A 1 412 ? -2.439 -0.717 -15.738 1.00 96.69 412 LEU A O 1
ATOM 3228 N N . ALA A 1 413 ? -1.708 0.167 -13.815 1.00 97.38 413 ALA A N 1
ATOM 3229 C CA . ALA A 1 413 ? -2.021 -0.991 -12.988 1.00 97.38 413 ALA A CA 1
ATOM 3230 C C . ALA A 1 413 ? -3.527 -1.263 -12.938 1.00 97.38 413 ALA A C 1
ATOM 3232 O O . ALA A 1 413 ? -3.958 -2.379 -13.215 1.00 97.38 413 ALA A O 1
ATOM 3233 N N . LEU A 1 414 ? -4.334 -0.237 -12.652 1.00 94.81 414 LEU A N 1
ATOM 3234 C CA . LEU A 1 414 ? -5.793 -0.360 -12.653 1.00 94.81 414 LEU A CA 1
ATOM 3235 C C . LEU A 1 414 ? -6.319 -0.779 -14.029 1.00 94.81 414 LEU A C 1
ATOM 3237 O O . LEU A 1 414 ? -7.216 -1.619 -14.103 1.00 94.81 414 LEU A O 1
ATOM 3241 N N . LEU A 1 415 ? -5.722 -0.251 -15.102 1.00 93.81 415 LEU A N 1
ATOM 3242 C CA . LEU A 1 415 ? -6.050 -0.633 -16.471 1.00 93.81 415 LEU A CA 1
ATOM 3243 C C . LEU A 1 415 ? -5.733 -2.110 -16.749 1.00 93.81 415 LEU A C 1
ATOM 3245 O O . LEU A 1 415 ? -6.584 -2.822 -17.267 1.00 93.81 415 LEU A O 1
ATOM 3249 N N . GLU A 1 416 ? -4.546 -2.603 -16.376 1.00 94.75 416 GLU A N 1
ATOM 3250 C CA . GLU A 1 416 ? -4.198 -4.019 -16.574 1.00 94.75 416 GLU A CA 1
ATOM 3251 C C . GLU A 1 416 ? -5.087 -4.963 -15.759 1.00 94.75 416 GLU A C 1
ATOM 3253 O O . GLU A 1 416 ? -5.525 -5.985 -16.287 1.00 94.75 416 GLU A O 1
ATOM 3258 N N . LEU A 1 417 ? -5.389 -4.620 -14.503 1.00 94.38 417 LEU A N 1
ATOM 3259 C CA . LEU A 1 417 ? -6.234 -5.441 -13.627 1.00 94.38 417 LEU A CA 1
ATOM 3260 C C . LEU A 1 417 ? -7.700 -5.487 -14.087 1.00 94.38 417 LEU A C 1
ATOM 3262 O O . LEU A 1 417 ? -8.396 -6.486 -13.862 1.00 94.38 417 LEU A O 1
ATOM 3266 N N . SER A 1 418 ? -8.161 -4.421 -14.746 1.00 91.44 418 SER A N 1
ATOM 3267 C CA . SER A 1 418 ? -9.533 -4.290 -15.256 1.00 91.44 418 SER A CA 1
ATOM 3268 C C . SER A 1 418 ? -9.675 -4.719 -16.719 1.00 91.44 418 SER A C 1
ATOM 3270 O O . SER A 1 418 ? -10.793 -4.807 -17.219 1.00 91.44 418 SER A O 1
ATOM 3272 N N . ARG A 1 419 ? -8.568 -5.028 -17.408 1.00 87.69 419 ARG A N 1
ATOM 3273 C CA . ARG A 1 419 ? -8.573 -5.296 -18.849 1.00 87.69 419 ARG A CA 1
ATOM 3274 C C . ARG A 1 419 ? -9.509 -6.443 -19.218 1.00 87.69 419 ARG A C 1
ATOM 3276 O O . ARG A 1 419 ? -9.409 -7.547 -18.676 1.00 87.69 419 ARG A O 1
ATOM 3283 N N . GLY A 1 420 ? -10.361 -6.200 -20.212 1.00 84.00 420 GLY A N 1
ATOM 3284 C CA . GLY A 1 420 ? -11.327 -7.186 -20.707 1.00 84.00 420 GLY A CA 1
ATOM 3285 C C . GLY A 1 420 ? -12.499 -7.453 -19.758 1.00 84.00 420 GLY A C 1
ATOM 3286 O O . GLY A 1 420 ? -13.213 -8.437 -19.947 1.00 84.00 420 GLY A O 1
ATOM 3287 N N . LYS A 1 421 ? -12.693 -6.604 -18.745 1.00 84.88 421 LYS A N 1
ATOM 3288 C CA . LYS A 1 421 ? -13.832 -6.633 -17.822 1.00 84.88 421 LYS A CA 1
ATOM 3289 C C . LYS A 1 421 ? -14.664 -5.371 -18.041 1.00 84.88 421 LYS A C 1
ATOM 3291 O O . LYS A 1 421 ? -14.147 -4.368 -18.522 1.00 84.88 421 LYS A O 1
ATOM 3296 N N . ASP A 1 422 ? -15.953 -5.416 -17.731 1.00 79.88 422 ASP A N 1
ATOM 3297 C CA . ASP A 1 422 ? -16.792 -4.217 -17.794 1.00 79.88 422 ASP A CA 1
ATOM 3298 C C . ASP A 1 422 ? -16.372 -3.274 -16.660 1.00 79.88 422 ASP A C 1
ATOM 3300 O O . ASP A 1 422 ? -16.408 -3.680 -15.504 1.00 79.88 422 ASP A O 1
ATOM 3304 N N . SER A 1 423 ? -15.846 -2.087 -16.974 1.00 81.19 423 SER A N 1
ATOM 3305 C CA . SER A 1 423 ? -15.382 -1.125 -15.970 1.00 81.19 423 SER A CA 1
ATOM 3306 C C . SER A 1 423 ? -15.411 0.309 -16.496 1.00 81.19 423 SER A C 1
ATOM 3308 O O . SER A 1 423 ? -15.169 0.563 -17.679 1.00 81.19 423 SER A O 1
ATOM 3310 N N . GLY A 1 424 ? -15.637 1.273 -15.599 1.00 79.19 424 GLY A N 1
ATOM 3311 C CA . GLY A 1 424 ? -15.683 2.701 -15.938 1.00 79.19 424 GLY A CA 1
ATOM 3312 C C . GLY A 1 424 ? -14.366 3.289 -16.465 1.00 79.19 424 GLY A C 1
ATOM 3313 O O . GLY A 1 424 ? -14.367 4.401 -16.992 1.00 79.19 424 GLY A O 1
ATOM 3314 N N . ILE A 1 425 ? -13.247 2.559 -16.365 1.00 84.12 425 ILE A N 1
ATOM 3315 C CA . ILE A 1 425 ? -11.929 2.990 -16.863 1.00 84.12 425 ILE A CA 1
ATOM 3316 C C . ILE A 1 425 ? -11.536 2.365 -18.206 1.00 84.12 425 ILE A C 1
ATOM 3318 O O . ILE A 1 425 ? -10.433 2.623 -18.685 1.00 84.12 425 ILE A O 1
ATOM 3322 N N . ASN A 1 426 ? -12.420 1.587 -18.838 1.00 81.75 426 ASN A N 1
ATOM 3323 C CA . ASN A 1 426 ? -12.135 0.929 -20.119 1.00 81.75 426 ASN A CA 1
ATOM 3324 C C . ASN A 1 426 ? -11.802 1.922 -21.243 1.00 81.75 426 ASN A C 1
ATOM 3326 O O . ASN A 1 426 ? -11.005 1.606 -22.121 1.00 81.75 426 ASN A O 1
ATOM 3330 N N . SER A 1 427 ? -12.341 3.144 -21.194 1.00 84.62 427 SER A N 1
ATOM 3331 C CA . SER A 1 427 ? -12.000 4.207 -22.152 1.00 84.62 427 SER A CA 1
ATOM 3332 C C . SER A 1 427 ? -10.510 4.561 -22.146 1.00 84.62 427 SER A C 1
ATOM 3334 O O . SER A 1 427 ? -9.962 4.932 -23.180 1.00 84.62 427 SER A O 1
ATOM 3336 N N . LEU A 1 428 ? -9.815 4.376 -21.016 1.00 87.31 428 LEU A N 1
ATOM 3337 C CA . LEU A 1 428 ? -8.376 4.621 -20.928 1.00 87.31 428 LEU A CA 1
ATOM 3338 C C . LEU A 1 428 ? -7.551 3.613 -21.738 1.00 87.31 428 LEU A C 1
ATOM 3340 O O . LEU A 1 428 ? -6.374 3.877 -21.979 1.00 87.31 428 LEU A O 1
ATOM 3344 N N . GLU A 1 429 ? -8.120 2.483 -22.177 1.00 85.25 429 GLU A N 1
ATOM 3345 C CA . GLU A 1 429 ? -7.420 1.547 -23.068 1.00 85.25 429 GLU A CA 1
ATOM 3346 C C . GLU A 1 429 ? -7.104 2.184 -24.429 1.00 85.25 429 GLU A C 1
ATOM 3348 O O . GLU A 1 429 ? -6.080 1.853 -25.031 1.00 85.25 429 GLU A O 1
ATOM 3353 N N . GLU A 1 430 ? -7.939 3.122 -24.886 1.00 87.31 430 GLU A N 1
ATOM 3354 C CA . GLU A 1 430 ? -7.773 3.831 -26.160 1.00 87.31 430 GLU A CA 1
ATOM 3355 C C . GLU A 1 430 ? -6.767 4.990 -26.062 1.00 87.31 430 GLU A C 1
ATOM 3357 O O . GLU A 1 430 ? -6.092 5.308 -27.044 1.00 87.31 430 GLU A O 1
ATOM 3362 N N . ASP A 1 431 ? -6.604 5.571 -24.869 1.00 89.19 431 ASP A N 1
ATOM 3363 C CA . ASP A 1 431 ? -5.684 6.687 -24.618 1.00 89.19 431 ASP A CA 1
ATOM 3364 C C . ASP A 1 431 ? -4.294 6.215 -24.156 1.00 89.19 431 ASP A C 1
ATOM 3366 O O . ASP A 1 431 ? -3.258 6.758 -24.555 1.00 89.19 431 ASP A O 1
ATOM 3370 N N . LEU A 1 432 ? -4.238 5.172 -23.321 1.00 92.50 432 LEU A N 1
ATOM 3371 C CA . LEU A 1 432 ? -3.004 4.627 -22.748 1.00 92.50 432 LEU A CA 1
ATOM 3372 C C . LEU A 1 432 ? -2.488 3.416 -23.543 1.00 92.50 432 LEU A C 1
ATOM 3374 O O . LEU A 1 432 ? -2.248 2.327 -23.011 1.00 92.50 432 LEU A O 1
ATOM 3378 N N . ILE A 1 433 ? -2.286 3.630 -24.845 1.00 91.00 433 ILE A N 1
ATOM 3379 C CA . ILE A 1 433 ? -1.902 2.591 -25.818 1.00 91.00 433 ILE A CA 1
ATOM 3380 C C . ILE A 1 433 ? -0.402 2.292 -25.894 1.00 91.00 433 ILE A C 1
ATOM 3382 O O . ILE A 1 433 ? -0.014 1.352 -26.585 1.00 91.00 433 ILE A O 1
ATOM 3386 N N . ALA A 1 434 ? 0.450 3.114 -25.282 1.00 94.06 434 ALA A N 1
ATOM 3387 C CA . ALA A 1 434 ? 1.898 2.949 -25.360 1.00 94.06 434 ALA A CA 1
ATOM 3388 C C . ALA A 1 434 ? 2.397 1.901 -24.355 1.00 94.06 434 ALA A C 1
ATOM 3390 O O . ALA A 1 434 ? 1.739 1.599 -23.355 1.00 94.06 434 ALA A O 1
ATOM 3391 N N . ASP A 1 435 ? 3.567 1.334 -24.632 1.00 94.31 435 ASP A N 1
ATOM 3392 C CA . ASP A 1 435 ? 4.229 0.385 -23.734 1.00 94.31 435 ASP A CA 1
ATOM 3393 C C . ASP A 1 435 ? 5.193 1.122 -22.806 1.00 94.31 435 ASP A C 1
ATOM 3395 O O . ASP A 1 435 ? 5.316 0.778 -21.634 1.00 94.31 435 ASP A O 1
ATOM 3399 N N . PHE A 1 436 ? 5.831 2.178 -23.312 1.00 94.81 436 PHE A N 1
ATOM 3400 C CA . PHE A 1 436 ? 6.815 2.968 -22.591 1.00 94.81 436 PHE A CA 1
ATOM 3401 C C . PHE A 1 436 ? 6.380 4.427 -22.486 1.00 94.81 436 PHE A C 1
ATOM 3403 O O . PHE A 1 436 ? 6.008 5.050 -23.479 1.00 94.81 436 PHE A O 1
ATOM 3410 N N . TYR A 1 437 ? 6.454 4.984 -21.285 1.00 94.81 437 TYR A N 1
ATOM 3411 C CA . TYR A 1 437 ? 6.095 6.364 -20.994 1.00 94.81 437 TYR A CA 1
ATOM 3412 C C . TYR A 1 437 ? 7.268 7.094 -20.360 1.00 94.81 437 TYR A C 1
ATOM 3414 O O . TYR A 1 437 ? 7.897 6.582 -19.440 1.00 94.81 437 TYR A O 1
ATOM 3422 N N . ILE A 1 438 ? 7.524 8.318 -20.808 1.00 91.94 438 ILE A N 1
ATOM 3423 C CA . ILE A 1 438 ? 8.553 9.199 -20.257 1.00 91.94 438 ILE A CA 1
ATOM 3424 C C . ILE A 1 438 ? 7.874 10.386 -19.581 1.00 91.94 438 ILE A C 1
ATOM 3426 O O . ILE A 1 438 ? 7.058 11.075 -20.198 1.00 91.94 438 ILE A O 1
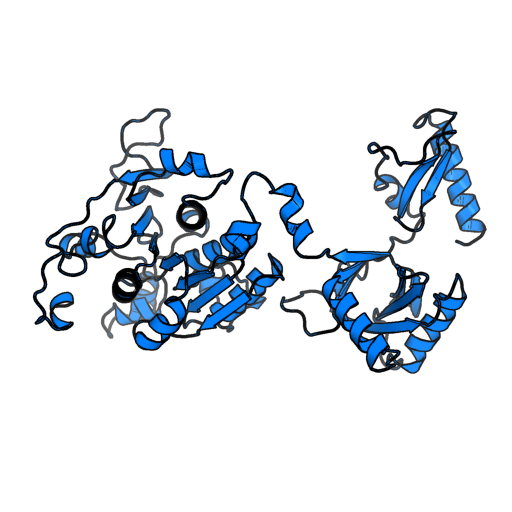ATOM 3430 N N . TRP A 1 439 ? 8.253 10.648 -18.334 1.00 92.00 439 TRP A N 1
ATOM 3431 C CA . TRP A 1 439 ? 7.938 11.867 -17.601 1.00 92.00 439 TRP A CA 1
ATOM 3432 C C . TRP A 1 439 ? 9.129 12.815 -17.661 1.00 92.00 439 TRP A C 1
ATOM 3434 O O . TRP A 1 439 ? 10.212 12.504 -17.160 1.00 92.00 439 TRP A O 1
ATOM 3444 N N . ALA A 1 440 ? 8.940 13.988 -18.254 1.00 88.75 440 ALA A N 1
ATOM 3445 C CA . ALA A 1 440 ? 9.924 15.061 -18.171 1.00 88.75 440 ALA A CA 1
ATOM 3446 C C . ALA A 1 440 ? 9.512 16.019 -17.058 1.00 88.75 440 ALA A C 1
ATOM 3448 O O . ALA A 1 440 ? 8.419 16.576 -17.122 1.00 88.75 440 ALA A O 1
ATOM 3449 N N . ASN A 1 441 ? 10.366 16.232 -16.057 1.00 86.62 441 ASN A N 1
ATOM 3450 C CA . ASN A 1 441 ? 10.003 17.015 -14.875 1.00 86.62 441 ASN A CA 1
ATOM 3451 C C . ASN A 1 441 ? 10.723 18.367 -14.816 1.00 86.62 441 ASN A C 1
ATOM 3453 O O . ASN A 1 441 ? 10.089 19.419 -14.854 1.00 86.62 441 ASN A O 1
ATOM 3457 N N . ARG A 1 442 ? 12.060 18.349 -14.777 1.00 83.31 442 ARG A N 1
ATOM 3458 C CA . ARG A 1 442 ? 12.892 19.551 -14.632 1.00 83.31 442 ARG A CA 1
ATOM 3459 C C . ARG A 1 442 ? 13.876 19.692 -15.783 1.00 83.31 442 ARG A C 1
ATOM 3461 O O . ARG A 1 442 ? 14.379 18.710 -16.323 1.00 83.31 442 ARG A O 1
ATOM 3468 N N . ARG A 1 443 ? 14.165 20.947 -16.138 1.00 78.00 443 ARG A N 1
ATOM 3469 C CA . ARG A 1 443 ? 15.195 21.326 -17.120 1.00 78.00 443 ARG A CA 1
ATOM 3470 C C . ARG A 1 443 ? 16.558 21.323 -16.443 1.00 78.00 443 ARG A C 1
ATOM 3472 O O . ARG A 1 443 ? 17.149 22.369 -16.218 1.00 78.00 443 ARG A O 1
ATOM 3479 N N . GLU A 1 444 ? 17.016 20.151 -16.055 1.00 72.25 444 GLU A N 1
ATOM 3480 C CA . GLU A 1 444 ? 18.363 19.966 -15.529 1.00 72.25 444 GLU A CA 1
ATOM 3481 C C . GLU A 1 444 ? 18.950 18.753 -16.239 1.00 72.25 444 GLU A C 1
ATOM 3483 O O . GLU A 1 444 ? 18.296 17.710 -16.304 1.00 72.25 444 GLU A O 1
ATOM 3488 N N . ASN A 1 445 ? 20.156 18.900 -16.787 1.00 71.19 445 ASN A N 1
ATOM 3489 C CA . ASN A 1 445 ? 20.910 17.861 -17.490 1.00 71.19 445 ASN A CA 1
ATOM 3490 C C . ASN A 1 445 ? 20.145 17.250 -18.689 1.00 71.19 445 ASN A C 1
ATOM 3492 O O . ASN A 1 445 ? 20.281 17.704 -19.822 1.00 71.19 445 ASN A O 1
ATOM 3496 N N . THR A 1 446 ? 19.295 16.248 -18.448 1.00 73.56 446 THR A N 1
ATOM 3497 C CA . THR A 1 446 ? 18.650 15.396 -19.463 1.00 73.56 446 THR A CA 1
ATOM 3498 C C . THR A 1 446 ? 17.657 16.129 -20.369 1.00 73.56 446 THR A C 1
ATOM 3500 O O . THR A 1 446 ? 17.487 15.755 -21.529 1.00 73.56 446 THR A O 1
ATOM 3503 N N . TYR A 1 447 ? 16.985 17.162 -19.853 1.00 82.94 447 TYR A N 1
ATOM 3504 C CA . TYR A 1 447 ? 15.922 17.892 -20.566 1.00 82.94 447 TYR A CA 1
ATOM 3505 C C . TYR A 1 447 ? 16.223 19.387 -20.716 1.00 82.94 447 TYR A C 1
ATOM 3507 O O . TYR A 1 447 ? 15.316 20.187 -20.942 1.00 82.94 447 TYR A O 1
ATOM 3515 N N . GLU A 1 448 ? 17.488 19.787 -20.566 1.00 84.44 448 GLU A N 1
ATOM 3516 C CA . GLU A 1 448 ? 17.905 21.195 -20.619 1.00 84.44 448 GLU A CA 1
ATOM 3517 C C . GLU A 1 448 ? 17.525 21.862 -21.950 1.00 84.44 448 GLU A C 1
ATOM 3519 O O . GLU A 1 448 ? 17.038 22.993 -21.973 1.00 84.44 448 GLU A O 1
ATOM 3524 N N . SER A 1 449 ? 17.661 21.126 -23.055 1.00 85.56 449 SER A N 1
ATOM 3525 C CA . SER A 1 449 ? 17.364 21.608 -24.407 1.00 85.56 449 SER A CA 1
ATOM 3526 C C . SER A 1 449 ? 15.869 21.685 -24.740 1.00 85.56 449 SER A C 1
ATOM 3528 O O . SER A 1 449 ? 15.506 22.152 -25.821 1.00 85.56 449 SER A O 1
ATOM 3530 N N . TRP A 1 450 ? 14.977 21.233 -23.851 1.00 87.31 450 TRP A N 1
ATOM 3531 C CA . TRP A 1 450 ? 13.546 21.167 -24.149 1.00 87.31 450 TRP A CA 1
ATOM 3532 C C . TRP A 1 450 ? 12.871 22.544 -23.997 1.00 87.31 450 TRP A C 1
ATOM 3534 O O . TRP A 1 450 ? 13.083 23.222 -22.990 1.00 87.31 450 TRP A O 1
ATOM 3544 N N . PRO A 1 451 ? 12.017 22.994 -24.937 1.00 85.31 451 PRO A N 1
ATOM 3545 C CA . PRO A 1 451 ? 11.321 24.291 -24.889 1.00 85.31 451 PRO A CA 1
ATOM 3546 C C . PRO A 1 451 ? 10.315 24.438 -23.740 1.00 85.31 451 PRO A C 1
ATOM 3548 O O . PRO A 1 451 ? 9.858 23.446 -23.167 1.00 85.31 451 PRO A O 1
ATOM 3551 N N . LYS A 1 452 ? 9.982 25.689 -23.370 1.00 84.81 452 LYS A N 1
ATOM 3552 C CA . LYS A 1 452 ? 9.042 26.060 -22.282 1.00 84.81 452 LYS A CA 1
ATOM 3553 C C . LYS A 1 452 ? 7.664 25.419 -22.452 1.00 84.81 452 LYS A C 1
ATOM 3555 O O . LYS A 1 452 ? 7.277 25.045 -23.555 1.00 84.81 452 LYS A O 1
ATOM 3560 N N . MET A 1 453 ? 6.959 25.227 -21.335 1.00 82.75 453 MET A N 1
ATOM 3561 C CA . MET A 1 453 ? 5.613 24.662 -21.376 1.00 82.75 453 MET A CA 1
ATOM 3562 C C . MET A 1 453 ? 4.673 25.700 -21.985 1.00 82.75 453 MET A C 1
ATOM 3564 O O . MET A 1 453 ? 4.437 26.749 -21.395 1.00 82.75 453 MET A O 1
ATOM 3568 N N . GLU A 1 454 ? 4.161 25.398 -23.174 1.00 79.94 454 GLU A N 1
ATOM 3569 C CA . GLU A 1 454 ? 3.277 26.274 -23.946 1.00 79.94 454 GLU A CA 1
ATOM 3570 C C . GLU A 1 454 ? 2.038 25.501 -24.405 1.00 79.94 454 GLU A C 1
ATOM 3572 O O . GLU A 1 454 ? 2.101 24.293 -24.677 1.00 79.94 454 GLU A O 1
ATOM 3577 N N . TYR A 1 455 ? 0.895 26.181 -24.485 1.00 77.56 455 TYR A N 1
ATOM 3578 C CA . TYR A 1 455 ? -0.358 25.570 -24.925 1.00 77.56 455 TYR A CA 1
ATOM 3579 C C . TYR A 1 455 ? -0.236 25.069 -26.374 1.00 77.56 455 TYR A C 1
ATOM 3581 O O . TYR A 1 455 ? 0.263 25.782 -27.238 1.00 77.56 455 TYR A O 1
ATOM 3589 N N . GLY A 1 456 ? -0.661 23.832 -26.645 1.00 68.44 456 GLY A N 1
ATOM 3590 C CA . GLY A 1 456 ? -0.640 23.265 -28.001 1.00 68.44 456 GLY A CA 1
ATOM 3591 C C . GLY A 1 456 ? 0.750 22.991 -28.599 1.00 68.44 456 GLY A C 1
ATOM 3592 O O . GLY A 1 456 ? 0.846 22.735 -29.799 1.00 68.44 456 GLY A O 1
ATOM 3593 N N . SER A 1 457 ? 1.828 23.032 -27.803 1.00 68.69 457 SER A N 1
ATOM 3594 C CA . SER A 1 457 ? 3.172 22.727 -28.311 1.00 68.69 457 SER A CA 1
ATOM 3595 C C . SER A 1 457 ? 3.280 21.281 -28.818 1.00 68.69 457 SER A C 1
ATOM 3597 O O . SER A 1 457 ? 2.939 20.338 -28.102 1.00 68.69 457 SER A O 1
ATOM 3599 N N . LYS A 1 458 ? 3.797 21.129 -30.046 1.00 76.06 458 LYS A N 1
ATOM 3600 C CA . LYS A 1 458 ? 4.133 19.844 -30.688 1.00 76.06 458 LYS A CA 1
ATOM 3601 C C . LYS A 1 458 ? 5.558 19.372 -30.383 1.00 76.06 458 LYS A C 1
ATOM 3603 O O . LYS A 1 458 ? 5.963 18.317 -30.861 1.00 76.06 458 LYS A O 1
ATOM 3608 N N . THR A 1 459 ? 6.334 20.162 -29.646 1.00 82.06 459 THR A N 1
ATOM 3609 C CA . THR A 1 459 ? 7.706 19.831 -29.260 1.00 82.06 459 THR A CA 1
ATOM 3610 C C . THR A 1 459 ? 7.758 19.375 -27.801 1.00 82.06 459 THR A C 1
ATOM 3612 O O . THR A 1 459 ? 6.915 19.784 -26.994 1.00 82.06 459 THR A O 1
ATOM 3615 N N . PRO A 1 460 ? 8.732 18.522 -27.436 1.00 85.12 460 PRO A N 1
ATOM 3616 C CA . PRO A 1 460 ? 8.880 18.076 -26.059 1.00 85.12 460 PRO A CA 1
ATOM 3617 C C . PRO A 1 460 ? 9.079 19.249 -25.091 1.00 85.12 460 PRO A C 1
ATOM 3619 O O . PRO A 1 460 ? 9.863 20.155 -25.332 1.00 85.12 460 PRO A O 1
ATOM 3622 N N . SER A 1 461 ? 8.362 19.228 -23.980 1.00 88.38 461 SER A N 1
ATOM 3623 C CA . SER A 1 461 ? 8.413 20.177 -22.871 1.00 88.38 461 SER A CA 1
ATOM 3624 C C . SER A 1 461 ? 8.325 19.449 -21.524 1.00 88.38 461 SER A C 1
ATOM 3626 O O . SER A 1 461 ? 7.996 18.263 -21.471 1.00 88.38 461 SER A O 1
ATOM 3628 N N . ILE A 1 462 ? 8.617 20.161 -20.437 1.00 88.75 462 ILE A N 1
ATOM 3629 C CA . ILE A 1 462 ? 8.563 19.628 -19.071 1.00 88.75 462 ILE A CA 1
ATOM 3630 C C . ILE A 1 462 ? 7.130 19.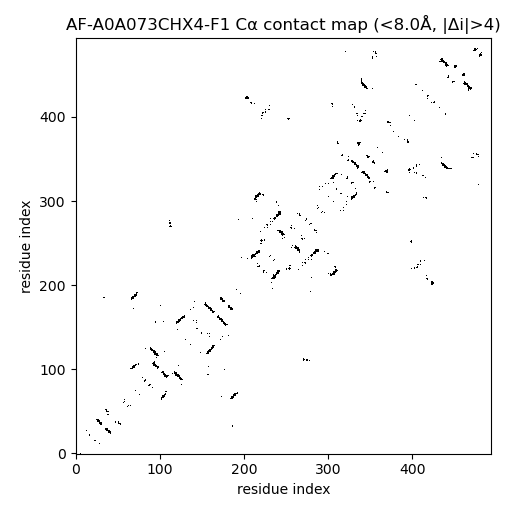572 -18.528 1.00 88.75 462 ILE A C 1
ATOM 3632 O O . ILE A 1 462 ? 6.229 20.216 -19.065 1.00 88.75 462 ILE A O 1
ATOM 3636 N N . LEU A 1 463 ? 6.956 18.829 -17.436 1.00 88.19 463 LEU A N 1
ATOM 3637 C CA . LEU A 1 463 ? 5.695 18.527 -16.762 1.00 88.19 463 LEU A CA 1
ATOM 3638 C C . LEU A 1 463 ? 4.675 17.846 -17.687 1.00 88.19 463 LEU A C 1
ATOM 3640 O O . LEU A 1 463 ? 3.479 18.141 -17.653 1.00 88.19 463 LEU A O 1
ATOM 3644 N N . ARG A 1 464 ? 5.163 16.946 -18.551 1.00 88.88 464 ARG A N 1
ATOM 3645 C CA . ARG A 1 464 ? 4.355 16.199 -19.526 1.00 88.88 464 ARG A CA 1
ATOM 3646 C C . ARG A 1 464 ? 4.795 14.746 -19.646 1.00 88.88 464 ARG A C 1
ATOM 3648 O O . ARG A 1 464 ? 5.977 14.429 -19.504 1.00 88.88 464 ARG A O 1
ATOM 3655 N N . TRP A 1 465 ? 3.818 13.903 -19.967 1.00 91.81 465 TRP A N 1
ATOM 3656 C CA . TRP A 1 465 ? 4.006 12.502 -20.323 1.00 91.81 465 TRP A CA 1
ATOM 3657 C C . TRP A 1 465 ? 4.132 12.332 -21.835 1.00 91.81 465 TRP A C 1
ATOM 3659 O O . TRP A 1 465 ? 3.358 12.915 -22.594 1.00 91.81 465 TRP A O 1
ATOM 3669 N N . TYR A 1 466 ? 5.075 11.493 -22.257 1.00 91.19 466 TYR A N 1
ATOM 3670 C CA . TYR A 1 466 ? 5.280 11.104 -23.652 1.00 91.19 466 TYR A CA 1
ATOM 3671 C C . TYR A 1 466 ? 5.215 9.588 -23.757 1.00 91.19 466 TYR A C 1
ATOM 3673 O O . TYR A 1 466 ? 6.024 8.902 -23.139 1.00 91.19 466 TYR A O 1
ATOM 3681 N N . GLY A 1 467 ? 4.249 9.071 -24.514 1.00 92.69 467 GLY A N 1
ATOM 3682 C CA . GLY A 1 467 ? 4.120 7.642 -24.784 1.00 92.69 467 GLY A CA 1
ATOM 3683 C C . GLY A 1 467 ? 4.869 7.238 -26.052 1.00 92.69 467 GLY A C 1
ATOM 3684 O O . GLY A 1 467 ? 4.787 7.923 -27.071 1.00 92.69 467 GLY A O 1
ATOM 3685 N N . ALA A 1 468 ? 5.557 6.105 -25.998 1.00 91.31 468 ALA A N 1
ATOM 3686 C CA . ALA A 1 468 ? 6.174 5.434 -27.129 1.00 91.31 468 ALA A CA 1
ATOM 3687 C C . ALA A 1 468 ? 5.684 3.980 -27.188 1.00 91.31 468 ALA A C 1
ATOM 3689 O O . ALA A 1 468 ? 5.768 3.231 -26.211 1.00 91.31 468 ALA A O 1
ATOM 3690 N N . LYS A 1 469 ? 5.160 3.580 -28.349 1.00 91.12 469 LYS A N 1
ATOM 3691 C CA . LYS A 1 469 ? 4.924 2.165 -28.650 1.00 91.12 469 LYS A CA 1
ATOM 3692 C C . LYS A 1 469 ? 6.253 1.507 -28.979 1.00 91.12 469 LYS A C 1
ATOM 3694 O O . LYS A 1 469 ? 7.064 2.102 -29.689 1.00 91.12 469 LYS A O 1
ATOM 3699 N N . TRP A 1 470 ? 6.458 0.298 -28.479 1.00 88.31 470 TRP A N 1
ATOM 3700 C CA . TRP A 1 470 ? 7.689 -0.442 -28.718 1.00 88.31 470 TRP A CA 1
ATOM 3701 C C . TRP A 1 470 ? 7.344 -1.888 -29.035 1.00 88.31 470 TRP A C 1
ATOM 3703 O O . TRP A 1 470 ? 6.561 -2.512 -28.332 1.00 88.31 470 TRP A O 1
ATOM 3713 N N . GLU A 1 471 ? 7.906 -2.436 -30.105 1.00 88.94 471 GLU A N 1
ATOM 3714 C CA . GLU A 1 471 ? 7.586 -3.801 -30.518 1.00 88.94 471 GLU A CA 1
ATOM 3715 C C . GLU A 1 471 ? 8.480 -4.825 -29.814 1.00 88.94 471 GLU A C 1
ATOM 3717 O O . GLU A 1 471 ? 9.637 -4.560 -29.473 1.00 88.94 471 GLU A O 1
ATOM 3722 N N . ARG A 1 472 ? 7.950 -6.033 -29.601 1.00 91.06 472 ARG A N 1
ATOM 3723 C CA . ARG A 1 472 ? 8.751 -7.156 -29.109 1.00 91.06 472 ARG A CA 1
ATOM 3724 C C . ARG A 1 472 ? 9.858 -7.462 -30.117 1.00 91.06 472 ARG A C 1
ATOM 3726 O O . ARG A 1 472 ? 9.584 -7.753 -31.277 1.00 91.06 472 ARG A O 1
ATOM 3733 N N . ASN A 1 473 ? 11.107 -7.461 -29.659 1.00 89.19 473 ASN A N 1
ATOM 3734 C CA . ASN A 1 473 ? 12.228 -7.883 -30.489 1.00 89.19 473 ASN A CA 1
ATOM 3735 C C . ASN A 1 473 ? 12.301 -9.420 -30.514 1.00 89.19 473 ASN A C 1
ATOM 3737 O O . ASN A 1 473 ? 12.629 -10.040 -29.503 1.00 89.19 473 ASN A O 1
ATOM 3741 N N . VAL A 1 474 ? 12.022 -10.028 -31.670 1.00 88.38 474 VAL A N 1
ATOM 3742 C CA . VAL A 1 474 ? 12.073 -11.492 -31.876 1.00 88.38 474 VAL A CA 1
ATOM 3743 C C . VAL A 1 474 ? 13.468 -12.092 -31.669 1.00 88.38 474 VAL A C 1
ATOM 3745 O O . VAL A 1 474 ? 13.577 -13.267 -31.333 1.00 88.38 474 VAL A O 1
ATOM 3748 N N . SER A 1 475 ? 14.520 -11.280 -31.798 1.00 88.38 475 SER A N 1
ATOM 3749 C CA . SER A 1 475 ? 15.921 -11.651 -31.547 1.00 88.38 475 SER A CA 1
ATOM 3750 C C . SER A 1 475 ? 16.393 -11.286 -30.132 1.00 88.38 475 SER A C 1
ATOM 3752 O O . SER A 1 475 ? 17.589 -11.345 -29.835 1.00 88.38 475 SER A O 1
ATOM 3754 N N . CYS A 1 476 ? 15.483 -10.847 -29.253 1.00 87.88 476 CYS A N 1
ATOM 3755 C CA . CYS A 1 476 ? 15.806 -10.549 -27.862 1.00 87.88 476 CYS A CA 1
ATOM 3756 C C . CYS A 1 476 ? 16.344 -11.806 -27.170 1.00 87.88 476 CYS A C 1
ATOM 3758 O O . CYS A 1 476 ? 15.697 -12.845 -27.191 1.00 87.88 476 CYS A O 1
ATOM 3760 N N . GLN A 1 477 ? 17.482 -11.697 -26.487 1.00 85.38 477 GLN A N 1
ATOM 3761 C CA . GLN A 1 477 ? 18.088 -12.839 -25.790 1.00 85.38 477 GLN A CA 1
ATOM 3762 C C . GLN A 1 477 ? 17.241 -13.356 -24.611 1.00 85.38 477 GLN A C 1
ATOM 3764 O O . GLN A 1 477 ? 17.490 -14.450 -24.129 1.00 85.38 477 GLN A O 1
ATOM 3769 N N . VAL A 1 478 ? 16.251 -12.580 -24.148 1.00 89.00 478 VAL A N 1
ATOM 3770 C CA . VAL A 1 478 ? 15.419 -12.925 -22.980 1.00 89.00 478 VAL A CA 1
ATOM 3771 C C . VAL A 1 478 ? 14.008 -13.363 -23.374 1.00 89.00 478 VAL A C 1
ATOM 3773 O O . VAL A 1 478 ? 13.484 -14.324 -22.829 1.00 89.00 478 VAL A O 1
ATOM 3776 N N . CYS A 1 479 ? 13.367 -12.656 -24.311 1.00 90.56 479 CYS A N 1
ATOM 3777 C CA . CYS A 1 479 ? 11.985 -12.940 -24.719 1.00 90.56 479 CYS A CA 1
ATOM 3778 C C . CYS A 1 479 ? 11.835 -13.260 -26.211 1.00 90.56 479 CYS A C 1
ATOM 3780 O O . CYS A 1 479 ? 10.711 -13.286 -26.708 1.00 90.56 479 CYS A O 1
ATOM 3782 N N . GLY A 1 480 ? 12.934 -13.419 -26.947 1.00 85.19 480 GLY A N 1
ATOM 3783 C CA . GLY A 1 480 ? 12.919 -13.782 -28.362 1.00 85.19 480 GLY A CA 1
ATOM 3784 C C . GLY A 1 480 ? 12.494 -15.232 -28.584 1.00 85.19 480 GLY A C 1
ATOM 3785 O O . GLY A 1 480 ? 12.371 -16.008 -27.641 1.00 85.19 480 GLY A O 1
ATOM 3786 N N . ASP A 1 481 ? 12.260 -15.595 -29.841 1.00 80.38 481 ASP A N 1
ATOM 3787 C CA . ASP A 1 481 ? 11.816 -16.949 -30.208 1.00 80.38 481 ASP A CA 1
ATOM 3788 C C . ASP A 1 481 ? 12.995 -17.936 -30.367 1.00 80.38 481 ASP A C 1
ATOM 3790 O O . ASP A 1 481 ? 12.792 -19.133 -30.581 1.00 80.38 481 ASP A O 1
ATOM 3794 N N . SER A 1 482 ? 14.242 -17.458 -30.266 1.00 58.44 482 SER A N 1
ATOM 3795 C CA . SER A 1 482 ? 15.446 -18.275 -30.442 1.00 58.44 482 SER A CA 1
ATOM 3796 C C . SER A 1 482 ? 15.789 -19.077 -29.182 1.00 58.44 482 SER A C 1
ATOM 3798 O O . SER A 1 482 ? 16.329 -18.536 -28.217 1.00 58.44 482 SER A O 1
ATOM 3800 N N . GLN A 1 483 ? 15.533 -20.387 -29.228 1.00 47.19 483 GLN A N 1
ATOM 3801 C CA . GLN A 1 483 ? 16.119 -21.373 -28.321 1.00 47.19 483 GLN A CA 1
ATOM 3802 C C . GLN A 1 483 ? 17.610 -21.571 -28.643 1.00 47.19 483 GLN A C 1
ATOM 3804 O O . GLN A 1 483 ? 17.956 -22.461 -29.412 1.00 47.19 483 GLN A O 1
ATOM 3809 N N . ASP A 1 484 ? 18.496 -20.778 -28.045 1.00 43.09 484 ASP A N 1
ATOM 3810 C CA . ASP A 1 484 ? 19.896 -21.184 -27.867 1.00 43.09 484 ASP A CA 1
ATOM 3811 C C . ASP A 1 484 ? 20.113 -21.468 -26.378 1.00 43.09 484 ASP A C 1
ATOM 3813 O O . ASP A 1 484 ? 20.434 -20.595 -25.575 1.00 43.09 484 ASP A O 1
ATOM 3817 N N . SER A 1 485 ? 19.871 -22.721 -25.997 1.00 38.84 485 SER A N 1
ATOM 3818 C CA . SER A 1 485 ? 19.850 -23.231 -24.622 1.00 38.84 485 SER A CA 1
ATOM 3819 C C . SER A 1 485 ? 21.242 -23.390 -23.986 1.00 38.84 485 SER A C 1
ATOM 3821 O O . SER A 1 485 ? 21.478 -24.380 -23.301 1.00 38.84 485 SER A O 1
ATOM 3823 N N . ASN A 1 486 ? 22.187 -22.479 -24.244 1.00 38.72 486 ASN A N 1
ATOM 3824 C CA . ASN A 1 486 ? 23.595 -22.665 -23.858 1.00 38.72 486 ASN A CA 1
ATOM 3825 C C . ASN A 1 486 ? 24.338 -21.391 -23.412 1.00 38.72 486 ASN A C 1
ATOM 3827 O O . ASN A 1 486 ? 25.560 -21.332 -23.529 1.00 38.72 486 ASN A O 1
ATOM 3831 N N . LYS A 1 487 ? 23.648 -20.374 -22.886 1.00 44.09 487 LYS A N 1
ATOM 3832 C CA . LYS A 1 487 ? 24.317 -19.177 -22.349 1.00 44.09 487 LYS A CA 1
ATOM 3833 C C . LYS A 1 487 ? 24.011 -19.001 -20.866 1.00 44.09 487 LYS A C 1
ATOM 3835 O O . LYS A 1 487 ? 22.851 -18.927 -20.476 1.00 44.09 487 LYS A O 1
ATOM 3840 N N . THR A 1 488 ? 25.065 -19.024 -20.058 1.00 38.69 488 THR A N 1
ATOM 3841 C CA . THR A 1 488 ? 25.054 -18.812 -18.605 1.00 38.69 488 THR A CA 1
ATOM 3842 C C . THR A 1 488 ? 24.983 -17.322 -18.264 1.00 38.69 488 THR A C 1
ATOM 3844 O O . THR A 1 488 ? 25.395 -16.488 -19.068 1.00 38.69 488 THR A O 1
ATOM 3847 N N . ASP A 1 489 ? 24.507 -17.006 -17.054 1.00 43.81 489 ASP A N 1
ATOM 3848 C CA . ASP A 1 489 ? 24.223 -15.656 -16.521 1.00 43.81 489 ASP A CA 1
ATOM 3849 C C . ASP A 1 489 ? 25.371 -14.622 -16.620 1.00 43.81 489 ASP A C 1
ATOM 3851 O O . ASP A 1 489 ? 25.134 -13.421 -16.478 1.00 43.81 489 ASP A O 1
ATOM 3855 N N . ASP A 1 490 ? 26.600 -15.053 -16.911 1.00 42.06 490 ASP A N 1
ATOM 3856 C CA . ASP A 1 490 ? 27.781 -14.188 -17.036 1.00 42.06 490 ASP A CA 1
ATOM 3857 C C . ASP A 1 490 ? 27.793 -13.308 -18.305 1.00 42.06 490 ASP A C 1
ATOM 3859 O O . ASP A 1 490 ? 28.486 -12.291 -18.337 1.00 42.06 490 ASP A O 1
ATOM 3863 N N . ASP A 1 491 ? 26.989 -13.612 -19.331 1.00 42.16 491 ASP A N 1
ATOM 3864 C CA . ASP A 1 491 ? 26.972 -12.831 -20.583 1.00 42.16 491 ASP A CA 1
ATOM 3865 C C . ASP A 1 491 ? 26.228 -11.479 -20.468 1.00 42.16 491 ASP A C 1
ATOM 3867 O O . ASP A 1 491 ? 26.303 -10.648 -21.376 1.00 42.16 491 ASP A O 1
ATOM 3871 N N . PHE A 1 492 ? 25.519 -11.221 -19.360 1.00 40.69 492 PHE A N 1
ATOM 3872 C CA . PHE A 1 492 ? 24.808 -9.951 -19.137 1.00 40.69 492 PHE A CA 1
ATOM 3873 C C . PHE A 1 492 ? 25.665 -8.856 -18.475 1.00 40.69 492 PHE A C 1
ATOM 3875 O O . PHE A 1 492 ? 25.320 -7.679 -18.593 1.00 40.69 492 PHE A O 1
ATOM 3882 N N . PHE A 1 493 ? 26.774 -9.215 -17.813 1.00 35.53 493 PHE A N 1
ATOM 3883 C CA . PHE A 1 493 ? 27.613 -8.288 -17.031 1.00 35.53 493 PHE A CA 1
ATOM 3884 C C . PHE A 1 493 ? 29.078 -8.183 -17.502 1.00 35.53 493 PHE A C 1
ATOM 3886 O O . PHE A 1 493 ? 29.875 -7.531 -16.829 1.00 35.53 493 PHE A O 1
ATOM 3893 N N . GLY A 1 494 ? 29.433 -8.791 -18.641 1.00 28.03 494 GLY A N 1
ATOM 3894 C CA . GLY A 1 494 ? 30.772 -8.702 -19.249 1.00 28.03 494 GLY A CA 1
ATOM 3895 C C . GLY A 1 494 ? 31.070 -7.378 -19.938 1.00 28.03 494 GLY A C 1
ATOM 3896 O O . GLY A 1 494 ? 30.202 -6.903 -20.710 1.00 28.03 494 GLY A O 1
#